Protein AF-0000000077806758 (afdb_homodimer)

Sequence (622 aa):
MFLFPAFSLFSKNAEEEEETKEGDSAGTEDTIIFLLKKAKLSIMKGELEEAERILHQAVRLSHQSDNKKAIIYTYDLMANLAFLRGQLDSAEKLFKAAMSFLLAGDMKQDDNAIIEMSLKLASIYAAQNQHKLALAGYEFCILTLDEKIAKYKDLPEDVLPAEERANTYLLLGLCLDSYGRYLLANKQLPGAQRMYERALQISKEVQGETHPQTVVLMNDLATVLDAQGLYDEAYTHVKRASELAKQTEHPEEHMVLNNLAGILMHKEDFLQAKEVYRKALNQAQLKGDTASMQHIQEELAELARRRKHSNMFLFPAFSLFSKNAEEEEETKEGDSAGTEDTIIFLLKKAKLSIMKGELEEAERILHQAVRLSHQSDNKKAIIYTYDLMANLAFLRGQLDSAEKLFKAAMSFLLAGDMKQDDNAIIEMSLKLASIYAAQNQHKLALAGYEFCILTLDEKIAKYKDLPEDVLPAEERANTYLLLGLCLDSYGRYLLANKQLPGAQRMYERALQISKEVQGETHPQTVVLMNDLATVLDAQGLYDEAYTHVKRASELAKQTEHPEEHMVLNNLAGILMHKEDFLQAKEVYRKALNQAQLKGDTASMQHIQEELAELARRRKHSN

Solvent-accessible surface area (backbone atoms only — not comparable to full-atom values): 31446 Å² total; per-residue (Å²): 92,63,82,61,44,65,82,78,50,74,60,73,76,81,74,87,85,73,70,78,62,47,57,60,48,43,46,49,51,47,48,37,50,47,34,51,53,52,20,53,54,27,41,38,70,63,39,51,71,60,19,50,54,37,44,53,51,30,37,51,52,20,58,74,66,67,35,63,69,54,33,33,50,42,27,45,52,50,15,43,51,26,33,59,72,67,37,51,69,59,16,47,54,28,44,51,50,25,47,50,60,47,52,71,49,88,50,54,83,77,34,69,35,50,36,49,37,39,47,52,48,15,52,47,26,48,76,66,67,37,55,71,57,16,52,52,28,41,48,50,43,46,52,47,44,51,54,52,49,63,68,45,72,83,52,53,58,92,79,44,45,66,60,59,52,52,47,52,51,50,51,42,27,51,48,27,44,54,42,15,50,53,26,47,77,68,69,35,41,72,60,15,40,54,26,26,51,52,23,33,51,44,32,35,72,70,64,27,71,77,31,69,66,26,32,51,33,32,34,51,36,15,51,40,31,41,75,72,66,40,41,68,64,13,44,57,34,20,49,51,22,38,53,47,22,60,75,64,65,38,93,55,35,36,58,37,29,41,51,38,17,53,44,27,44,74,65,65,37,54,68,62,16,51,54,34,35,50,53,17,37,53,48,22,57,76,68,64,38,61,68,58,32,52,51,46,49,51,52,51,50,50,50,53,53,52,52,57,69,74,100,76,65,82,63,48,62,82,79,50,76,63,74,76,85,75,86,86,70,68,78,60,46,57,60,48,44,46,50,52,49,48,37,50,48,34,51,52,53,22,51,53,26,42,38,72,63,39,52,70,59,20,51,55,36,46,54,52,30,37,51,52,20,58,76,65,67,34,64,68,52,36,34,48,42,28,45,54,52,16,43,52,26,34,58,71,67,37,52,71,60,16,48,54,27,44,50,51,26,48,50,58,48,52,72,51,90,51,53,82,76,34,68,37,49,35,43,43,40,48,51,47,15,51,48,26,48,76,65,67,36,56,70,59,14,51,52,27,41,47,49,43,46,52,47,46,51,53,52,49,62,68,44,71,83,52,52,58,91,80,45,46,64,61,60,52,51,46,51,51,48,51,42,27,51,48,26,44,53,42,16,52,52,28,46,75,67,69,35,43,72,62,14,40,56,25,25,52,53,22,32,52,44,31,36,71,70,65,27,72,78,31,68,66,26,32,52,33,32,36,52,36,14,51,38,33,40,76,72,67,40,42,67,64,13,45,57,34,19,50,52,24,38,52,47,21,59,73,64,64,39,92,55,34,38,57,39,28,41,52,39,18,53,44,27,45,78,66,64,38,55,67,62,15,51,54,34,36,50,54,18,35,53,48,21,57,75,68,64,38,59,68,59,34,53,51,47,51,52,52,52,51,52,50,53,53,50,52,58,70,73,98

InterPro domains:
  IPR011990 Tetratricopeptide-like helical domain superfamily [G3DSA:1.25.40.10] (12-104)
  IPR011990 Tetratricopeptide-like helical domain superfamily [G3DSA:1.25.40.10] (120-311)
  IPR011990 Tetratricopeptide-like helical domain superfamily [SSF48452] (30-182)
  IPR011990 Tetratricopeptide-like helical domain superfamily [SSF48452] (177-284)
  IPR019734 Tetratricopeptide repeat [SM00028] (32-65)
  IPR019734 Tetratricopeptide repeat [SM00028] (72-105)
  IPR019734 Tetratricopeptide repeat [SM00028] (173-206)
  IPR019734 Tetratricopeptide repeat [SM00028] (215-248)
  IPR019734 Tetratricopeptide repeat [SM00028] (254-287)
  IPR040395 Tetratricopeptide repeat protein 19 [PTHR13143] (2-308)

Nearest PDB structures (foldseek):
  5a7d-assembly4_D  TM=7.514E-01  e=1.789E-07  Drosophila melanogaster
  7t7t-assembly1_A  TM=5.806E-01  e=7.669E-06  Citrus unshiu
  8rtc-assembly2_B  TM=5.028E-01  e=2.972E-05  Bacillus phage phi3T
  8rtc-assembly1_A  TM=4.971E-01  e=8.121E-05  Bacillus phage phi3T
  8rsv-assembly1_A  TM=4.358E-01  e=2.496E-05  Bacillus phage phi3T

Foldseek 3Di:
DPPAPLPVRPPDDPPDDDPVVVVVLVVLSVVLVVLQVVLVVCVVVVVLVVSLVSLVVSLVSCVVSVPLVSNLVSLQVNLVSCVVVVVLVSSLVSLVVSLVSCPVDPDDCLDLVNLVSLLVNLVSCLVVVVVVSNVVSLVVSLVSLVVVLVVCVPPDCVVPPPVNNLVSLLSNLVSLQSVLVSCVVVVVLVSSLVSLVSSLVSCCVSPNCLDLVNLVSLLVSLVSCVSVVVLVSSLVSLVSSLVSCVVVVHPCNLVSLLSNLVSCVSVVVLVVSLVSLVVSLVSCVVVVVVVSNVVSVVVNVVSVVVVVVVD/DDQAPPPVPPPDDDPDDDPVLVVVLVVLSVVLVVLQVVLVVCVVVVVLVVSLVSLVVSLVSCVVSVPLVSNLNSLQVNLVSCVVVVVLVSSLVSLVVSLVSCPVDPDDCLDLVNLVSLLVNLVSCLVVVVVVSNVVSLVVSLVSLVVVLVVCVPPDCVVPPPVNNLVSLLSNLVSLQSVLVSCVVVVVLVSSLVSLVSSLVSCCVSPNCLDLVNLVSLLVSLVSCVSVVNLVSSLVSLVSSLVSCVVVVHPCNLVSLLSNLVSCVSVVVLVVSLVSLVVSLVSCVVVVVVVSNVVSVVVNVVSVVVVVVVD

Secondary structure (DSSP, 8-state):
-----STTGGGTT--SS-SHHHHHHHHHHHHHHHHHHHHHHHHHTT-HHHHHHHHHHHHHHHHHTT-HHHHHHHHHHHHHHHHHTT-HHHHHHHHHHHHHHHHHTT--TT-HHHHHHHHHHHHHHHHTT-HHHHHHHHHHHHHHHHHHHHHHTT--TTTS-HHHHHHHHHHHHHHHHHHHHHHHHTT-HHHHHHHHHHHHHHHHHHT-TTSHHHHHHHHHHHHHHHHTT-HHHHHHHHHHHHHHHHHTT-TTHHHHHHHHHHHHHHTT-HHHHHHHHHHHHHHHHHHT-HHHHHHHHHHHHHHHHHHHHH-/------TGGGGSS--SS-SHHHHHHHHHHHHHHHHHHHHHHHHHTT-HHHHHHHHHHHHHHHHHTT-HHHHHHHHHHHHHHHHHTT-HHHHHHHHHHHHHHHHHTT--TT-HHHHHHHHHHHHHHHHTT-HHHHHHHHHHHHHHHHHHHHHHTT--TTTS-HHHHHHHHHHHHHHHHHHHHHHHHTT-HHHHHHHHHHHHHHHHHHT-TTSHHHHHHHHHHHHHHHHTT-HHHHHHHHHHHHHHHHHTT-TTHHHHHHHHHHHHHHTT-HHHHHHHHHHHHHHHHHHT-HHHHHHHHHHHHHHHHHHHHH-

pLDDT: mean 89.38, std 17.27, range [15.67, 98.75]

Structure (mmCIF, N/CA/C/O backbone):
data_AF-0000000077806758-model_v1
#
loop_
_entity.id
_entity.type
_entity.pdbx_description
1 polymer 'Tetratricopeptide repeat protein 19, mitochondrial'
#
loop_
_atom_site.group_PDB
_atom_site.id
_atom_site.type_symbol
_atom_site.label_atom_id
_atom_site.label_alt_id
_atom_site.label_comp_id
_atom_site.label_asym_id
_atom_site.label_entity_id
_atom_site.label_seq_id
_atom_site.pdbx_PDB_ins_code
_atom_site.Cartn_x
_atom_site.Cartn_y
_atom_site.Cartn_z
_atom_site.occupancy
_atom_site.B_iso_or_equiv
_atom_site.auth_seq_id
_atom_site.auth_comp_id
_atom_site.auth_asym_id
_atom_site.auth_atom_id
_atom_site.pdbx_PDB_model_num
ATOM 1 N N . MET A 1 1 ? 9.18 3.193 10.805 1 16.19 1 MET A N 1
ATOM 2 C CA . MET A 1 1 ? 8.367 3.088 9.594 1 16.19 1 MET A CA 1
ATOM 3 C C . MET A 1 1 ? 9.203 3.408 8.359 1 16.19 1 MET A C 1
ATOM 5 O O . MET A 1 1 ? 8.836 4.281 7.566 1 16.19 1 MET A O 1
ATOM 9 N N . PHE A 1 2 ? 10.438 3.004 8.508 1 22 2 PHE A N 1
ATOM 10 C CA . PHE A 1 2 ? 11.883 2.955 8.297 1 22 2 PHE A CA 1
ATOM 11 C C . PHE A 1 2 ? 12.211 2.236 6.992 1 22 2 PHE A C 1
ATOM 13 O O . PHE A 1 2 ? 11.977 1.032 6.863 1 22 2 PHE A O 1
ATOM 20 N N . LEU A 1 3 ? 11.75 3.025 5.973 1 23.48 3 LEU A N 1
ATOM 21 C CA . LEU A 1 3 ? 11.656 2.742 4.547 1 23.48 3 LEU A CA 1
ATOM 22 C C . LEU A 1 3 ? 13.008 2.291 3.992 1 23.48 3 LEU A C 1
ATOM 24 O O . LEU A 1 3 ? 13.867 3.121 3.701 1 23.48 3 LEU A O 1
ATOM 28 N N . PHE A 1 4 ? 13.617 1.246 4.555 1 26.31 4 PHE A N 1
ATOM 29 C CA . PHE A 1 4 ? 14.922 0.667 4.262 1 26.31 4 PHE A CA 1
ATOM 30 C C . PHE A 1 4 ? 14.992 0.192 2.814 1 26.31 4 PHE A C 1
ATOM 32 O O . PHE A 1 4 ? 13.992 -0.279 2.262 1 26.31 4 PHE A O 1
ATOM 39 N N . PRO A 1 5 ? 15.797 0.761 2.043 1 29.67 5 PRO A N 1
ATOM 40 C CA . PRO A 1 5 ? 16.078 0.264 0.694 1 29.67 5 PRO A CA 1
ATOM 41 C C . PRO A 1 5 ? 16.156 -1.261 0.631 1 29.67 5 PRO A C 1
ATOM 43 O O . PRO A 1 5 ? 16.984 -1.87 1.309 1 29.67 5 PRO A O 1
ATOM 46 N N . ALA A 1 6 ? 15.164 -1.977 0.497 1 27.61 6 ALA A N 1
ATOM 47 C CA . ALA A 1 6 ? 15.273 -3.412 0.742 1 27.61 6 ALA A CA 1
ATOM 48 C C . ALA A 1 6 ? 16.25 -4.066 -0.232 1 27.61 6 ALA A C 1
ATOM 50 O O . ALA A 1 6 ? 16.812 -5.125 0.058 1 27.61 6 ALA A O 1
ATOM 51 N N . PHE A 1 7 ? 16.328 -3.576 -1.558 1 31.11 7 PHE A N 1
ATOM 52 C CA . PHE A 1 7 ? 17.094 -4.57 -2.309 1 31.11 7 PHE A CA 1
ATOM 53 C C . PHE A 1 7 ? 18.562 -4.504 -1.954 1 31.11 7 PHE A C 1
ATOM 55 O O . PHE A 1 7 ? 19.25 -5.531 -1.894 1 31.11 7 PHE A O 1
ATOM 62 N N . SER A 1 8 ? 19.234 -3.174 -2.1 1 33.28 8 SER A N 1
ATOM 63 C CA . SER A 1 8 ? 20.609 -3.17 -1.65 1 33.28 8 SER A CA 1
ATOM 64 C C . SER A 1 8 ? 20.703 -3.41 -0.148 1 33.28 8 SER A C 1
ATOM 66 O O . SER A 1 8 ? 21.766 -3.217 0.451 1 33.28 8 SER A O 1
ATOM 68 N N . LEU A 1 9 ? 19.641 -3.527 0.508 1 33.47 9 LEU A N 1
ATOM 69 C CA . LEU A 1 9 ? 19.594 -3.35 1.955 1 33.47 9 LEU A CA 1
ATOM 70 C C . LEU A 1 9 ? 20.438 -4.398 2.662 1 33.47 9 LEU A C 1
ATOM 72 O O . LEU A 1 9 ? 21.078 -4.102 3.674 1 33.47 9 LEU A O 1
ATOM 76 N N . PHE A 1 10 ? 20.359 -5.613 2.178 1 35.09 10 PHE A N 1
ATOM 77 C CA . PHE A 1 10 ? 20.969 -6.516 3.15 1 35.09 10 PHE A CA 1
ATOM 78 C C . PHE A 1 10 ? 22.484 -6.59 2.951 1 35.09 10 PHE A C 1
ATOM 80 O O . PHE A 1 10 ? 23.172 -7.289 3.689 1 35.09 10 PHE A O 1
ATOM 87 N N . SER A 1 11 ? 22.984 -6.035 1.856 1 30.34 11 SER A N 1
ATOM 88 C CA . SER A 1 11 ? 24.344 -6.52 1.613 1 30.34 11 SER A CA 1
ATOM 89 C C . SER A 1 11 ? 25.344 -5.844 2.539 1 30.34 11 SER A C 1
ATOM 91 O O . SER A 1 11 ? 26.562 -6.066 2.424 1 30.34 11 SER A O 1
ATOM 93 N N . LYS A 1 12 ? 25.25 -4.758 3.178 1 33 12 LYS A N 1
ATOM 94 C CA . LYS A 1 12 ? 26.578 -4.23 3.482 1 33 12 LYS A CA 1
ATOM 95 C C . LYS A 1 12 ? 27.375 -5.203 4.355 1 33 12 LYS A C 1
ATOM 97 O O . LYS A 1 12 ? 28.594 -5.312 4.223 1 33 12 LYS A O 1
ATOM 102 N N . ASN A 1 13 ? 27.062 -5.562 5.523 1 29.17 13 ASN A N 1
ATOM 103 C CA . ASN A 1 13 ? 28.109 -5.746 6.527 1 29.17 13 ASN A CA 1
ATOM 104 C C . ASN A 1 13 ? 28.75 -7.125 6.414 1 29.17 13 ASN A C 1
ATOM 106 O O . ASN A 1 13 ? 29.453 -7.57 7.336 1 29.17 13 ASN A O 1
ATOM 110 N N . ALA A 1 14 ? 28.406 -8.133 5.637 1 31.91 14 ALA A N 1
ATOM 111 C CA . ALA A 1 14 ? 29.062 -9.383 6.004 1 31.91 14 ALA A CA 1
ATOM 112 C C . ALA A 1 14 ? 30.484 -9.43 5.465 1 31.91 14 ALA A C 1
ATOM 114 O O . ALA A 1 14 ? 30.719 -9.773 4.301 1 31.91 14 ALA A O 1
ATOM 115 N N . GLU A 1 15 ? 31.453 -8.719 5.762 1 30.94 15 GLU A N 1
ATOM 116 C CA . GLU A 1 15 ? 32.812 -8.93 5.32 1 30.94 15 GLU A CA 1
ATOM 117 C C . GLU A 1 15 ? 33.25 -10.383 5.531 1 30.94 15 GLU A C 1
ATOM 119 O O . GLU A 1 15 ? 33.938 -10.961 4.68 1 30.94 15 GLU A O 1
ATOM 124 N N . GLU A 1 16 ? 33.781 -10.82 6.832 1 30.41 16 GLU A N 1
ATOM 125 C CA . GLU A 1 16 ? 34.969 -11.68 6.973 1 30.41 16 GLU A CA 1
ATOM 126 C C . GLU A 1 16 ? 34.656 -13.102 6.508 1 30.41 16 GLU A C 1
ATOM 128 O O . GLU A 1 16 ? 35.406 -13.68 5.723 1 30.41 16 GLU A O 1
ATOM 133 N N . GLU A 1 17 ? 34.438 -14.195 7.504 1 33.12 17 GLU A N 1
ATOM 134 C CA . GLU A 1 17 ? 34.875 -15.594 7.488 1 33.12 17 GLU A CA 1
ATOM 135 C C . GLU A 1 17 ? 34.031 -16.422 6.539 1 33.12 17 GLU A C 1
ATOM 137 O O . GLU A 1 17 ? 34.469 -17.484 6.082 1 33.12 17 GLU A O 1
ATOM 142 N N . GLU A 1 18 ? 32.562 -16.719 6.758 1 34.88 18 GLU A N 1
ATOM 143 C CA . GLU A 1 18 ? 31.891 -17.969 6.445 1 34.88 18 GLU A CA 1
ATOM 144 C C . GLU A 1 18 ? 31.359 -17.953 5.016 1 34.88 18 GLU A C 1
ATOM 146 O O . GLU A 1 18 ? 30.375 -17.281 4.711 1 34.88 18 GLU A O 1
ATOM 151 N N . GLU A 1 19 ? 32.031 -18.328 4.094 1 39.12 19 GLU A N 1
ATOM 152 C CA . GLU A 1 19 ? 31.875 -18.453 2.648 1 39.12 19 GLU A CA 1
ATOM 153 C C . GLU A 1 19 ? 30.562 -19.141 2.289 1 39.12 19 GLU A C 1
ATOM 155 O O . GLU A 1 19 ? 29.875 -18.719 1.362 1 39.12 19 GLU A O 1
ATOM 160 N N . THR A 1 20 ? 30.438 -20.484 2.842 1 38.66 20 THR A N 1
ATOM 161 C CA . THR A 1 20 ? 29.375 -21.406 2.432 1 38.66 20 THR A CA 1
ATOM 162 C C . THR A 1 20 ? 28 -20.875 2.824 1 38.66 20 THR A C 1
ATOM 164 O O . THR A 1 20 ? 27 -21.172 2.162 1 38.66 20 THR A O 1
ATOM 167 N N . LYS A 1 21 ? 27.891 -20.172 3.947 1 45.47 21 LYS A N 1
ATOM 168 C CA . LYS A 1 21 ? 26.672 -19.594 4.512 1 45.47 21 LYS A CA 1
ATOM 169 C C . LYS A 1 21 ? 26.172 -18.422 3.678 1 45.47 21 LYS A C 1
ATOM 171 O O . LYS A 1 21 ? 25.078 -17.906 3.9 1 45.47 21 LYS A O 1
ATOM 176 N N . GLU A 1 22 ? 26.953 -17.906 2.889 1 48.81 22 GLU A N 1
ATOM 177 C CA . GLU A 1 22 ? 26.641 -16.734 2.092 1 48.81 22 GLU A CA 1
ATOM 178 C C . GLU A 1 22 ? 25.672 -17.078 0.959 1 48.81 22 GLU A C 1
ATOM 180 O O . GLU A 1 22 ? 24.75 -16.312 0.666 1 48.81 22 GLU A O 1
ATOM 185 N N . GLY A 1 23 ? 25.875 -18.297 0.289 1 47.03 23 GLY A N 1
ATOM 186 C CA . GLY A 1 23 ? 25 -18.688 -0.802 1 47.03 23 GLY A CA 1
ATOM 187 C C . GLY A 1 23 ? 23.578 -18.969 -0.352 1 47.03 23 GLY A C 1
ATOM 188 O O . GLY A 1 23 ? 22.625 -18.5 -0.972 1 47.03 23 GLY A O 1
ATOM 189 N N . ASP A 1 24 ? 23.422 -19.781 0.733 1 55.53 24 ASP A N 1
ATOM 190 C CA . ASP A 1 24 ? 22.109 -20.109 1.275 1 55.53 24 ASP A CA 1
ATOM 191 C C . ASP A 1 24 ? 21.391 -18.859 1.779 1 55.53 24 ASP A C 1
ATOM 193 O O . ASP A 1 24 ? 20.188 -18.703 1.57 1 55.53 24 ASP A O 1
ATOM 197 N N . SER A 1 25 ? 22.172 -17.984 2.34 1 58.09 25 SER A N 1
ATOM 198 C CA . SER A 1 25 ? 21.578 -16.766 2.877 1 58.09 25 SER A CA 1
ATOM 199 C C . SER A 1 25 ? 21.078 -15.859 1.759 1 58.09 25 SER A C 1
ATOM 201 O O . SER A 1 25 ? 19.984 -15.281 1.861 1 58.09 25 SER A O 1
ATOM 203 N N . ALA A 1 26 ? 21.844 -15.906 0.65 1 61.06 26 ALA A N 1
ATOM 204 C CA . ALA A 1 26 ? 21.438 -15.094 -0.494 1 61.06 26 ALA A CA 1
ATOM 205 C C . ALA A 1 26 ? 20.172 -15.648 -1.139 1 61.06 26 ALA A C 1
ATOM 207 O O . ALA A 1 26 ? 19.266 -14.891 -1.513 1 61.06 26 ALA A O 1
ATOM 208 N N . GLY A 1 27 ? 20.125 -16.938 -1.083 1 77.12 27 GLY A N 1
ATOM 209 C CA . GLY A 1 27 ? 18.938 -17.594 -1.621 1 77.12 27 GLY A CA 1
ATOM 210 C C . GLY A 1 27 ? 17.688 -17.297 -0.824 1 77.12 27 GLY A C 1
ATOM 211 O O . GLY A 1 27 ? 16.625 -17.016 -1.398 1 77.12 27 GLY A O 1
ATOM 212 N N . THR A 1 28 ? 17.875 -17.219 0.459 1 83.69 28 THR A N 1
ATOM 213 C CA . THR A 1 28 ? 16.734 -16.953 1.331 1 83.69 28 THR A CA 1
ATOM 214 C C . THR A 1 28 ? 16.266 -15.516 1.195 1 83.69 28 THR A C 1
ATOM 216 O O . THR A 1 28 ? 15.062 -15.25 1.163 1 83.69 28 THR A O 1
ATOM 219 N N . GLU A 1 29 ? 17.234 -14.625 1.091 1 89.19 29 GLU A N 1
ATOM 220 C CA . GLU A 1 29 ? 16.891 -13.219 0.926 1 89.19 29 GLU A CA 1
ATOM 221 C C . GLU A 1 29 ? 16.109 -12.992 -0.367 1 89.19 29 GLU A C 1
ATOM 223 O O . GLU A 1 29 ? 15.125 -12.242 -0.384 1 89.19 29 GLU A O 1
ATOM 228 N N . ASP A 1 30 ? 16.578 -13.664 -1.375 1 89.31 30 ASP A N 1
ATOM 229 C CA . ASP A 1 30 ? 15.906 -13.539 -2.662 1 89.31 30 ASP A CA 1
ATOM 230 C C . ASP A 1 30 ? 14.484 -14.094 -2.592 1 89.31 30 ASP A C 1
ATOM 232 O O . ASP A 1 30 ? 13.57 -13.547 -3.207 1 89.31 30 ASP A O 1
ATOM 236 N N . THR A 1 31 ? 14.367 -15.07 -1.834 1 90.31 31 THR A N 1
ATOM 237 C CA . THR A 1 31 ? 13.047 -15.664 -1.648 1 90.31 31 THR A CA 1
ATOM 238 C C . THR A 1 31 ? 12.117 -14.703 -0.909 1 90.31 31 THR A C 1
ATOM 240 O O . THR A 1 31 ? 10.953 -14.555 -1.275 1 90.31 31 THR A O 1
ATOM 243 N N . ILE A 1 32 ? 12.648 -14.125 0.07 1 93.19 32 ILE A N 1
ATOM 244 C CA . ILE A 1 32 ? 11.859 -13.172 0.843 1 93.19 32 ILE A CA 1
ATOM 245 C C . ILE A 1 32 ? 11.43 -12.016 -0.05 1 93.19 32 ILE A C 1
ATOM 247 O O . ILE A 1 32 ? 10.258 -11.609 -0.036 1 93.19 32 ILE A O 1
ATOM 251 N N . ILE A 1 33 ? 12.328 -11.602 -0.82 1 92.31 33 ILE A N 1
ATOM 252 C CA . ILE A 1 33 ? 12.039 -10.508 -1.738 1 92.31 33 ILE A CA 1
ATOM 253 C C . ILE A 1 33 ? 10.945 -10.93 -2.713 1 92.31 33 ILE A C 1
ATOM 255 O O . ILE A 1 33 ? 10.016 -10.164 -2.982 1 92.31 33 ILE A O 1
ATOM 259 N N . PHE A 1 34 ? 11.086 -12.094 -3.211 1 90.94 34 PHE A N 1
ATOM 260 C CA . PHE A 1 34 ? 10.07 -12.633 -4.109 1 90.94 34 PHE A CA 1
ATOM 261 C C . PHE A 1 34 ? 8.703 -12.617 -3.445 1 90.94 34 PHE A C 1
ATOM 263 O O . PHE A 1 34 ? 7.719 -12.172 -4.043 1 90.94 34 PHE A O 1
ATOM 270 N N . LEU A 1 35 ? 8.578 -13.117 -2.266 1 94.44 35 LEU A N 1
ATOM 271 C CA . LEU A 1 35 ? 7.312 -13.188 -1.546 1 94.44 35 LEU A CA 1
ATOM 272 C C . LEU A 1 35 ? 6.738 -11.797 -1.315 1 94.44 35 LEU A C 1
ATOM 274 O O . LEU A 1 35 ? 5.531 -11.586 -1.453 1 94.44 35 LEU A O 1
ATOM 278 N N . LEU A 1 36 ? 7.617 -10.875 -1.005 1 95.31 36 LEU A N 1
ATOM 279 C CA . LEU A 1 36 ? 7.172 -9.5 -0.778 1 95.31 36 LEU A CA 1
ATOM 280 C C . LEU A 1 36 ? 6.617 -8.891 -2.061 1 95.31 36 LEU A C 1
ATOM 282 O O . LEU A 1 36 ? 5.578 -8.227 -2.039 1 95.31 36 LEU A O 1
ATOM 286 N N . LYS A 1 37 ? 7.277 -9.156 -3.156 1 91.75 37 LYS A N 1
ATOM 287 C CA . LYS A 1 37 ? 6.793 -8.672 -4.445 1 91.75 37 LYS A CA 1
ATOM 288 C C . LYS A 1 37 ? 5.445 -9.297 -4.793 1 91.75 37 LYS A C 1
ATOM 290 O O . LYS A 1 37 ? 4.547 -8.617 -5.281 1 91.75 37 LYS A O 1
ATOM 295 N N . LYS A 1 38 ? 5.332 -10.531 -4.574 1 94.62 38 LYS A N 1
ATOM 296 C CA . LYS A 1 38 ? 4.082 -11.242 -4.828 1 94.62 38 LYS A CA 1
ATOM 297 C C . LYS A 1 38 ? 2.949 -10.695 -3.965 1 94.62 38 LYS A C 1
ATOM 299 O O . LYS A 1 38 ? 1.828 -10.516 -4.445 1 94.62 38 LYS A O 1
ATOM 304 N N . ALA A 1 39 ? 3.236 -10.461 -2.717 1 96.06 39 ALA A N 1
ATOM 305 C CA . ALA A 1 39 ? 2.24 -9.898 -1.811 1 96.06 39 ALA A CA 1
ATOM 306 C C . ALA A 1 39 ? 1.777 -8.523 -2.293 1 96.06 39 ALA A C 1
ATOM 308 O O . ALA A 1 39 ? 0.58 -8.227 -2.291 1 96.06 39 ALA A O 1
ATOM 309 N N . LYS A 1 40 ? 2.676 -7.711 -2.695 1 92.62 40 LYS A N 1
ATOM 310 C CA . LYS A 1 40 ? 2.336 -6.383 -3.199 1 92.62 40 LYS A CA 1
ATOM 311 C C . LYS A 1 40 ? 1.452 -6.477 -4.441 1 92.62 40 LYS A C 1
ATOM 313 O O . LYS A 1 40 ? 0.492 -5.715 -4.582 1 92.62 40 LYS A O 1
ATOM 318 N N . LEU A 1 41 ? 1.781 -7.414 -5.312 1 91.38 41 LEU A N 1
ATOM 319 C CA . LEU A 1 41 ? 0.955 -7.621 -6.496 1 91.38 41 LEU A CA 1
ATOM 320 C C . LEU A 1 41 ? -0.453 -8.055 -6.105 1 91.38 41 LEU A C 1
ATOM 322 O O . LEU A 1 41 ? -1.436 -7.594 -6.691 1 91.38 41 LEU A O 1
ATOM 326 N N . SER A 1 42 ? -0.526 -8.883 -5.105 1 93.56 42 SER A N 1
ATOM 327 C CA . SER A 1 42 ? -1.824 -9.344 -4.621 1 93.56 42 SER A CA 1
ATOM 328 C C . SER A 1 42 ? -2.625 -8.195 -4.016 1 93.56 42 SER A C 1
ATOM 330 O O . SER A 1 42 ? -3.838 -8.102 -4.219 1 93.56 42 SER A O 1
ATOM 332 N N . ILE A 1 43 ? -1.988 -7.316 -3.293 1 90.88 43 ILE A N 1
ATOM 333 C CA . ILE A 1 43 ? -2.639 -6.145 -2.713 1 90.88 43 ILE A CA 1
ATOM 334 C C . ILE A 1 43 ? -3.184 -5.254 -3.826 1 90.88 43 ILE A C 1
ATOM 336 O O . ILE A 1 43 ? -4.336 -4.82 -3.773 1 90.88 43 ILE A O 1
ATOM 340 N N . MET A 1 44 ? -2.387 -5.086 -4.789 1 87 44 MET A N 1
ATOM 341 C CA . MET A 1 44 ? -2.789 -4.254 -5.918 1 87 44 MET A CA 1
ATOM 342 C C . MET A 1 44 ? -4.039 -4.816 -6.59 1 87 44 MET A C 1
ATOM 344 O O . MET A 1 44 ? -4.934 -4.059 -6.977 1 87 44 MET A O 1
ATOM 348 N N . LYS A 1 45 ? -4.148 -6.109 -6.648 1 87.19 45 LYS A N 1
ATOM 349 C CA . LYS A 1 45 ? -5.262 -6.781 -7.309 1 87.19 45 LYS A CA 1
ATOM 350 C C . LYS A 1 45 ? -6.48 -6.852 -6.395 1 87.19 45 LYS A C 1
ATOM 352 O O . LYS A 1 45 ? -7.539 -7.344 -6.797 1 87.19 45 LYS A O 1
ATOM 357 N N . GLY A 1 46 ? -6.375 -6.418 -5.195 1 86.25 46 GLY A N 1
ATOM 358 C CA . GLY A 1 46 ? -7.469 -6.484 -4.238 1 86.25 46 GLY A CA 1
ATOM 359 C C . GLY A 1 46 ? -7.609 -7.848 -3.586 1 86.25 46 GLY A C 1
ATOM 360 O O . GLY A 1 46 ? -8.602 -8.117 -2.908 1 86.25 46 GLY A O 1
ATOM 361 N N . GLU A 1 47 ? -6.617 -8.727 -3.842 1 90.12 47 GLU A N 1
ATOM 362 C CA . GLU A 1 47 ? -6.594 -10.047 -3.221 1 90.12 47 GLU A CA 1
ATOM 363 C C . GLU A 1 47 ? -5.945 -9.992 -1.84 1 90.12 47 GLU A C 1
ATOM 365 O O . GLU A 1 47 ? -4.895 -10.602 -1.619 1 90.12 47 GLU A O 1
ATOM 370 N N . LEU A 1 48 ? -6.555 -9.391 -0.885 1 90.5 48 LEU A N 1
ATOM 371 C CA . LEU A 1 48 ? -5.98 -8.992 0.394 1 90.5 48 LEU A CA 1
ATOM 372 C C . LEU A 1 48 ? -5.734 -10.211 1.281 1 90.5 48 LEU A C 1
ATOM 374 O O . LEU A 1 48 ? -4.738 -10.266 2.008 1 90.5 48 LEU A O 1
ATOM 378 N N . GLU A 1 49 ? -6.645 -11.219 1.271 1 88.25 49 GLU A N 1
ATOM 379 C CA . GLU A 1 49 ? -6.453 -12.438 2.057 1 88.25 49 GLU A CA 1
ATOM 380 C C . GLU A 1 49 ? -5.227 -13.211 1.583 1 88.25 49 GLU A C 1
ATOM 382 O O . GLU A 1 49 ? -4.457 -13.727 2.398 1 88.25 49 GLU A O 1
ATOM 387 N N . GLU A 1 50 ? -5.102 -13.305 0.302 1 89.62 50 GLU A N 1
ATOM 388 C CA . GLU A 1 50 ? -3.922 -13.961 -0.258 1 89.62 50 GLU A CA 1
ATOM 389 C C . GLU A 1 50 ? -2.645 -13.219 0.135 1 89.62 50 GLU A C 1
ATOM 391 O O . GLU A 1 50 ? -1.648 -13.844 0.502 1 89.62 50 GLU A O 1
ATOM 396 N N . ALA A 1 51 ? -2.65 -11.875 0.007 1 94.25 51 ALA A N 1
ATOM 397 C CA . ALA A 1 51 ? -1.503 -11.07 0.411 1 94.25 51 ALA A CA 1
ATOM 398 C C . ALA A 1 51 ? -1.112 -11.352 1.857 1 94.25 51 ALA A C 1
ATOM 400 O O . ALA A 1 51 ? 0.073 -11.484 2.174 1 94.25 51 ALA A O 1
ATOM 401 N N . GLU A 1 52 ? -2.082 -11.5 2.682 1 92.81 52 GLU A N 1
ATOM 402 C CA . GLU A 1 52 ? -1.833 -11.781 4.094 1 92.81 52 GLU A CA 1
ATOM 403 C C . GLU A 1 52 ? -1.131 -13.125 4.273 1 92.81 52 GLU A C 1
ATOM 405 O O . GLU A 1 52 ? -0.18 -13.234 5.051 1 92.81 52 GLU A O 1
ATOM 410 N N . ARG A 1 53 ? -1.598 -14.086 3.596 1 90.12 53 ARG A N 1
ATOM 411 C CA . ARG A 1 53 ? -0.989 -15.414 3.678 1 90.12 53 ARG A CA 1
ATOM 412 C C . ARG A 1 53 ? 0.46 -15.383 3.205 1 90.12 53 ARG A C 1
ATOM 414 O O . ARG A 1 53 ? 1.34 -15.961 3.844 1 90.12 53 ARG A O 1
ATOM 421 N N . ILE A 1 54 ? 0.668 -14.711 2.145 1 94.31 54 ILE A N 1
ATOM 422 C CA . ILE A 1 54 ? 2.008 -14.617 1.576 1 94.31 54 ILE A CA 1
ATOM 423 C C . ILE A 1 54 ? 2.932 -13.891 2.551 1 94.31 54 ILE A C 1
ATOM 425 O O . ILE A 1 54 ? 4.078 -14.289 2.748 1 94.31 54 ILE A O 1
ATOM 429 N N . LEU A 1 55 ? 2.414 -12.867 3.143 1 96.12 55 LEU A N 1
ATOM 430 C CA . LEU A 1 55 ? 3.225 -12.086 4.07 1 96.12 55 LEU A CA 1
ATOM 431 C C . LEU A 1 55 ? 3.557 -12.898 5.316 1 96.12 55 LEU A C 1
ATOM 433 O O . LEU A 1 55 ? 4.633 -12.75 5.895 1 96.12 55 LEU A O 1
ATOM 437 N N . HIS A 1 56 ? 2.709 -13.836 5.73 1 92.56 56 HIS A N 1
ATOM 438 C CA . HIS A 1 56 ? 3.012 -14.734 6.84 1 92.56 56 HIS A CA 1
ATOM 439 C C . HIS A 1 56 ? 4.164 -15.672 6.496 1 92.56 56 HIS A C 1
ATOM 441 O O . HIS A 1 56 ? 5.008 -15.969 7.348 1 92.56 56 HIS A O 1
ATOM 447 N N . GLN A 1 57 ? 4.184 -16.062 5.301 1 92 57 GLN A N 1
ATOM 448 C CA . GLN A 1 57 ? 5.309 -16.859 4.848 1 92 57 GLN A CA 1
ATOM 449 C C . GLN A 1 57 ? 6.602 -16.062 4.848 1 92 57 GLN A C 1
ATOM 451 O O . GLN A 1 57 ? 7.645 -16.547 5.289 1 92 57 GLN A O 1
ATOM 456 N N . ALA A 1 58 ? 6.465 -14.836 4.344 1 94.88 58 ALA A N 1
ATOM 457 C CA . ALA A 1 58 ? 7.637 -13.969 4.277 1 94.88 58 ALA A CA 1
ATOM 458 C C . ALA A 1 58 ? 8.203 -13.695 5.668 1 94.88 58 ALA A C 1
ATOM 460 O O . ALA A 1 58 ? 9.422 -13.734 5.867 1 94.88 58 ALA A O 1
ATOM 461 N N . VAL A 1 59 ? 7.367 -13.469 6.598 1 94.88 59 VAL A N 1
ATOM 462 C CA . VAL A 1 59 ? 7.84 -13.133 7.934 1 94.88 59 VAL A CA 1
ATOM 463 C C . VAL A 1 59 ? 8.453 -14.367 8.594 1 94.88 59 VAL A C 1
ATOM 465 O O . VAL A 1 59 ? 9.461 -14.266 9.297 1 94.88 59 VAL A O 1
ATOM 468 N N . ARG A 1 60 ? 7.887 -15.539 8.406 1 90.81 60 ARG A N 1
ATOM 469 C CA . ARG A 1 60 ? 8.453 -16.781 8.93 1 90.81 60 ARG A CA 1
ATOM 470 C C . ARG A 1 60 ? 9.867 -17 8.391 1 90.81 60 ARG A C 1
ATOM 472 O O . ARG A 1 60 ? 10.789 -17.281 9.156 1 90.81 60 ARG A O 1
ATOM 479 N N . LEU A 1 61 ? 10.008 -16.844 7.141 1 90.31 61 LEU A N 1
ATOM 480 C CA . LEU A 1 61 ? 11.312 -17.031 6.512 1 90.31 61 LEU A CA 1
ATOM 481 C C . LEU A 1 61 ? 12.297 -15.977 7 1 90.31 61 LEU A C 1
ATOM 483 O O . LEU A 1 61 ? 13.484 -16.266 7.176 1 90.31 61 LEU A O 1
ATOM 487 N N . SER A 1 62 ? 11.805 -14.75 7.172 1 95.06 62 SER A N 1
ATOM 488 C CA . SER A 1 62 ? 12.664 -13.68 7.668 1 95.06 62 SER A CA 1
ATOM 489 C C . SER A 1 62 ? 13.18 -13.992 9.07 1 95.06 62 SER A C 1
ATOM 491 O O . SER A 1 62 ? 14.344 -13.75 9.375 1 95.06 62 SER A O 1
ATOM 493 N N . HIS A 1 63 ? 12.352 -14.562 9.906 1 93.75 63 HIS A N 1
ATOM 494 C CA . HIS A 1 63 ? 12.766 -14.953 11.242 1 93.75 63 HIS A CA 1
ATOM 495 C C . HIS A 1 63 ? 13.75 -16.125 11.195 1 93.75 63 HIS A C 1
ATOM 497 O O . HIS A 1 63 ? 14.758 -16.109 11.914 1 93.75 63 HIS A O 1
ATOM 503 N N . GLN A 1 64 ? 13.477 -17.062 10.367 1 89.5 64 GLN A N 1
ATOM 504 C CA . GLN A 1 64 ? 14.344 -18.219 10.234 1 89.5 64 GLN A CA 1
ATOM 505 C C . GLN A 1 64 ? 15.75 -17.812 9.781 1 89.5 64 GLN A C 1
ATOM 507 O O . GLN A 1 64 ? 16.734 -18.438 10.18 1 89.5 64 GLN A O 1
ATOM 512 N N . SER A 1 65 ? 15.844 -16.812 9.016 1 91.19 65 SER A N 1
ATOM 513 C CA . SER A 1 65 ? 17.125 -16.375 8.492 1 91.19 65 SER A CA 1
ATOM 514 C C . SER A 1 65 ? 17.734 -15.273 9.359 1 91.19 65 SER A C 1
ATOM 516 O O . SER A 1 65 ? 18.797 -14.727 9.031 1 91.19 65 SER A O 1
ATOM 518 N N . ASP A 1 66 ? 17.078 -14.828 10.367 1 92.19 66 ASP A N 1
ATOM 519 C CA . ASP A 1 66 ? 17.5 -13.773 11.281 1 92.19 66 ASP A CA 1
ATOM 520 C C . ASP A 1 66 ? 17.859 -12.5 10.523 1 92.19 66 ASP A C 1
ATOM 522 O O . ASP A 1 66 ? 18.875 -11.867 10.805 1 92.19 66 ASP A O 1
ATOM 526 N N . ASN A 1 67 ? 17.125 -12.281 9.492 1 92.88 67 ASN A N 1
ATOM 527 C CA . ASN A 1 67 ? 17.297 -11.055 8.719 1 92.88 67 ASN A CA 1
ATOM 528 C C . ASN A 1 67 ? 16.469 -9.906 9.273 1 92.88 67 ASN A C 1
ATOM 530 O O . ASN A 1 67 ? 15.297 -9.75 8.914 1 92.88 67 ASN A O 1
ATOM 534 N N . LYS A 1 68 ? 17.047 -9.086 10.102 1 93.56 68 LYS A N 1
ATOM 535 C CA . LYS A 1 68 ? 16.344 -8.055 10.852 1 93.56 68 LYS A CA 1
ATOM 536 C C . LYS A 1 68 ? 15.672 -7.055 9.914 1 93.56 68 LYS A C 1
ATOM 538 O O . LYS A 1 68 ? 14.531 -6.637 10.156 1 93.56 68 LYS A O 1
ATOM 543 N N . LYS A 1 69 ? 16.359 -6.695 8.883 1 93.44 69 LYS A N 1
ATOM 544 C CA . LYS A 1 69 ? 15.805 -5.75 7.922 1 93.44 69 LYS A CA 1
ATOM 545 C C . LYS A 1 69 ? 14.547 -6.312 7.27 1 93.44 69 LYS A C 1
ATOM 547 O O . LYS A 1 69 ? 13.547 -5.605 7.117 1 93.44 69 LYS A O 1
ATOM 552 N N . ALA A 1 70 ? 14.617 -7.586 6.875 1 94.94 70 ALA A N 1
ATOM 553 C CA . ALA A 1 70 ? 13.469 -8.25 6.258 1 94.94 70 ALA A CA 1
ATOM 554 C C . ALA A 1 70 ? 12.312 -8.375 7.246 1 94.94 70 ALA A C 1
ATOM 556 O O . ALA A 1 70 ? 11.148 -8.203 6.875 1 94.94 70 ALA A O 1
ATOM 557 N N . ILE A 1 71 ? 12.609 -8.688 8.484 1 96.31 71 ILE A N 1
ATOM 558 C CA . ILE A 1 71 ? 11.594 -8.805 9.523 1 96.31 71 ILE A CA 1
ATOM 559 C C . ILE A 1 71 ? 10.852 -7.477 9.68 1 96.31 71 ILE A C 1
ATOM 561 O O . ILE A 1 71 ? 9.625 -7.434 9.617 1 96.31 71 ILE A O 1
ATOM 565 N N . ILE A 1 72 ? 11.586 -6.398 9.789 1 95.38 72 ILE A N 1
ATOM 566 C CA . ILE A 1 72 ? 11.016 -5.07 10 1 95.38 72 ILE A CA 1
ATOM 567 C C . ILE A 1 72 ? 10.156 -4.68 8.797 1 95.38 72 ILE A C 1
ATOM 569 O O . ILE A 1 72 ? 9.016 -4.238 8.961 1 95.38 72 ILE A O 1
ATOM 573 N N . TYR A 1 73 ? 10.656 -4.926 7.68 1 94.44 73 TYR A N 1
ATOM 574 C CA . TYR A 1 73 ? 9.938 -4.566 6.465 1 94.44 73 TYR A CA 1
ATOM 575 C C . TYR A 1 73 ? 8.648 -5.371 6.336 1 94.44 73 TYR A C 1
ATOM 577 O O . TYR A 1 73 ? 7.598 -4.816 5.996 1 94.44 73 TYR A O 1
ATOM 585 N N . THR A 1 74 ? 8.766 -6.598 6.527 1 97.25 74 THR A N 1
ATOM 586 C CA . THR A 1 74 ? 7.59 -7.453 6.391 1 97.25 74 THR A CA 1
ATOM 587 C C . THR A 1 74 ? 6.531 -7.094 7.426 1 97.25 74 THR A C 1
ATOM 589 O O . THR A 1 74 ? 5.344 -7.004 7.105 1 97.25 74 THR A O 1
ATOM 592 N N . TYR A 1 75 ? 6.965 -6.871 8.664 1 97.12 75 TYR A N 1
ATOM 593 C CA . TYR A 1 75 ? 6.023 -6.453 9.695 1 97.12 75 TYR A CA 1
ATOM 594 C C . TYR A 1 75 ? 5.352 -5.141 9.32 1 97.12 75 TYR A C 1
ATOM 596 O O . TYR A 1 75 ? 4.148 -4.965 9.531 1 97.12 75 TYR A O 1
ATOM 604 N N . ASP A 1 76 ? 6.117 -4.262 8.852 1 94.75 76 ASP A N 1
ATOM 605 C CA . ASP A 1 76 ? 5.562 -2.98 8.43 1 94.75 76 ASP A CA 1
ATOM 606 C C . ASP A 1 76 ? 4.504 -3.168 7.348 1 94.75 76 ASP A C 1
ATOM 608 O O . ASP A 1 76 ? 3.41 -2.604 7.438 1 94.75 76 ASP A O 1
ATOM 612 N N . LEU A 1 77 ? 4.789 -3.977 6.332 1 94.5 77 LEU A N 1
ATOM 613 C CA . LEU A 1 77 ? 3.848 -4.238 5.246 1 94.5 77 LEU A CA 1
ATOM 614 C C . LEU A 1 77 ? 2.604 -4.949 5.766 1 94.5 77 LEU A C 1
ATOM 616 O O . LEU A 1 77 ? 1.482 -4.621 5.371 1 94.5 77 LEU A O 1
ATOM 620 N N . MET A 1 78 ? 2.789 -5.91 6.645 1 96.12 78 MET A N 1
ATOM 621 C CA . MET A 1 78 ? 1.671 -6.629 7.254 1 96.12 78 MET A CA 1
ATOM 622 C C . MET A 1 78 ? 0.791 -5.68 8.062 1 96.12 78 MET A C 1
ATOM 624 O O . MET A 1 78 ? -0.436 -5.797 8.039 1 96.12 78 MET A O 1
ATOM 628 N N . ALA A 1 79 ? 1.448 -4.781 8.797 1 95.94 79 ALA A N 1
ATOM 629 C CA . ALA A 1 79 ? 0.706 -3.818 9.609 1 95.94 79 ALA A CA 1
ATOM 630 C C . ALA A 1 79 ? -0.125 -2.887 8.727 1 95.94 79 ALA A C 1
ATOM 632 O O . ALA A 1 79 ? -1.292 -2.619 9.023 1 95.94 79 ALA A O 1
ATOM 633 N N . ASN A 1 80 ? 0.444 -2.418 7.703 1 91.5 80 ASN A N 1
ATOM 634 C CA . ASN A 1 80 ? -0.276 -1.565 6.762 1 91.5 80 ASN A CA 1
ATOM 635 C C . ASN A 1 80 ? -1.462 -2.297 6.141 1 91.5 80 ASN A C 1
ATOM 637 O O . ASN A 1 80 ? -2.549 -1.73 6.008 1 91.5 80 ASN A O 1
ATOM 641 N N . LEU A 1 81 ? -1.249 -3.545 5.742 1 92.62 81 LEU A N 1
ATOM 642 C CA . LEU A 1 81 ? -2.328 -4.348 5.176 1 92.62 81 LEU A CA 1
ATOM 643 C C . LEU A 1 81 ? -3.449 -4.543 6.195 1 92.62 81 LEU A C 1
ATOM 645 O O . LEU A 1 81 ? -4.629 -4.426 5.855 1 92.62 81 LEU A O 1
ATOM 649 N N . ALA A 1 82 ? -3.061 -4.859 7.43 1 94.56 82 ALA A N 1
ATOM 650 C CA . ALA A 1 82 ? -4.047 -5.043 8.492 1 94.56 82 ALA A CA 1
ATOM 651 C C . ALA A 1 82 ? -4.848 -3.766 8.727 1 94.56 82 ALA A C 1
ATOM 653 O O . ALA A 1 82 ? -6.062 -3.816 8.922 1 94.56 82 ALA A O 1
ATOM 654 N N . PHE A 1 83 ? -4.188 -2.703 8.727 1 90.38 83 PHE A N 1
ATOM 655 C CA . PHE A 1 83 ? -4.844 -1.414 8.914 1 90.38 83 PHE A CA 1
ATOM 656 C C . PHE A 1 83 ? -5.82 -1.135 7.773 1 90.38 83 PHE A C 1
ATOM 658 O O . PHE A 1 83 ? -6.965 -0.746 8.016 1 90.38 83 PHE A O 1
ATOM 665 N N . LEU A 1 84 ? -5.387 -1.375 6.574 1 86.06 84 LEU A N 1
ATOM 666 C CA . LEU A 1 84 ? -6.219 -1.192 5.391 1 86.06 84 LEU A CA 1
ATOM 667 C C . LEU A 1 84 ? -7.469 -2.062 5.465 1 86.06 84 LEU A C 1
ATOM 669 O O . LEU A 1 84 ? -8.547 -1.647 5.035 1 86.06 84 LEU A O 1
ATOM 673 N N . ARG A 1 85 ? -7.352 -3.225 6.059 1 89.5 85 ARG A N 1
ATOM 674 C CA . ARG A 1 85 ? -8.445 -4.184 6.172 1 89.5 85 ARG A CA 1
ATOM 675 C C . ARG A 1 85 ? -9.289 -3.906 7.41 1 89.5 85 ARG A C 1
ATOM 677 O O . ARG A 1 85 ? -10.227 -4.648 7.707 1 89.5 85 ARG A O 1
ATOM 684 N N . GLY A 1 86 ? -8.992 -2.941 8.203 1 90.44 86 GLY A N 1
ATOM 685 C CA . GLY A 1 86 ? -9.742 -2.576 9.391 1 90.44 86 GLY A CA 1
ATOM 686 C C . GLY A 1 86 ? -9.398 -3.434 10.594 1 90.44 86 GLY A C 1
ATOM 687 O O . GLY A 1 86 ? -10.117 -3.408 11.602 1 90.44 86 GLY A O 1
ATOM 688 N N . GLN A 1 87 ? -8.328 -4.215 10.453 1 93.69 87 GLN A N 1
ATOM 689 C CA . GLN A 1 87 ? -7.871 -5.035 11.57 1 93.69 87 GLN A CA 1
ATOM 690 C C . GLN A 1 87 ? -6.926 -4.254 12.477 1 93.69 87 GLN A C 1
ATOM 692 O O . GLN A 1 87 ? -5.723 -4.52 12.5 1 93.69 87 GLN A O 1
ATOM 697 N N . LEU A 1 88 ? -7.414 -3.385 13.242 1 95.5 88 LEU A N 1
ATOM 698 C CA . LEU A 1 88 ? -6.668 -2.369 13.977 1 95.5 88 LEU A CA 1
ATOM 699 C C . LEU A 1 88 ? -5.812 -3.006 15.07 1 95.5 88 LEU A C 1
ATOM 701 O O . LEU A 1 88 ? -4.664 -2.609 15.281 1 95.5 88 LEU A O 1
ATOM 705 N N . ASP A 1 89 ? -6.359 -4.027 15.781 1 96.38 89 ASP A N 1
ATOM 706 C CA . ASP A 1 89 ? -5.598 -4.695 16.828 1 96.38 89 ASP A CA 1
ATOM 707 C C . ASP A 1 89 ? -4.355 -5.375 16.25 1 96.38 89 ASP A C 1
ATOM 709 O O . ASP A 1 89 ? -3.266 -5.27 16.828 1 96.38 89 ASP A O 1
ATOM 713 N N . SER A 1 90 ? -4.539 -6.027 15.211 1 95.56 90 SER A N 1
ATOM 714 C CA . SER A 1 90 ? -3.414 -6.684 14.555 1 95.56 90 SER A CA 1
ATOM 715 C C . SER A 1 90 ? -2.395 -5.664 14.055 1 95.56 90 SER A C 1
ATOM 717 O O . SER A 1 90 ? -1.187 -5.871 14.195 1 95.56 90 SER A O 1
ATOM 719 N N . ALA A 1 91 ? -2.854 -4.582 13.406 1 96.31 91 ALA A N 1
ATOM 720 C CA . ALA A 1 91 ? -1.967 -3.525 12.93 1 96.31 91 ALA A CA 1
ATOM 721 C C . ALA A 1 91 ? -1.117 -2.969 14.07 1 96.31 91 ALA A C 1
ATOM 723 O O . ALA A 1 91 ? 0.091 -2.773 13.914 1 96.31 91 ALA A O 1
ATOM 724 N N . GLU A 1 92 ? -1.728 -2.74 15.195 1 97.31 92 GLU A N 1
ATOM 725 C CA . GLU A 1 92 ? -1.031 -2.234 16.375 1 97.31 92 GLU A CA 1
ATOM 726 C C . GLU A 1 92 ? 0.083 -3.182 16.797 1 97.31 92 GLU A C 1
ATOM 728 O O . GLU A 1 92 ? 1.223 -2.758 17 1 97.31 92 GLU A O 1
ATOM 733 N N . LYS A 1 93 ? -0.275 -4.449 16.953 1 97.75 93 LYS A N 1
ATOM 734 C CA . LYS A 1 93 ? 0.695 -5.445 17.391 1 97.75 93 LYS A CA 1
ATOM 735 C C . LYS A 1 93 ? 1.869 -5.539 16.422 1 97.75 93 LYS A C 1
ATOM 737 O O . LYS A 1 93 ? 3.021 -5.645 16.844 1 97.75 93 LYS A O 1
ATOM 742 N N . LEU A 1 94 ? 1.59 -5.484 15.203 1 97.56 94 LEU A N 1
ATOM 743 C CA . LEU A 1 94 ? 2.598 -5.633 14.156 1 97.56 94 LEU A CA 1
ATOM 744 C C . LEU A 1 94 ? 3.516 -4.414 14.109 1 97.56 94 LEU A C 1
ATOM 746 O O . LEU A 1 94 ? 4.734 -4.555 13.984 1 97.56 94 LEU A O 1
ATOM 750 N N . PHE A 1 95 ? 2.982 -3.223 14.219 1 96.5 95 PHE A N 1
ATOM 751 C CA . PHE A 1 95 ? 3.826 -2.033 14.266 1 96.5 95 PHE A CA 1
ATOM 752 C C . PHE A 1 95 ? 4.691 -2.025 15.516 1 96.5 95 PHE A C 1
ATOM 754 O O . PHE A 1 95 ? 5.855 -1.626 15.469 1 96.5 95 PHE A O 1
ATOM 761 N N . LYS A 1 96 ? 4.125 -2.439 16.609 1 97.12 96 LYS A N 1
ATOM 762 C CA . LYS A 1 96 ? 4.91 -2.525 17.844 1 97.12 96 LYS A CA 1
ATOM 763 C C . LYS A 1 96 ? 6.062 -3.514 17.688 1 97.12 96 LYS A C 1
ATOM 765 O O . LYS A 1 96 ? 7.172 -3.256 18.172 1 97.12 96 LYS A O 1
ATOM 770 N N . ALA A 1 97 ? 5.777 -4.617 17.094 1 96.62 97 ALA A N 1
ATOM 771 C CA . ALA A 1 97 ? 6.828 -5.602 16.844 1 96.62 97 ALA A CA 1
ATOM 772 C C . ALA A 1 97 ? 7.922 -5.027 15.953 1 96.62 97 ALA A C 1
ATOM 774 O O . ALA A 1 97 ? 9.109 -5.18 16.25 1 96.62 97 ALA A O 1
ATOM 775 N N . ALA A 1 98 ? 7.52 -4.371 14.852 1 95.94 98 ALA A N 1
ATOM 776 C CA . ALA A 1 98 ? 8.492 -3.74 13.961 1 95.94 98 ALA A CA 1
ATOM 777 C C . ALA A 1 98 ? 9.352 -2.729 14.719 1 95.94 98 ALA A C 1
ATOM 779 O O . ALA A 1 98 ? 10.57 -2.707 14.562 1 95.94 98 ALA A O 1
ATOM 780 N N . MET A 1 99 ? 8.758 -1.972 15.57 1 95.19 99 MET A N 1
ATOM 781 C CA . MET A 1 99 ? 9.461 -0.956 16.344 1 95.19 99 MET A CA 1
ATOM 782 C C . MET A 1 99 ? 10.461 -1.599 17.297 1 95.19 99 MET A C 1
ATOM 784 O O . MET A 1 99 ? 11.57 -1.105 17.469 1 95.19 99 MET A O 1
ATOM 788 N N . SER A 1 100 ? 10.039 -2.648 17.922 1 95.88 100 SER A N 1
ATOM 789 C CA . SER A 1 100 ? 10.906 -3.348 18.859 1 95.88 100 SER A CA 1
ATOM 790 C C . SER A 1 100 ? 12.18 -3.846 18.172 1 95.88 100 SER A C 1
ATOM 792 O O . SER A 1 100 ? 13.273 -3.754 18.734 1 95.88 100 SER A O 1
ATOM 794 N N . PHE A 1 101 ? 12.094 -4.34 16.984 1 95 101 PHE A N 1
ATOM 795 C CA . PHE A 1 101 ? 13.258 -4.801 16.234 1 95 101 PHE A CA 1
ATOM 796 C C . PHE A 1 101 ? 14.141 -3.631 15.828 1 95 101 PHE A C 1
ATOM 798 O O . PHE A 1 101 ? 15.367 -3.746 15.828 1 95 101 PHE A O 1
ATOM 805 N N . LEU A 1 102 ? 13.469 -2.512 15.477 1 93.25 102 LEU A N 1
ATOM 806 C CA . LEU A 1 102 ? 14.234 -1.318 15.133 1 93.25 102 LEU A CA 1
ATOM 807 C C . LEU A 1 102 ? 15.055 -0.828 16.328 1 93.25 102 LEU A C 1
ATOM 809 O O . LEU A 1 102 ? 16.234 -0.505 16.188 1 93.25 102 LEU A O 1
ATOM 813 N N . LEU A 1 103 ? 14.492 -0.875 17.453 1 94.5 103 LEU A N 1
ATOM 814 C CA . LEU A 1 103 ? 15.109 -0.326 18.656 1 94.5 103 LEU A CA 1
ATOM 815 C C . LEU A 1 103 ? 16.125 -1.295 19.234 1 94.5 103 LEU A C 1
ATOM 817 O O . LEU A 1 103 ? 17 -0.896 20.031 1 94.5 103 LEU A O 1
ATOM 821 N N . ALA A 1 104 ? 15.961 -2.564 18.969 1 91.94 104 ALA A N 1
ATOM 822 C CA . ALA A 1 104 ? 16.922 -3.561 19.438 1 91.94 104 ALA A CA 1
ATOM 823 C C . ALA A 1 104 ? 18.281 -3.375 18.75 1 91.94 104 ALA A C 1
ATOM 825 O O . ALA A 1 104 ? 19.297 -3.846 19.25 1 91.94 104 ALA A O 1
ATOM 826 N N . GLY A 1 105 ? 18.281 -2.682 17.656 1 87.5 105 GLY A N 1
ATOM 827 C CA . GLY A 1 105 ? 19.531 -2.348 17 1 87.5 105 GLY A CA 1
ATOM 828 C C . GLY A 1 105 ? 20.125 -1.03 17.469 1 87.5 105 GLY A C 1
ATOM 829 O O . GLY A 1 105 ? 19.984 -0.667 18.641 1 87.5 105 GLY A O 1
ATOM 830 N N . ASP A 1 106 ? 20.859 -0.376 16.625 1 88.38 106 ASP A N 1
ATOM 831 C CA . ASP A 1 106 ? 21.578 0.836 17 1 88.38 106 ASP A CA 1
ATOM 832 C C . ASP A 1 106 ? 20.734 2.08 16.75 1 88.38 106 ASP A C 1
ATOM 834 O O . ASP A 1 106 ? 21.188 3.203 16.984 1 88.38 106 ASP A O 1
ATOM 838 N N . MET A 1 107 ? 19.516 1.819 16.344 1 91.38 107 MET A N 1
ATOM 839 C CA . MET A 1 107 ? 18.688 2.98 16.047 1 91.38 107 MET A CA 1
ATOM 840 C C . MET A 1 107 ? 18.219 3.668 17.312 1 91.38 107 MET A C 1
ATOM 842 O O . MET A 1 107 ? 17.766 3.008 18.25 1 91.38 107 MET A O 1
ATOM 846 N N . LYS A 1 108 ? 18.328 4.938 17.391 1 92.75 108 LYS A N 1
ATOM 847 C CA . LYS A 1 108 ? 17.969 5.723 18.562 1 92.75 108 LYS A CA 1
ATOM 848 C C . LYS A 1 108 ? 16.453 5.965 18.609 1 92.75 108 LYS A C 1
ATOM 850 O O . LYS A 1 108 ? 15.789 5.957 17.578 1 92.75 108 LYS A O 1
ATOM 855 N N . GLN A 1 109 ? 15.945 6.312 19.734 1 92.56 109 GLN A N 1
ATOM 856 C CA . GLN A 1 109 ? 14.516 6.547 19.953 1 92.56 109 GLN A CA 1
ATOM 857 C C . GLN A 1 109 ? 14.039 7.793 19.219 1 92.56 109 GLN A C 1
ATOM 859 O O . GLN A 1 109 ? 12.859 7.91 18.891 1 92.56 109 GLN A O 1
ATOM 864 N N . ASP A 1 110 ? 14.961 8.711 18.969 1 94.44 110 ASP A N 1
ATOM 865 C CA . ASP A 1 110 ? 14.547 9.945 18.312 1 94.44 110 ASP A CA 1
ATOM 866 C C . ASP A 1 110 ? 14.766 9.875 16.797 1 94.44 110 ASP A C 1
ATOM 868 O O . ASP A 1 110 ? 14.656 10.883 16.109 1 94.44 110 ASP A O 1
ATOM 872 N N . ASP A 1 111 ? 15.109 8.688 16.344 1 95.25 111 ASP A N 1
ATOM 873 C CA . ASP A 1 111 ? 15.234 8.516 14.906 1 95.25 111 ASP A CA 1
ATOM 874 C C . ASP A 1 111 ? 13.906 8.781 14.203 1 95.25 111 ASP A C 1
ATOM 876 O O . ASP A 1 111 ? 12.844 8.414 14.703 1 95.25 111 ASP A O 1
ATOM 880 N N . ASN A 1 112 ? 14.008 9.461 13.023 1 94.62 112 ASN A N 1
ATOM 881 C CA . ASN A 1 112 ? 12.805 9.805 12.273 1 94.62 112 ASN A CA 1
ATOM 882 C C . ASN A 1 112 ? 11.984 8.57 11.93 1 94.62 112 ASN A C 1
ATOM 884 O O . ASN A 1 112 ? 10.758 8.625 11.875 1 94.62 112 ASN A O 1
ATOM 888 N N . ALA A 1 113 ? 12.641 7.418 11.734 1 92.81 113 ALA A N 1
ATOM 889 C CA . ALA A 1 113 ? 11.945 6.172 11.43 1 92.81 113 ALA A CA 1
ATOM 890 C C . ALA A 1 113 ? 11.086 5.727 12.609 1 92.81 113 ALA A C 1
ATOM 892 O O . ALA A 1 113 ? 9.969 5.234 12.422 1 92.81 113 ALA A O 1
ATOM 893 N N . ILE A 1 114 ? 11.602 5.867 13.773 1 95.56 114 ILE A N 1
ATOM 894 C CA . ILE A 1 114 ? 10.867 5.508 14.984 1 95.56 114 ILE A CA 1
ATOM 895 C C . ILE A 1 114 ? 9.688 6.453 15.172 1 95.56 114 ILE A C 1
ATOM 897 O O . ILE A 1 114 ? 8.594 6.023 15.547 1 95.56 114 ILE A O 1
ATOM 901 N N . ILE A 1 115 ? 9.906 7.691 14.93 1 97.19 115 ILE A N 1
ATOM 902 C CA . ILE A 1 115 ? 8.852 8.688 15.078 1 97.19 115 ILE A CA 1
ATOM 903 C C . ILE A 1 115 ? 7.738 8.414 14.07 1 97.19 115 ILE A C 1
ATOM 905 O O . ILE A 1 115 ? 6.555 8.5 14.406 1 97.19 115 ILE A O 1
ATOM 909 N N . GLU A 1 116 ? 8.062 8.102 12.875 1 94.88 116 GLU A N 1
ATOM 910 C CA . GLU A 1 116 ? 7.066 7.777 11.859 1 94.88 116 GLU A CA 1
ATOM 911 C C . GLU A 1 116 ? 6.211 6.586 12.281 1 94.88 116 GLU A C 1
ATOM 913 O O . GLU A 1 116 ? 4.988 6.598 12.109 1 94.88 116 GLU A O 1
ATOM 918 N N . MET A 1 117 ? 6.824 5.578 12.812 1 93.75 117 MET A N 1
ATOM 919 C CA . MET A 1 117 ? 6.082 4.414 13.289 1 93.75 117 MET A CA 1
ATOM 920 C C . MET A 1 117 ? 5.191 4.781 14.469 1 93.75 117 MET A C 1
ATOM 922 O O . MET A 1 117 ? 4.062 4.297 14.578 1 93.75 117 MET A O 1
ATOM 926 N N . SER A 1 118 ? 5.715 5.617 15.32 1 96.94 118 SER A N 1
ATOM 927 C CA . SER A 1 118 ? 4.934 6.098 16.453 1 96.94 118 SER A CA 1
ATOM 928 C C . SER A 1 118 ? 3.707 6.875 15.984 1 96.94 118 SER A C 1
ATOM 930 O O . SER A 1 118 ? 2.633 6.766 16.578 1 96.94 118 SER A O 1
ATOM 932 N N . LEU A 1 119 ? 3.906 7.629 14.969 1 97.06 119 LEU A N 1
ATOM 933 C CA . LEU A 1 119 ? 2.785 8.383 14.414 1 97.06 119 LEU A CA 1
ATOM 934 C C . LEU A 1 119 ? 1.713 7.438 13.875 1 97.06 119 LEU A C 1
ATOM 936 O O . LEU A 1 119 ? 0.519 7.672 14.078 1 97.06 119 LEU A O 1
ATOM 940 N N . LYS A 1 120 ? 2.105 6.391 13.227 1 95.38 120 LYS A N 1
ATOM 941 C CA . LYS A 1 120 ? 1.172 5.383 12.734 1 95.38 120 LYS A CA 1
ATOM 942 C C . LYS A 1 120 ? 0.422 4.719 13.883 1 95.38 120 LYS A C 1
ATOM 944 O O . LYS A 1 120 ? -0.795 4.531 13.812 1 95.38 120 LYS A O 1
ATOM 949 N N . LEU A 1 121 ? 1.15 4.41 14.922 1 96.94 121 LEU A N 1
ATOM 950 C CA . LEU A 1 121 ? 0.528 3.807 16.094 1 96.94 121 LEU A CA 1
ATOM 951 C C . LEU A 1 121 ? -0.477 4.762 16.734 1 96.94 121 LEU A C 1
ATOM 953 O O . LEU A 1 121 ? -1.574 4.352 17.109 1 96.94 121 LEU A O 1
ATOM 957 N N . ALA A 1 122 ? -0.089 6.031 16.828 1 97.56 122 ALA A N 1
ATOM 958 C CA . ALA A 1 122 ? -1.013 7.027 17.359 1 97.56 122 ALA A CA 1
ATOM 959 C C . ALA A 1 122 ? -2.291 7.098 16.531 1 97.56 122 ALA A C 1
ATOM 961 O O . ALA A 1 122 ? -3.393 7.176 17.078 1 97.56 122 ALA A O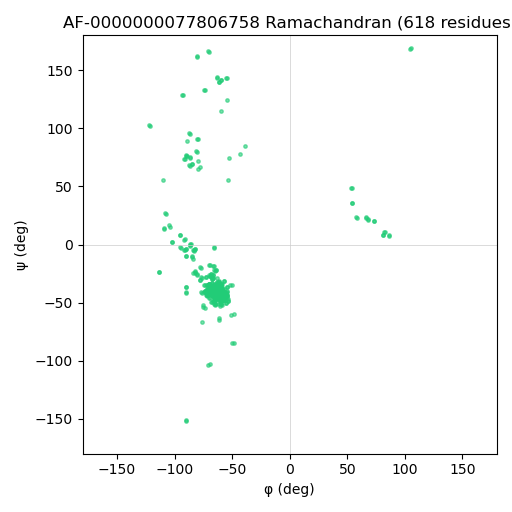 1
ATOM 962 N N . SER A 1 123 ? -2.189 7.02 15.273 1 96.25 123 SER A N 1
ATOM 963 C CA . SER A 1 123 ? -3.336 7.051 14.375 1 96.25 123 SER A CA 1
ATOM 964 C C . SER A 1 123 ? -4.215 5.816 14.555 1 96.25 123 SER A C 1
ATOM 966 O O . SER A 1 123 ? -5.441 5.906 14.477 1 96.25 123 SER A O 1
ATOM 968 N N . ILE A 1 124 ? -3.609 4.699 14.781 1 96.19 124 ILE A N 1
ATOM 969 C CA . ILE A 1 124 ? -4.352 3.467 15.031 1 96.19 124 ILE A CA 1
ATOM 970 C C . ILE A 1 124 ? -5.133 3.592 16.328 1 96.19 124 ILE A C 1
ATOM 972 O O . ILE A 1 124 ? -6.316 3.26 16.391 1 96.19 124 ILE A O 1
ATOM 976 N N . TYR A 1 125 ? -4.445 4.109 17.344 1 97.31 125 TYR A N 1
ATOM 977 C CA . TYR A 1 125 ? -5.125 4.305 18.625 1 97.31 125 TYR A CA 1
ATOM 978 C C . TYR A 1 125 ? -6.293 5.273 18.484 1 97.31 125 TYR A C 1
ATOM 980 O O . TYR A 1 125 ? -7.348 5.078 19.094 1 97.31 125 TYR A O 1
ATOM 988 N N . ALA A 1 126 ? -6.105 6.293 17.703 1 96.25 126 ALA A N 1
ATOM 989 C CA . ALA A 1 126 ? -7.184 7.238 17.406 1 96.25 126 ALA A CA 1
ATOM 990 C C . ALA A 1 126 ? -8.367 6.535 16.75 1 96.25 126 ALA A C 1
ATOM 992 O O . ALA A 1 126 ? -9.516 6.719 17.156 1 96.25 126 ALA A O 1
ATOM 993 N N . ALA A 1 127 ? -8.125 5.664 15.797 1 94.06 127 ALA A N 1
ATOM 994 C CA . ALA A 1 127 ? -9.156 4.934 15.078 1 94.06 127 ALA A CA 1
ATOM 995 C C . ALA A 1 127 ? -9.859 3.926 15.984 1 94.06 127 ALA A C 1
ATOM 997 O O . ALA A 1 127 ? -11.031 3.613 15.789 1 94.06 127 ALA A O 1
ATOM 998 N N . GLN A 1 128 ? -9.102 3.49 16.984 1 95.31 128 GLN A N 1
ATOM 999 C CA . GLN A 1 128 ? -9.641 2.545 17.969 1 95.31 128 GLN A CA 1
ATOM 1000 C C . GLN A 1 128 ? -10.367 3.273 19.094 1 95.31 128 GLN A C 1
ATOM 1002 O O . GLN A 1 128 ? -10.867 2.641 20.016 1 95.31 128 GLN A O 1
ATOM 1007 N N . ASN A 1 129 ? -10.461 4.496 19.125 1 95.62 129 ASN A N 1
ATOM 1008 C CA . ASN A 1 129 ? -11.023 5.348 20.156 1 95.62 129 ASN A CA 1
ATOM 1009 C C . ASN A 1 129 ? -10.32 5.133 21.5 1 95.62 129 ASN A C 1
ATOM 1011 O O . ASN A 1 129 ? -10.945 5.219 22.562 1 95.62 129 ASN A O 1
ATOM 1015 N N . GLN A 1 130 ? -9.172 4.676 21.375 1 97.25 130 GLN A N 1
ATOM 1016 C CA . GLN A 1 130 ? -8.312 4.672 22.547 1 97.25 130 GLN A CA 1
ATOM 1017 C C . GLN A 1 130 ? -7.672 6.039 22.766 1 97.25 130 GLN A C 1
ATOM 1019 O O . GLN A 1 130 ? -6.473 6.215 22.547 1 97.25 130 GLN A O 1
ATOM 1024 N N . HIS A 1 131 ? -8.336 6.93 23.312 1 97.31 131 HIS A N 1
ATOM 1025 C CA . HIS A 1 131 ? -8.023 8.352 23.312 1 97.31 131 HIS A CA 1
ATOM 1026 C C . HIS A 1 131 ? -6.766 8.641 24.125 1 97.31 131 HIS A C 1
ATOM 1028 O O . HIS A 1 131 ? -5.91 9.422 23.703 1 97.31 131 HIS A O 1
ATOM 1034 N N . LYS A 1 132 ? -6.594 7.988 25.281 1 97.62 132 LYS A N 1
ATOM 1035 C CA . LYS A 1 132 ? -5.426 8.227 26.109 1 97.62 132 LYS A CA 1
ATOM 1036 C C . LYS A 1 132 ? -4.141 7.832 25.391 1 97.62 132 LYS A C 1
ATOM 1038 O O . LYS A 1 132 ? -3.158 8.578 25.406 1 97.62 132 LYS A O 1
ATOM 1043 N N . LEU A 1 133 ? -4.18 6.727 24.719 1 97.81 133 LEU A N 1
ATOM 1044 C CA . LEU A 1 133 ? -3.02 6.23 24 1 97.81 133 LEU A CA 1
ATOM 1045 C C . LEU A 1 133 ? -2.746 7.082 22.766 1 97.81 133 LEU A C 1
ATOM 1047 O O . LEU A 1 133 ? -1.589 7.352 22.422 1 97.81 133 LEU A O 1
ATOM 1051 N N . ALA A 1 134 ? -3.803 7.465 22.047 1 98.06 134 ALA A N 1
ATOM 1052 C CA . ALA A 1 134 ? -3.652 8.328 20.891 1 98.06 134 ALA A CA 1
ATOM 1053 C C . ALA A 1 134 ? -2.979 9.648 21.266 1 98.06 134 ALA A C 1
ATOM 1055 O O . ALA A 1 134 ? -1.995 10.047 20.625 1 98.06 134 ALA A O 1
ATOM 1056 N N . LEU A 1 135 ? -3.453 10.258 22.328 1 98.19 135 LEU A N 1
ATOM 1057 C CA . LEU A 1 135 ? -2.908 11.531 22.797 1 98.19 135 LEU A CA 1
ATOM 1058 C C . LEU A 1 135 ? -1.441 11.383 23.188 1 98.19 135 LEU A C 1
ATOM 1060 O O . LEU A 1 135 ? -0.602 12.188 22.781 1 98.19 135 LEU A O 1
ATOM 1064 N N . ALA A 1 136 ? -1.176 10.344 23.953 1 98.19 136 ALA A N 1
ATOM 1065 C CA . ALA A 1 136 ? 0.199 10.086 24.375 1 98.19 136 ALA A CA 1
ATOM 1066 C C . ALA A 1 136 ? 1.111 9.875 23.172 1 98.19 136 ALA A C 1
ATOM 1068 O O . ALA A 1 136 ? 2.258 10.328 23.156 1 98.19 136 ALA A O 1
ATOM 1069 N N . GLY A 1 137 ? 0.636 9.164 22.172 1 98.31 137 GLY A N 1
ATOM 1070 C CA . GLY A 1 137 ? 1.417 8.906 20.969 1 98.31 137 GLY A CA 1
ATOM 1071 C C . GLY A 1 137 ? 1.74 10.156 20.188 1 98.31 137 GLY A C 1
ATOM 1072 O O . GLY A 1 137 ? 2.895 10.391 19.812 1 98.31 137 GLY A O 1
ATOM 1073 N N . TYR A 1 138 ? 0.715 10.953 19.891 1 98.56 138 TYR A N 1
ATOM 1074 C CA . TYR A 1 138 ? 0.938 12.203 19.172 1 98.56 138 TYR A CA 1
ATOM 1075 C C . TYR A 1 138 ? 1.901 13.109 19.922 1 98.56 138 TYR A C 1
ATOM 1077 O O . TYR A 1 138 ? 2.814 13.688 19.328 1 98.56 138 TYR A O 1
ATOM 1085 N N . GLU A 1 139 ? 1.708 13.188 21.203 1 98.38 139 GLU A N 1
ATOM 1086 C CA . GLU A 1 139 ? 2.553 14.039 22.031 1 98.38 139 GLU A CA 1
ATOM 1087 C C . GLU A 1 139 ? 3.994 13.531 22.047 1 98.38 139 GLU A C 1
ATOM 1089 O O . GLU A 1 139 ? 4.934 14.328 22.016 1 98.38 139 GLU A O 1
ATOM 1094 N N . PHE A 1 140 ? 4.18 12.273 22.172 1 98.12 140 PHE A N 1
ATOM 1095 C CA . PHE A 1 140 ? 5.512 11.695 22.109 1 98.12 140 PHE A CA 1
ATOM 1096 C C . PHE A 1 140 ? 6.234 12.117 20.844 1 98.12 140 PHE A C 1
ATOM 1098 O O . PHE A 1 140 ? 7.391 12.539 20.891 1 98.12 140 PHE A O 1
ATOM 1105 N N . CYS A 1 141 ? 5.551 11.984 19.688 1 98.44 141 CYS A N 1
ATOM 1106 C CA . CYS A 1 141 ? 6.148 12.344 18.406 1 98.44 141 CYS A CA 1
ATOM 1107 C C . CYS A 1 141 ? 6.582 13.805 18.391 1 98.44 141 CYS A C 1
ATOM 1109 O O . CYS A 1 141 ? 7.723 14.109 18.047 1 98.44 141 CYS A O 1
ATOM 1111 N N . ILE A 1 142 ? 5.73 14.672 18.828 1 98.75 142 ILE A N 1
ATOM 1112 C CA . ILE A 1 142 ? 5.945 16.109 18.766 1 98.75 142 ILE A CA 1
ATOM 1113 C C . ILE A 1 142 ? 7.055 16.516 19.734 1 98.75 142 ILE A C 1
ATOM 1115 O O . ILE A 1 142 ? 7.988 17.234 19.359 1 98.75 142 ILE A O 1
ATOM 1119 N N . LEU A 1 143 ? 7.008 16.016 20.953 1 98.56 143 LEU A N 1
ATOM 1120 C CA . LEU A 1 143 ? 8 16.359 21.969 1 98.56 143 LEU A CA 1
ATOM 1121 C C . LEU A 1 143 ? 9.391 15.883 21.547 1 98.56 143 LEU A C 1
ATOM 1123 O O . LEU A 1 143 ? 10.367 16.625 21.688 1 98.56 143 LEU A O 1
ATOM 1127 N N . THR A 1 144 ? 9.461 14.688 21.094 1 98.31 144 THR A N 1
ATOM 1128 C CA . THR A 1 144 ? 10.734 14.117 20.672 1 98.31 144 THR A CA 1
ATOM 1129 C C . THR A 1 144 ? 11.344 14.938 19.531 1 98.31 144 THR A C 1
ATOM 1131 O O . THR A 1 144 ? 12.539 15.234 19.547 1 98.31 144 THR A O 1
ATOM 1134 N N . LEU A 1 145 ? 10.539 15.312 18.562 1 98.38 145 LEU A N 1
ATOM 1135 C CA . LEU A 1 145 ? 11.031 16.078 17.422 1 98.38 145 LEU A CA 1
ATOM 1136 C C . LEU A 1 145 ? 11.406 17.5 17.844 1 98.38 145 LEU A C 1
ATOM 1138 O O . LEU A 1 145 ? 12.391 18.062 17.344 1 98.38 145 LEU A O 1
ATOM 1142 N N . ASP A 1 146 ? 10.625 18.094 18.719 1 98.12 146 ASP A N 1
ATOM 1143 C CA . ASP A 1 146 ? 10.969 19.406 19.25 1 98.12 146 ASP A CA 1
ATOM 1144 C C . ASP A 1 146 ? 12.336 19.406 19.922 1 98.12 146 ASP A C 1
ATOM 1146 O O . ASP A 1 146 ? 13.141 20.312 19.719 1 98.12 146 ASP A O 1
ATOM 1150 N N . GLU A 1 147 ? 12.516 18.391 20.703 1 97.5 147 GLU A N 1
ATOM 1151 C CA . GLU A 1 147 ? 13.805 18.25 21.391 1 97.5 147 GLU A CA 1
ATOM 1152 C C . GLU A 1 147 ? 14.938 18.047 20.375 1 97.5 147 GLU A C 1
ATOM 1154 O O . GLU A 1 147 ? 16.016 18.625 20.531 1 97.5 147 GLU A O 1
ATOM 1159 N N . LYS A 1 148 ? 14.711 17.234 19.406 1 96.38 148 LYS A N 1
ATOM 1160 C CA . LYS A 1 148 ? 15.703 16.969 18.359 1 96.38 148 LYS A CA 1
ATOM 1161 C C . LYS A 1 148 ? 16.047 18.25 17.594 1 96.38 148 LYS A C 1
ATOM 1163 O O . LYS A 1 148 ? 17.219 18.531 17.344 1 96.38 148 LYS A O 1
ATOM 1168 N N . ILE A 1 149 ? 15.047 19.047 17.25 1 96.56 149 ILE A N 1
ATOM 1169 C CA . ILE A 1 149 ? 15.219 20.281 16.484 1 96.56 149 ILE A CA 1
ATOM 1170 C C . ILE A 1 149 ? 15.953 21.312 17.344 1 96.56 149 ILE A C 1
ATOM 1172 O O . ILE A 1 149 ? 16.781 22.078 16.828 1 96.56 149 ILE A O 1
ATOM 1176 N N . ALA A 1 150 ? 15.633 21.328 18.641 1 95.75 150 ALA A N 1
ATOM 1177 C CA . ALA A 1 150 ? 16.328 22.234 19.547 1 95.75 150 ALA A CA 1
ATOM 1178 C C . ALA A 1 150 ? 17.828 21.953 19.562 1 95.75 150 ALA A C 1
ATOM 1180 O O . ALA A 1 150 ? 18.641 22.891 19.641 1 95.75 150 ALA A O 1
ATOM 1181 N N . LYS A 1 151 ? 18.172 20.703 19.422 1 93.19 151 LYS A N 1
ATOM 1182 C CA . LYS A 1 151 ? 19.578 20.312 19.391 1 93.19 151 LYS A CA 1
ATOM 1183 C C . LYS A 1 151 ? 20.234 20.719 18.062 1 93.19 151 LYS A C 1
ATOM 1185 O O . LYS A 1 151 ? 21.453 20.875 17.984 1 93.19 151 LYS A O 1
ATOM 1190 N N . TYR A 1 152 ? 19.391 20.781 17 1 91 152 TYR A N 1
ATOM 1191 C CA . TYR A 1 152 ? 19.875 21.109 15.656 1 91 152 TYR A CA 1
ATOM 1192 C C . TYR A 1 152 ? 20.156 22.609 15.531 1 91 152 TYR A C 1
ATOM 1194 O O . TYR A 1 152 ? 20.875 23.031 14.633 1 91 152 TYR A O 1
ATOM 1202 N N . LYS A 1 153 ? 19.516 23.531 16.219 1 85.62 153 LYS A N 1
ATOM 1203 C CA . LYS A 1 153 ? 19.469 24.984 16.031 1 85.62 153 LYS A CA 1
ATOM 1204 C C . LYS A 1 153 ? 20.875 25.578 15.898 1 85.62 153 LYS A C 1
ATOM 1206 O O . LYS A 1 153 ? 21.109 26.438 15.055 1 85.62 153 LYS A O 1
ATOM 1211 N N . ASP A 1 154 ? 21.875 25.078 16.578 1 86.62 154 ASP A N 1
ATOM 1212 C CA . ASP A 1 154 ? 23.188 25.719 16.562 1 86.62 154 ASP A CA 1
ATOM 1213 C C . ASP A 1 154 ? 24.188 24.875 15.773 1 86.62 154 ASP A C 1
ATOM 1215 O O . ASP A 1 154 ? 25.391 25.141 15.797 1 86.62 154 ASP A O 1
ATOM 1219 N N . LEU A 1 155 ? 23.547 23.906 15.047 1 91.62 155 LEU A N 1
ATOM 1220 C CA . LEU A 1 155 ? 24.484 23.078 14.297 1 91.62 155 LEU A CA 1
ATOM 1221 C C . LEU A 1 155 ? 24.688 23.625 12.883 1 91.62 155 LEU A C 1
ATOM 1223 O O . LEU A 1 155 ? 23.703 23.906 12.188 1 91.62 155 LEU A O 1
ATOM 1227 N N . PRO A 1 156 ? 25.906 23.797 12.492 1 91.5 156 PRO A N 1
ATOM 1228 C CA . PRO A 1 156 ? 26.172 24.281 11.133 1 91.5 156 PRO A CA 1
ATOM 1229 C C . PRO A 1 156 ? 25.844 23.234 10.062 1 91.5 156 PRO A C 1
ATOM 1231 O O . PRO A 1 156 ? 25.672 22.047 10.383 1 91.5 156 PRO A O 1
ATOM 1234 N N . GLU A 1 157 ? 25.766 23.625 8.789 1 87.75 157 GLU A N 1
ATOM 1235 C CA . GLU A 1 157 ? 25.328 22.797 7.672 1 87.75 157 GLU A CA 1
ATOM 1236 C C . GLU A 1 157 ? 26.312 21.672 7.406 1 87.75 157 GLU A C 1
ATOM 1238 O O . GLU A 1 157 ? 25.922 20.609 6.883 1 87.75 157 GLU A O 1
ATOM 1243 N N . ASP A 1 158 ? 27.562 21.828 7.688 1 90.75 158 ASP A N 1
ATOM 1244 C CA . ASP A 1 158 ? 28.562 20.797 7.457 1 90.75 158 ASP A CA 1
ATOM 1245 C C . ASP A 1 158 ? 28.375 19.625 8.414 1 90.75 158 ASP A C 1
ATOM 1247 O O . ASP A 1 158 ? 28.797 18.5 8.117 1 90.75 158 ASP A O 1
ATOM 1251 N N . VAL A 1 159 ? 27.797 19.984 9.539 1 91.62 159 VAL A N 1
ATOM 1252 C CA . VAL A 1 159 ? 27.547 18.953 10.531 1 91.62 159 VAL A CA 1
ATOM 1253 C C . VAL A 1 159 ? 26.172 18.328 10.305 1 91.62 159 VAL A C 1
ATOM 1255 O O . VAL A 1 159 ? 26 17.109 10.398 1 91.62 159 VAL A O 1
ATOM 1258 N N . LEU A 1 160 ? 25.203 19.172 10.008 1 92 160 LEU A N 1
ATOM 1259 C CA . LEU A 1 160 ? 23.828 18.75 9.727 1 92 160 LEU A CA 1
ATOM 1260 C C . LEU A 1 160 ? 23.391 19.203 8.336 1 92 160 LEU A C 1
ATOM 1262 O O . LEU A 1 160 ? 23.031 20.359 8.148 1 92 160 LEU A O 1
ATOM 1266 N N . PRO A 1 161 ? 23.438 18.234 7.477 1 90.69 161 PRO A N 1
ATOM 1267 C CA . PRO A 1 161 ? 23 18.594 6.125 1 90.69 161 PRO A CA 1
ATOM 1268 C C . PRO A 1 161 ? 21.609 19.219 6.098 1 90.69 161 PRO A C 1
ATOM 1270 O O . PRO A 1 161 ? 20.734 18.812 6.879 1 90.69 161 PRO A O 1
ATOM 1273 N N . ALA A 1 162 ? 21.406 20.188 5.238 1 88.31 162 ALA A N 1
ATOM 1274 C CA . ALA A 1 162 ? 20.141 20.922 5.098 1 88.31 162 ALA A CA 1
ATOM 1275 C C . ALA A 1 162 ? 18.984 19.953 4.859 1 88.31 162 ALA A C 1
ATOM 1277 O O . ALA A 1 162 ? 17.875 20.172 5.363 1 88.31 162 ALA A O 1
ATOM 1278 N N . GLU A 1 163 ? 19.281 18.938 4.121 1 88.19 163 GLU A N 1
ATOM 1279 C CA . GLU A 1 163 ? 18.25 17.953 3.805 1 88.19 163 GLU A CA 1
ATOM 1280 C C . GLU A 1 163 ? 17.75 17.25 5.066 1 88.19 163 GLU A C 1
ATOM 1282 O O . GLU A 1 163 ? 16.547 17.047 5.23 1 88.19 163 GLU A O 1
ATOM 1287 N N . GLU A 1 164 ? 18.688 16.953 5.914 1 90.69 164 GLU A N 1
ATOM 1288 C CA . GLU A 1 164 ? 18.312 16.281 7.16 1 90.69 164 GLU A CA 1
ATOM 1289 C C . GLU A 1 164 ? 17.484 17.203 8.055 1 90.69 164 GLU A C 1
ATOM 1291 O O . GLU A 1 164 ? 16.516 16.781 8.688 1 90.69 164 GLU A O 1
ATOM 1296 N N . ARG A 1 165 ? 17.859 18.391 8.117 1 92.5 165 ARG A N 1
ATOM 1297 C CA . ARG A 1 165 ? 17.125 19.406 8.883 1 92.5 165 ARG A CA 1
ATOM 1298 C C . ARG A 1 165 ? 15.703 19.562 8.352 1 92.5 165 ARG A C 1
ATOM 1300 O O . ARG A 1 165 ? 14.742 19.516 9.117 1 92.5 165 ARG A O 1
ATOM 1307 N N . ALA A 1 166 ? 15.578 19.781 7.078 1 93 166 ALA A N 1
ATOM 1308 C CA . ALA A 1 166 ? 14.266 19.953 6.453 1 93 166 ALA A CA 1
ATOM 1309 C C . ALA A 1 166 ? 13.367 18.75 6.699 1 93 166 ALA A C 1
ATOM 1311 O O . ALA A 1 166 ? 12.188 18.906 7.004 1 93 166 ALA A O 1
ATOM 1312 N N . ASN A 1 167 ? 13.984 17.594 6.621 1 92.56 167 ASN A N 1
ATOM 1313 C CA . ASN A 1 167 ? 13.227 16.359 6.82 1 92.56 167 ASN A CA 1
ATOM 1314 C C . ASN A 1 167 ? 12.656 16.266 8.234 1 92.56 167 ASN A C 1
ATOM 1316 O O . ASN A 1 167 ? 11.531 15.812 8.422 1 92.56 167 ASN A O 1
ATOM 1320 N N . THR A 1 168 ? 13.453 16.672 9.125 1 95.62 168 THR A N 1
ATOM 1321 C CA . THR A 1 168 ? 13.023 16.625 10.516 1 95.62 168 THR A CA 1
ATOM 1322 C C . THR A 1 168 ? 11.898 17.625 10.766 1 95.62 168 THR A C 1
ATOM 1324 O O . THR A 1 168 ? 10.898 17.297 11.414 1 95.62 168 THR A O 1
ATOM 1327 N N . TYR A 1 169 ? 12.023 18.781 10.234 1 96.38 169 TYR A N 1
ATOM 1328 C CA . TYR A 1 169 ? 10.984 19.797 10.383 1 96.38 169 TYR A CA 1
ATOM 1329 C C . TYR A 1 169 ? 9.688 19.344 9.719 1 96.38 169 TYR A C 1
ATOM 1331 O O . TYR A 1 169 ? 8.602 19.5 10.281 1 96.38 169 TYR A O 1
ATOM 1339 N N . LEU A 1 170 ? 9.797 18.797 8.555 1 96.06 170 LEU A N 1
ATOM 1340 C CA . LEU A 1 170 ? 8.617 18.359 7.82 1 96.06 170 LEU A CA 1
ATOM 1341 C C . LEU A 1 170 ? 7.938 17.203 8.531 1 96.06 170 LEU A C 1
ATOM 1343 O O . LEU A 1 170 ? 6.707 17.094 8.523 1 96.06 170 LEU A O 1
ATOM 1347 N N . LEU A 1 171 ? 8.727 16.312 9.133 1 97.06 171 LEU A N 1
ATOM 1348 C CA . LEU A 1 171 ? 8.141 15.242 9.93 1 97.06 171 LEU A CA 1
ATOM 1349 C C . LEU A 1 171 ? 7.367 15.812 11.117 1 97.06 171 LEU A C 1
ATOM 1351 O O . LEU A 1 171 ? 6.285 15.32 11.445 1 97.06 171 LEU A O 1
ATOM 1355 N N . LEU A 1 172 ? 7.961 16.844 11.75 1 98.19 172 LEU A N 1
ATOM 1356 C CA . LEU A 1 172 ? 7.223 17.516 12.812 1 98.19 172 LEU A CA 1
ATOM 1357 C C . LEU A 1 172 ? 5.91 18.094 12.281 1 98.19 172 LEU A C 1
ATOM 1359 O O . LEU A 1 172 ? 4.863 17.953 12.922 1 98.19 172 LEU A O 1
ATOM 1363 N N . GLY A 1 173 ? 5.969 18.734 11.148 1 97.62 173 GLY A N 1
ATOM 1364 C CA . GLY A 1 173 ? 4.758 19.234 10.523 1 97.62 173 GLY A CA 1
ATOM 1365 C C . GLY A 1 173 ? 3.697 18.172 10.312 1 97.62 173 GLY A C 1
ATOM 1366 O O . GLY A 1 173 ? 2.514 18.406 10.57 1 97.62 173 GLY A O 1
ATOM 1367 N N . LEU A 1 174 ? 4.098 17.031 9.859 1 97 174 LEU A N 1
ATOM 1368 C CA . LEU A 1 174 ? 3.193 15.898 9.641 1 97 174 LEU A CA 1
ATOM 1369 C C . LEU A 1 174 ? 2.543 15.461 10.945 1 97 174 LEU A C 1
ATOM 1371 O O . LEU A 1 174 ? 1.342 15.188 10.984 1 97 174 LEU A O 1
ATOM 1375 N N . CYS A 1 175 ? 3.342 15.352 11.984 1 98.31 175 CYS A N 1
ATOM 1376 C CA . CYS A 1 175 ? 2.836 14.961 13.297 1 98.31 175 CYS A CA 1
ATOM 1377 C C . CYS A 1 175 ? 1.824 15.977 13.82 1 98.31 175 CYS A C 1
ATOM 1379 O O . CYS A 1 175 ? 0.762 15.602 14.312 1 98.31 175 CYS A O 1
ATOM 1381 N N . LEU A 1 176 ? 2.145 17.219 13.648 1 98.56 176 LEU A N 1
ATOM 1382 C CA . LEU A 1 176 ? 1.27 18.297 14.094 1 98.56 176 LEU A CA 1
ATOM 1383 C C . LEU A 1 176 ? -0.047 18.281 13.328 1 98.56 176 LEU A C 1
ATOM 1385 O O . LEU A 1 176 ? -1.12 18.406 13.922 1 98.56 176 LEU A O 1
ATOM 1389 N N . ASP A 1 177 ? 0.011 18.125 12.094 1 97.31 177 ASP A N 1
ATOM 1390 C CA . ASP A 1 177 ? -1.18 18.062 11.25 1 97.31 177 ASP A CA 1
ATOM 1391 C C . ASP A 1 177 ? -2.074 16.891 11.648 1 97.31 177 ASP A C 1
ATOM 1393 O O . ASP A 1 177 ? -3.289 17.047 11.781 1 97.31 177 ASP A O 1
ATOM 1397 N N . SER A 1 178 ? -1.442 15.742 11.844 1 97.31 178 SER A N 1
ATOM 1398 C CA . SER A 1 178 ? -2.193 14.555 12.242 1 97.31 178 SER A CA 1
ATOM 1399 C C . SER A 1 178 ? -2.848 14.742 13.602 1 97.31 178 SER A C 1
ATOM 1401 O O . SER A 1 178 ? -4.008 14.375 13.797 1 97.31 178 SER A O 1
ATOM 1403 N N . TYR A 1 179 ? -2.102 15.297 14.508 1 98.25 179 TYR A N 1
ATOM 1404 C CA . TYR A 1 179 ? -2.635 15.547 15.844 1 98.25 179 TYR A CA 1
ATOM 1405 C C . TYR A 1 179 ? -3.758 16.578 15.797 1 98.25 179 TYR A C 1
ATOM 1407 O O . TYR A 1 179 ? -4.785 16.422 16.453 1 98.25 179 TYR A O 1
ATOM 1415 N N . GLY A 1 180 ? -3.535 17.625 15.031 1 98.19 180 GLY A N 1
ATOM 1416 C CA . GLY A 1 180 ? -4.578 18.625 14.852 1 98.19 180 GLY A CA 1
ATOM 1417 C C . GLY A 1 180 ? -5.879 18.047 14.336 1 98.19 180 GLY A C 1
ATOM 1418 O O . GLY A 1 180 ? -6.957 18.375 14.836 1 98.19 180 GLY A O 1
ATOM 1419 N N . ARG A 1 181 ? -5.84 17.234 13.406 1 96.31 181 ARG A N 1
ATOM 1420 C CA . ARG A 1 181 ? -7.012 16.578 12.844 1 96.31 181 ARG A CA 1
ATOM 1421 C C . ARG A 1 181 ? -7.727 15.734 13.898 1 96.31 181 ARG A C 1
ATOM 1423 O O . ARG A 1 181 ? -8.961 15.727 13.961 1 96.31 181 ARG A O 1
ATOM 1430 N N . TYR A 1 182 ? -6.891 15 14.641 1 97.44 182 TYR A N 1
ATOM 1431 C CA . TYR A 1 182 ? -7.457 14.188 15.711 1 97.44 182 TYR A CA 1
ATOM 1432 C C . TYR A 1 182 ? -8.188 15.062 16.719 1 97.44 182 TYR A C 1
ATOM 1434 O O . TYR A 1 182 ? -9.305 14.742 17.141 1 97.44 182 TYR A O 1
ATOM 1442 N N . LEU A 1 183 ? -7.582 16.125 17.125 1 98.31 183 LEU A N 1
ATOM 1443 C CA . LEU A 1 183 ? -8.172 17.031 18.094 1 98.31 183 LEU A CA 1
ATOM 1444 C C . LEU A 1 183 ? -9.445 17.672 17.547 1 98.31 183 LEU A C 1
ATOM 1446 O O . LEU A 1 183 ? -10.445 17.797 18.266 1 98.31 183 LEU A O 1
ATOM 1450 N N . LEU A 1 184 ? -9.43 18.062 16.297 1 97.5 184 LEU A N 1
ATOM 1451 C CA . LEU A 1 184 ? -10.617 18.625 15.648 1 97.5 184 LEU A CA 1
ATOM 1452 C C . LEU A 1 184 ? -11.758 17.609 15.648 1 97.5 184 LEU A C 1
ATOM 1454 O O . LEU A 1 184 ? -12.891 17.953 16.016 1 97.5 184 LEU A O 1
ATOM 1458 N N . ALA A 1 185 ? -11.469 16.391 15.352 1 95.62 185 ALA A N 1
ATOM 1459 C CA . ALA A 1 185 ? -12.477 15.328 15.289 1 95.62 185 ALA A CA 1
ATOM 1460 C C . ALA A 1 185 ? -13.062 15.047 16.672 1 95.62 185 ALA A C 1
ATOM 1462 O O . ALA A 1 185 ? -14.219 14.625 16.797 1 95.62 185 ALA A O 1
ATOM 1463 N N . ASN A 1 186 ? -12.312 15.328 17.656 1 96.94 186 ASN A N 1
ATOM 1464 C CA . ASN A 1 186 ? -12.766 15.078 19.016 1 96.94 186 ASN A CA 1
ATOM 1465 C C . ASN A 1 186 ? -13.164 16.375 19.719 1 96.94 186 ASN A C 1
ATOM 1467 O O . ASN A 1 186 ? -13.18 16.438 20.953 1 96.94 186 ASN A O 1
ATOM 1471 N N . LYS A 1 187 ? -13.375 17.438 19 1 96.75 187 LYS A N 1
ATOM 1472 C CA . LYS A 1 187 ? -13.961 18.703 19.422 1 96.75 187 LYS A CA 1
ATOM 1473 C C . LYS A 1 187 ? -13.062 19.422 20.422 1 96.75 187 LYS A C 1
ATOM 1475 O O . LYS A 1 187 ? -13.555 20.125 21.312 1 96.75 187 LYS A O 1
ATOM 1480 N N . GLN A 1 188 ? -11.859 19.094 20.375 1 97.81 188 GLN A N 1
ATOM 1481 C CA . GLN A 1 188 ? -10.867 19.844 21.125 1 97.81 188 GLN A CA 1
ATOM 1482 C C . GLN A 1 188 ? -10.273 20.969 20.297 1 97.81 188 GLN A C 1
ATOM 1484 O O . GLN A 1 188 ? -9.109 20.922 19.906 1 97.81 188 GLN A O 1
ATOM 1489 N N . LEU A 1 189 ? -11.008 22 20.078 1 98.38 189 LEU A N 1
ATOM 1490 C CA . LEU A 1 189 ? -10.805 23 19.031 1 98.38 189 LEU A CA 1
ATOM 1491 C C . LEU A 1 189 ? -9.609 23.891 19.344 1 98.38 189 LEU A C 1
ATOM 1493 O O . LEU A 1 189 ? -8.773 24.141 18.484 1 98.38 189 LEU A O 1
ATOM 1497 N N . PRO A 1 190 ? -9.453 24.375 20.625 1 98.31 190 PRO A N 1
ATOM 1498 C CA . PRO A 1 190 ? -8.281 25.203 20.906 1 98.31 190 PRO A CA 1
ATOM 1499 C C . PRO A 1 190 ? -6.961 24.469 20.672 1 98.31 190 PRO A C 1
ATOM 1501 O O . PRO A 1 190 ? -6.008 25.047 20.141 1 98.31 190 PRO A O 1
ATOM 1504 N N . GLY A 1 191 ? -7.008 23.203 21.094 1 98.38 191 GLY A N 1
ATOM 1505 C CA . GLY A 1 191 ? -5.828 22.391 20.828 1 98.38 191 GLY A CA 1
ATOM 1506 C C . GLY A 1 191 ? -5.547 22.203 19.359 1 98.38 191 GLY A C 1
ATOM 1507 O O . GLY A 1 191 ? -4.395 22.297 18.922 1 98.38 191 GLY A O 1
ATOM 1508 N N . ALA A 1 192 ? -6.535 21.922 18.578 1 98.69 192 ALA A N 1
ATOM 1509 C CA . ALA A 1 192 ? -6.402 21.781 17.141 1 98.69 192 ALA A CA 1
ATOM 1510 C C . ALA A 1 192 ? -5.832 23.047 16.5 1 98.69 192 ALA A C 1
ATOM 1512 O O . ALA A 1 192 ? -4.961 22.969 15.633 1 98.69 192 ALA A O 1
ATOM 1513 N N . GLN A 1 193 ? -6.32 24.188 16.938 1 98.75 193 GLN A N 1
ATOM 1514 C CA . GLN A 1 193 ? -5.832 25.453 16.438 1 98.75 193 GLN A CA 1
ATOM 1515 C C . GLN A 1 193 ? -4.324 25.594 16.641 1 98.75 193 GLN A C 1
ATOM 1517 O O . GLN A 1 193 ? -3.6 25.969 15.727 1 98.75 193 GLN A O 1
ATOM 1522 N N . ARG A 1 194 ? -3.9 25.281 17.859 1 98.75 194 ARG A N 1
ATOM 1523 C CA . ARG A 1 194 ? -2.48 25.375 18.172 1 98.75 194 ARG A CA 1
ATOM 1524 C C . ARG A 1 194 ? -1.65 24.469 17.281 1 98.75 194 ARG A C 1
ATOM 1526 O O . ARG A 1 194 ? -0.582 24.859 16.812 1 98.75 194 ARG A O 1
ATOM 1533 N N . MET A 1 195 ? -2.086 23.266 17.047 1 98.75 195 MET A N 1
ATOM 1534 C CA . MET A 1 195 ? -1.369 22.312 16.203 1 98.75 195 MET A CA 1
ATOM 1535 C C . MET A 1 195 ? -1.291 22.812 14.758 1 98.75 195 MET A C 1
ATOM 1537 O O . MET A 1 195 ? -0.221 22.797 14.148 1 98.75 195 MET A O 1
ATOM 1541 N N . TYR A 1 196 ? -2.408 23.281 14.203 1 98.62 196 TYR A N 1
ATOM 1542 C CA . TYR A 1 196 ? -2.441 23.734 12.82 1 98.62 196 TYR A CA 1
ATOM 1543 C C . TYR A 1 196 ? -1.613 25 12.641 1 98.62 196 TYR A C 1
ATOM 1545 O O . TYR A 1 196 ? -0.998 25.203 11.586 1 98.62 196 TYR A O 1
ATOM 1553 N N . GLU A 1 197 ? -1.62 25.891 13.633 1 98.75 197 GLU A N 1
ATOM 1554 C CA . GLU A 1 197 ? -0.794 27.094 13.57 1 98.75 197 GLU A CA 1
ATOM 1555 C C . GLU A 1 197 ? 0.686 26.734 13.461 1 98.75 197 GLU A C 1
ATOM 1557 O O . GLU A 1 197 ? 1.407 27.312 12.641 1 98.75 197 GLU A O 1
ATOM 1562 N N . ARG A 1 198 ? 1.102 25.812 14.289 1 98.62 198 ARG A N 1
ATOM 1563 C CA . ARG A 1 198 ? 2.496 25.391 14.258 1 98.62 198 ARG A CA 1
ATOM 1564 C C . ARG A 1 198 ? 2.826 24.688 12.945 1 98.62 198 ARG A C 1
ATOM 1566 O O . ARG A 1 198 ? 3.877 24.938 12.352 1 98.62 198 ARG A O 1
ATOM 1573 N N . ALA A 1 199 ? 1.95 23.766 12.523 1 98.5 199 ALA A N 1
ATOM 1574 C CA . ALA A 1 199 ? 2.158 23.078 11.25 1 98.5 199 ALA A CA 1
ATOM 1575 C C . ALA A 1 199 ? 2.25 24.078 10.094 1 98.5 199 ALA A C 1
ATOM 1577 O O . ALA A 1 199 ? 3.098 23.938 9.211 1 98.5 199 ALA A O 1
ATOM 1578 N N . LEU A 1 200 ? 1.399 25.078 10.102 1 98.31 200 LEU A N 1
ATOM 1579 C CA . LEU A 1 200 ? 1.384 26.109 9.07 1 98.31 200 LEU A CA 1
ATOM 1580 C C . LEU A 1 200 ? 2.684 26.906 9.078 1 98.31 200 LEU A C 1
ATOM 1582 O O . LEU A 1 200 ? 3.244 27.203 8.023 1 98.31 200 LEU A O 1
ATOM 1586 N N . GLN A 1 201 ? 3.139 27.266 10.227 1 98.19 201 GLN A N 1
ATOM 1587 C CA . GLN A 1 201 ? 4.398 27.984 10.352 1 98.19 201 GLN A CA 1
ATOM 1588 C C . GLN A 1 201 ? 5.555 27.188 9.758 1 98.19 201 GLN A C 1
ATOM 1590 O O . GLN A 1 201 ? 6.375 27.734 9.016 1 98.19 201 GLN A O 1
ATOM 1595 N N . ILE A 1 202 ? 5.609 25.938 10.07 1 97.06 202 ILE A N 1
ATOM 1596 C CA . ILE A 1 202 ? 6.664 25.078 9.555 1 97.06 202 ILE A CA 1
ATOM 1597 C C . ILE A 1 202 ? 6.574 25 8.031 1 97.06 202 ILE A C 1
ATOM 1599 O O . ILE A 1 202 ? 7.582 25.125 7.336 1 97.06 202 ILE A O 1
ATOM 1603 N N . SER A 1 203 ? 5.387 24.812 7.512 1 96.12 203 SER A N 1
ATOM 1604 C CA . SER A 1 203 ? 5.199 24.719 6.07 1 96.12 203 SER A CA 1
ATOM 1605 C C . SER A 1 203 ? 5.633 26.016 5.379 1 96.12 203 SER A C 1
ATOM 1607 O O . SER A 1 203 ? 6.344 25.984 4.371 1 96.12 203 SER A O 1
ATOM 1609 N N . LYS A 1 204 ? 5.305 27.156 5.93 1 96.44 204 LYS A N 1
ATOM 1610 C CA . LYS A 1 204 ? 5.699 28.438 5.375 1 96.44 204 LYS A CA 1
ATOM 1611 C C . LYS A 1 204 ? 7.215 28.594 5.367 1 96.44 204 LYS A C 1
ATOM 1613 O O . LYS A 1 204 ? 7.793 29.047 4.371 1 96.44 204 LYS A O 1
ATOM 1618 N N . GLU A 1 205 ? 7.793 28.156 6.414 1 94.38 205 GLU A N 1
ATOM 1619 C CA . GLU A 1 205 ? 9.227 28.359 6.578 1 94.38 205 GLU A CA 1
ATOM 1620 C C . GLU A 1 205 ? 10.031 27.391 5.719 1 94.38 205 GLU A C 1
ATOM 1622 O O . GLU A 1 205 ? 11.055 27.766 5.145 1 94.38 205 GLU A O 1
ATOM 1627 N N . VAL A 1 206 ? 9.562 26.188 5.684 1 93.25 206 VAL A N 1
ATOM 1628 C CA . VAL A 1 206 ? 10.352 25.156 5.027 1 93.25 206 VAL A CA 1
ATOM 1629 C C . VAL A 1 206 ? 9.977 25.078 3.549 1 93.25 206 VAL A C 1
ATOM 1631 O O . VAL A 1 206 ? 10.844 24.875 2.693 1 93.25 206 VAL A O 1
ATOM 1634 N N . GLN A 1 207 ? 8.711 25.266 3.244 1 91.44 207 GLN A N 1
ATOM 1635 C CA . GLN A 1 207 ? 8.25 25 1.887 1 91.44 207 GLN A CA 1
ATOM 1636 C C . GLN A 1 207 ? 7.809 26.281 1.196 1 91.44 207 GLN A C 1
ATOM 1638 O O . GLN A 1 207 ? 7.734 26.344 -0.033 1 91.44 207 GLN A O 1
ATOM 1643 N N . GLY A 1 208 ? 7.441 27.281 1.956 1 93.06 208 GLY A N 1
ATOM 1644 C CA . GLY A 1 208 ? 7.012 28.547 1.382 1 93.06 208 GLY A CA 1
ATOM 1645 C C . GLY A 1 208 ? 5.508 28.75 1.447 1 93.06 208 GLY A C 1
ATOM 1646 O O . GLY A 1 208 ? 4.758 27.797 1.652 1 93.06 208 GLY A O 1
ATOM 1647 N N . GLU A 1 209 ? 5.078 29.891 1.175 1 94.19 209 GLU A N 1
ATOM 1648 C CA . GLU A 1 209 ? 3.693 30.312 1.354 1 94.19 209 GLU A CA 1
ATOM 1649 C C . GLU A 1 209 ? 2.807 29.781 0.231 1 94.19 209 GLU A C 1
ATOM 1651 O O . GLU A 1 209 ? 1.623 29.516 0.443 1 94.19 209 GLU A O 1
ATOM 1656 N N . THR A 1 210 ? 3.367 29.625 -0.921 1 92.25 210 THR A N 1
ATOM 1657 C CA . THR A 1 210 ? 2.574 29.25 -2.088 1 92.25 210 THR A CA 1
ATOM 1658 C C . THR A 1 210 ? 2.512 27.734 -2.232 1 92.25 210 THR A C 1
ATOM 1660 O O . THR A 1 210 ? 1.839 27.219 -3.127 1 92.25 210 THR A O 1
ATOM 1663 N N . HIS A 1 211 ? 3.217 27.062 -1.378 1 90.56 211 HIS A N 1
ATOM 1664 C CA . HIS A 1 211 ? 3.238 25.609 -1.481 1 90.56 211 HIS A CA 1
ATOM 1665 C C . HIS A 1 211 ? 1.851 25.016 -1.253 1 90.56 211 HIS A C 1
ATOM 1667 O O . HIS A 1 211 ? 1.11 25.484 -0.382 1 90.56 211 HIS A O 1
ATOM 1673 N N . PRO A 1 212 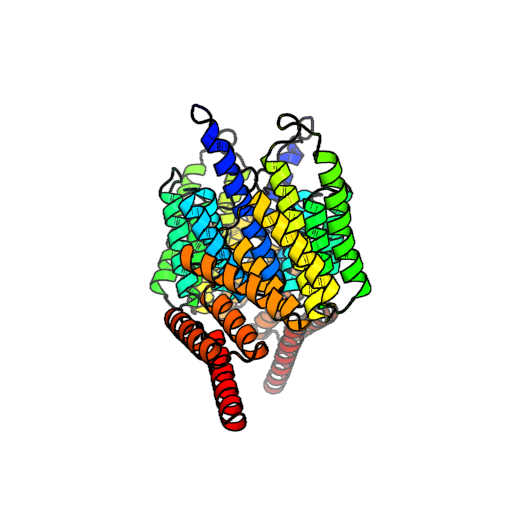? 1.51 23.969 -1.95 1 89.69 212 PRO A N 1
ATOM 1674 C CA . PRO A 1 212 ? 0.167 23.406 -1.855 1 89.69 212 PRO A CA 1
ATOM 1675 C C . PRO A 1 212 ? -0.195 22.984 -0.432 1 89.69 212 PRO A C 1
ATOM 1677 O O . PRO A 1 212 ? -1.334 23.172 0.002 1 89.69 212 PRO A O 1
ATOM 1680 N N . GLN A 1 213 ? 0.767 22.469 0.212 1 91.5 213 GLN A N 1
ATOM 1681 C CA . GLN A 1 213 ? 0.49 22.016 1.575 1 91.5 213 GLN A CA 1
ATOM 1682 C C . GLN A 1 213 ? 0.229 23.203 2.496 1 91.5 213 GLN A C 1
ATOM 1684 O O . GLN A 1 213 ? -0.547 23.109 3.449 1 91.5 213 GLN A O 1
ATOM 1689 N N . THR A 1 214 ? 0.9 24.266 2.248 1 95.56 214 THR A N 1
ATOM 1690 C CA . THR A 1 214 ? 0.666 25.484 3.029 1 95.56 214 THR A CA 1
ATOM 1691 C C . THR A 1 214 ? -0.766 25.969 2.846 1 95.56 214 THR A C 1
ATOM 1693 O O . THR A 1 214 ? -1.435 26.328 3.818 1 95.56 214 THR A O 1
ATOM 1696 N N . VAL A 1 215 ? -1.268 25.859 1.65 1 95.44 215 VAL A N 1
ATOM 1697 C CA . VAL A 1 215 ? -2.633 26.266 1.329 1 95.44 215 VAL A CA 1
ATOM 1698 C C . VAL A 1 215 ? -3.621 25.375 2.086 1 95.44 215 VAL A C 1
ATOM 1700 O O . VAL A 1 215 ? -4.578 25.875 2.688 1 95.44 215 VAL A O 1
ATOM 1703 N N . VAL A 1 216 ? -3.387 24.109 2.111 1 94.94 216 VAL A N 1
ATOM 1704 C CA . VAL A 1 216 ? -4.262 23.156 2.779 1 94.94 216 VAL A CA 1
ATOM 1705 C C . VAL A 1 216 ? -4.285 23.438 4.281 1 94.94 216 VAL A C 1
ATOM 1707 O O . VAL A 1 216 ? -5.352 23.438 4.902 1 94.94 216 VAL A O 1
ATOM 1710 N N . LEU A 1 217 ? -3.094 23.703 4.824 1 97.12 217 LEU A N 1
ATOM 1711 C CA . LEU A 1 217 ? -2.998 23.938 6.262 1 97.12 217 LEU A CA 1
ATOM 1712 C C . LEU A 1 217 ? -3.709 25.234 6.641 1 97.12 217 LEU A C 1
ATOM 1714 O O . LEU A 1 217 ? -4.359 25.312 7.684 1 97.12 217 LEU A O 1
ATOM 1718 N N . MET A 1 218 ? -3.592 26.234 5.805 1 97.94 218 MET A N 1
ATOM 1719 C CA . MET A 1 218 ? -4.297 27.5 6.039 1 97.94 218 MET A CA 1
ATOM 1720 C C . MET A 1 218 ? -5.809 27.281 6.039 1 97.94 218 MET A C 1
ATOM 1722 O O . MET A 1 218 ? -6.52 27.828 6.883 1 97.94 218 MET A O 1
ATOM 1726 N N . ASN A 1 219 ? -6.27 26.531 5.109 1 97.62 219 ASN A N 1
ATOM 1727 C CA . ASN A 1 219 ? -7.688 26.188 5.012 1 97.62 219 ASN A CA 1
ATOM 1728 C C . ASN A 1 219 ? -8.156 25.406 6.23 1 97.62 219 ASN A C 1
ATOM 1730 O O . ASN A 1 219 ? -9.242 25.656 6.754 1 97.62 219 ASN A O 1
ATOM 1734 N N . ASP A 1 220 ? -7.371 24.453 6.711 1 97.31 220 ASP A N 1
ATOM 1735 C CA . ASP A 1 220 ? -7.723 23.656 7.871 1 97.31 220 ASP A CA 1
ATOM 1736 C C . ASP A 1 220 ? -7.766 24.5 9.141 1 97.31 220 ASP A C 1
ATOM 1738 O O . ASP A 1 220 ? -8.656 24.328 9.977 1 97.31 220 ASP A O 1
ATOM 1742 N N . LEU A 1 221 ? -6.781 25.375 9.242 1 98.56 221 LEU A N 1
ATOM 1743 C CA . LEU A 1 221 ? -6.781 26.297 10.375 1 98.56 221 LEU A CA 1
ATOM 1744 C C . LEU A 1 221 ? -8.047 27.141 10.383 1 98.56 221 LEU A C 1
ATOM 1746 O O . LEU A 1 221 ? -8.664 27.344 11.43 1 98.56 221 LEU A O 1
ATOM 1750 N N . ALA A 1 222 ? -8.422 27.609 9.195 1 98.69 222 ALA A N 1
ATOM 1751 C CA . ALA A 1 222 ? -9.641 28.406 9.07 1 98.69 222 ALA A CA 1
ATOM 1752 C C . ALA A 1 222 ? -10.859 27.609 9.531 1 98.69 222 ALA A C 1
ATOM 1754 O O . ALA A 1 222 ? -11.742 28.156 10.195 1 98.69 222 ALA A O 1
ATOM 1755 N N . THR A 1 223 ? -10.922 26.375 9.203 1 98 223 THR A N 1
ATOM 1756 C CA . THR A 1 223 ? -12.023 25.5 9.594 1 98 223 THR A CA 1
ATOM 1757 C C . THR A 1 223 ? -12.109 25.391 11.109 1 98 223 THR A C 1
ATOM 1759 O O . THR A 1 223 ? -13.203 25.469 11.68 1 98 223 THR A O 1
ATOM 1762 N N . VAL A 1 224 ? -11.016 25.25 11.766 1 98.62 224 VAL A N 1
ATOM 1763 C CA . VAL A 1 224 ? -10.961 25.109 13.219 1 98.62 224 VAL A CA 1
ATOM 1764 C C . VAL A 1 224 ? -11.383 26.422 13.875 1 98.62 224 VAL A C 1
ATOM 1766 O O . VAL A 1 224 ? -12.125 26.422 14.859 1 98.62 224 VAL A O 1
ATOM 1769 N N . LEU A 1 225 ? -10.922 27.516 13.336 1 98.69 225 LEU A N 1
ATOM 1770 C CA . LEU A 1 225 ? -11.297 28.828 13.852 1 98.69 225 LEU A CA 1
ATOM 1771 C C . LEU A 1 225 ? -12.789 29.078 13.688 1 98.69 225 LEU A C 1
ATOM 1773 O O . LEU A 1 225 ? -13.453 29.562 14.609 1 98.69 225 LEU A O 1
ATOM 1777 N N . ASP A 1 226 ? -13.305 28.688 12.609 1 98.38 226 ASP A N 1
ATOM 1778 C CA . ASP A 1 226 ? -14.734 28.812 12.344 1 98.38 226 ASP A CA 1
ATOM 1779 C C . ASP A 1 226 ? -15.555 28 13.352 1 98.38 226 ASP A C 1
ATOM 1781 O O . ASP A 1 226 ? -16.562 28.484 13.859 1 98.38 226 ASP A O 1
ATOM 1785 N N . ALA A 1 227 ? -15.102 26.812 13.641 1 97.62 227 ALA A N 1
ATOM 1786 C CA . ALA A 1 227 ? -15.781 25.922 14.578 1 97.62 227 ALA A CA 1
ATOM 1787 C C . ALA A 1 227 ? -15.789 26.5 15.984 1 97.62 227 ALA A C 1
ATOM 1789 O O . ALA A 1 227 ? -16.656 26.188 16.797 1 97.62 227 ALA A O 1
ATOM 1790 N N . GLN A 1 228 ? -14.906 27.375 16.25 1 98.12 228 GLN A N 1
ATOM 1791 C CA . GLN A 1 228 ? -14.82 28.016 17.562 1 98.12 228 GLN A CA 1
ATOM 1792 C C . GLN A 1 228 ? -15.641 29.312 17.594 1 98.12 228 GLN A C 1
ATOM 1794 O O . GLN A 1 228 ? -15.711 29.969 18.625 1 98.12 228 GLN A O 1
ATOM 1799 N N . GLY A 1 229 ? -16.219 29.719 16.438 1 97.56 229 GLY A N 1
ATOM 1800 C CA . GLY A 1 229 ? -16.984 30.938 16.344 1 97.56 229 GLY A CA 1
ATOM 1801 C C . GLY A 1 229 ? -16.141 32.156 16.062 1 97.56 229 GLY A C 1
ATOM 1802 O O . GLY A 1 229 ? -16.625 33.312 16.156 1 97.56 229 GLY A O 1
ATOM 1803 N N . LEU A 1 230 ? -1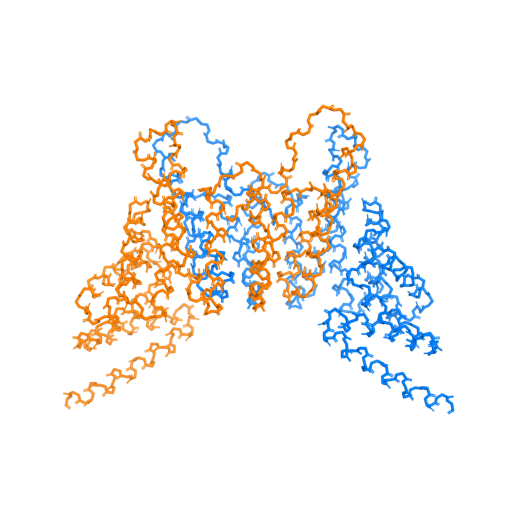4.898 31.953 15.797 1 98.06 230 LEU A N 1
ATOM 1804 C CA . LEU A 1 230 ? -13.992 33.062 15.461 1 98.06 230 LEU A CA 1
ATOM 1805 C C . LEU A 1 230 ? -14.039 33.344 13.961 1 98.06 230 LEU A C 1
ATOM 1807 O O . LEU A 1 230 ? -13.031 33.188 13.266 1 98.06 230 LEU A O 1
ATOM 1811 N N . TYR A 1 231 ? -15.102 33.844 13.422 1 98.06 231 TYR A N 1
ATOM 1812 C CA . TYR A 1 231 ? -15.445 33.906 12 1 98.06 231 TYR A CA 1
ATOM 1813 C C . TYR A 1 231 ? -14.539 34.906 11.273 1 98.06 231 TYR A C 1
ATOM 1815 O O . TYR A 1 231 ? -14.156 34.688 10.125 1 98.06 231 TYR A O 1
ATOM 1823 N N . ASP A 1 232 ? -14.164 35.969 11.945 1 98 232 ASP A N 1
ATOM 1824 C CA . ASP A 1 232 ? -13.305 36.969 11.297 1 98 232 ASP A CA 1
ATOM 1825 C C . ASP A 1 232 ? -11.914 36.375 11.039 1 98 232 ASP A C 1
ATOM 1827 O O . ASP A 1 232 ? -11.367 36.531 9.945 1 98 232 ASP A O 1
ATOM 1831 N N . GLU A 1 233 ? -11.398 35.812 12.055 1 98.25 233 GLU A N 1
ATOM 1832 C CA . GLU A 1 233 ? -10.094 35.188 11.898 1 98.25 233 GLU A CA 1
ATOM 1833 C C . GLU A 1 233 ? -10.133 34.062 10.859 1 98.25 233 GLU A C 1
ATOM 1835 O O . GLU A 1 233 ? -9.219 33.938 10.039 1 98.25 233 GLU A O 1
ATOM 1840 N N . ALA A 1 234 ? -11.148 33.25 10.93 1 98.75 234 ALA A N 1
ATOM 1841 C CA . ALA A 1 234 ? -11.336 32.188 9.953 1 98.75 234 ALA A CA 1
ATOM 1842 C C . ALA A 1 234 ? -11.352 32.719 8.531 1 98.75 234 ALA A C 1
ATOM 1844 O O . ALA A 1 234 ? -10.688 32.188 7.641 1 98.75 234 ALA A O 1
ATOM 1845 N N . TYR A 1 235 ? -12.078 33.812 8.352 1 98.56 235 TYR A N 1
ATOM 1846 C CA . TYR A 1 235 ? -12.219 34.438 7.043 1 98.56 235 TYR A CA 1
ATOM 1847 C C . TYR A 1 235 ? -10.859 34.906 6.516 1 98.56 235 TYR A C 1
ATOM 1849 O O . TYR A 1 235 ? -10.555 34.719 5.332 1 98.56 235 TYR A O 1
ATOM 1857 N N . THR A 1 236 ? -10.078 35.5 7.387 1 98.5 236 THR A N 1
ATOM 1858 C CA . THR A 1 236 ? -8.766 36 6.996 1 98.5 236 THR A CA 1
ATOM 1859 C C . THR A 1 236 ? -7.898 34.875 6.453 1 98.5 236 THR A C 1
ATOM 1861 O O . THR A 1 236 ? -7.273 35 5.398 1 98.5 236 THR A O 1
ATOM 1864 N N . HIS A 1 237 ? -7.883 33.75 7.117 1 98.5 237 HIS A N 1
ATOM 1865 C CA . HIS A 1 237 ? -7.047 32.625 6.719 1 98.5 237 HIS A CA 1
ATOM 1866 C C . HIS A 1 237 ? -7.582 31.953 5.453 1 98.5 237 HIS A C 1
ATOM 1868 O O . HIS A 1 237 ? -6.82 31.656 4.531 1 98.5 237 HIS A O 1
ATOM 1874 N N . VAL A 1 238 ? -8.875 31.75 5.375 1 98.62 238 VAL A N 1
ATOM 1875 C CA . VAL A 1 238 ? -9.438 31.016 4.246 1 98.62 238 VAL A CA 1
ATOM 1876 C C . VAL A 1 238 ? -9.406 31.891 2.994 1 98.62 238 VAL A C 1
ATOM 1878 O O . VAL A 1 238 ? -9.234 31.391 1.881 1 98.62 238 VAL A O 1
ATOM 1881 N N . LYS A 1 239 ? -9.602 33.156 3.164 1 98.44 239 LYS A N 1
ATOM 1882 C CA . LYS A 1 239 ? -9.5 34.062 2.033 1 98.44 239 LYS A CA 1
ATOM 1883 C C . LYS A 1 239 ? -8.102 34.031 1.423 1 98.44 239 LYS A C 1
ATOM 1885 O O . LYS A 1 239 ? -7.949 33.938 0.203 1 98.44 239 LYS A O 1
ATOM 1890 N N . ARG A 1 240 ? -7.145 34.156 2.287 1 98.31 240 ARG A N 1
ATOM 1891 C CA . ARG A 1 240 ? -5.77 34.062 1.81 1 98.31 240 ARG A CA 1
ATOM 1892 C C . ARG A 1 240 ? -5.516 32.719 1.12 1 98.31 240 ARG A C 1
ATOM 1894 O O . ARG A 1 240 ? -4.887 32.656 0.06 1 98.31 240 ARG A O 1
ATOM 1901 N N . ALA A 1 241 ? -5.957 31.609 1.758 1 98.31 241 ALA A N 1
ATOM 1902 C CA . ALA A 1 241 ? -5.824 30.281 1.155 1 98.31 241 ALA A CA 1
ATOM 1903 C C . ALA A 1 241 ? -6.473 30.234 -0.224 1 98.31 241 ALA A C 1
ATOM 1905 O O . ALA A 1 241 ? -5.918 29.672 -1.162 1 98.31 241 ALA A O 1
ATOM 1906 N N . SER A 1 242 ? -7.652 30.844 -0.357 1 98.31 242 SER A N 1
ATOM 1907 C CA . SER A 1 242 ? -8.383 30.859 -1.62 1 98.31 242 SER A CA 1
ATOM 1908 C C . SER A 1 242 ? -7.617 31.641 -2.688 1 98.31 242 SER A C 1
ATOM 1910 O O . SER A 1 242 ? -7.539 31.203 -3.84 1 98.31 242 SER A O 1
ATOM 1912 N N . GLU A 1 243 ? -7.02 32.75 -2.311 1 97.94 243 GLU A N 1
ATOM 1913 C CA . GLU A 1 243 ? -6.215 33.531 -3.232 1 97.94 243 GLU A CA 1
ATOM 1914 C C . GLU A 1 243 ? -5 32.75 -3.723 1 97.94 243 GLU A C 1
ATOM 1916 O O . GLU A 1 243 ? -4.703 32.75 -4.922 1 97.94 243 GLU A O 1
ATOM 1921 N N . LEU A 1 244 ? -4.363 32.125 -2.816 1 97.31 244 LEU A N 1
ATOM 1922 C CA . LEU A 1 244 ? -3.178 31.328 -3.158 1 97.31 244 LEU A CA 1
ATOM 1923 C C . LEU A 1 244 ? -3.547 30.125 -4.016 1 97.31 244 LEU A C 1
ATOM 1925 O O . LEU A 1 244 ? -2.818 29.781 -4.949 1 97.31 244 LEU A O 1
ATOM 1929 N N . ALA A 1 245 ? -4.648 29.5 -3.66 1 96.56 245 ALA A N 1
ATOM 1930 C CA . ALA A 1 245 ? -5.113 28.359 -4.441 1 96.56 245 ALA A CA 1
ATOM 1931 C C . ALA A 1 245 ? -5.395 28.75 -5.887 1 96.56 245 ALA A C 1
ATOM 1933 O O . ALA A 1 245 ? -5.059 28.016 -6.816 1 96.56 245 ALA A O 1
ATOM 1934 N N . LYS A 1 246 ? -5.984 29.875 -6.055 1 96.44 246 LYS A N 1
ATOM 1935 C CA . LYS A 1 246 ? -6.262 30.391 -7.391 1 96.44 246 LYS A CA 1
ATOM 1936 C C . LYS A 1 246 ? -4.969 30.719 -8.133 1 96.44 246 LYS A C 1
ATOM 1938 O O . LYS A 1 246 ? -4.801 30.328 -9.297 1 96.44 246 LYS A O 1
ATOM 1943 N N . GLN A 1 247 ? -4.082 31.344 -7.469 1 95.06 247 GLN A N 1
ATOM 1944 C CA . GLN A 1 247 ? -2.814 31.766 -8.055 1 95.06 247 GLN A CA 1
ATOM 1945 C C . GLN A 1 247 ? -1.992 30.578 -8.523 1 95.06 247 GLN A C 1
ATOM 1947 O O . GLN A 1 247 ? -1.325 30.641 -9.555 1 95.06 247 GLN A O 1
ATOM 1952 N N . THR A 1 248 ? -2.043 29.531 -7.793 1 90.69 248 THR A N 1
ATOM 1953 C CA . THR A 1 248 ? -1.172 28.406 -8.078 1 90.69 248 THR A CA 1
ATOM 1954 C C . THR A 1 248 ? -1.94 27.297 -8.789 1 90.69 248 THR A C 1
ATOM 1956 O O . THR A 1 248 ? -1.41 26.203 -9 1 90.69 248 THR A O 1
ATOM 1959 N N . GLU A 1 249 ? -3.238 27.531 -9.086 1 89.5 249 GLU A N 1
ATOM 1960 C CA . GLU A 1 249 ? -4.098 26.5 -9.688 1 89.5 249 GLU A CA 1
ATOM 1961 C C . GLU A 1 249 ? -4.086 25.219 -8.867 1 89.5 249 GLU A C 1
ATOM 1963 O O . GLU A 1 249 ? -3.816 24.141 -9.398 1 89.5 249 GLU A O 1
ATOM 1968 N N . HIS A 1 250 ? -4.273 25.359 -7.605 1 89.62 250 HIS A N 1
ATOM 1969 C CA . HIS A 1 250 ? -4.258 24.25 -6.652 1 89.62 250 HIS A CA 1
ATOM 1970 C C . HIS A 1 250 ? -5.328 23.219 -6.984 1 89.62 250 HIS A C 1
ATOM 1972 O O . HIS A 1 250 ? -6.453 23.578 -7.344 1 89.62 250 HIS A O 1
ATOM 1978 N N . PRO A 1 251 ? -5.039 22 -6.82 1 84.06 251 PRO A N 1
ATOM 1979 C CA . PRO A 1 251 ? -6.02 20.953 -7.156 1 84.06 251 PRO A CA 1
ATOM 1980 C C . PRO A 1 251 ? -7.258 21 -6.27 1 84.06 251 PRO A C 1
ATOM 1982 O O . PRO A 1 251 ? -8.352 20.625 -6.699 1 84.06 251 PRO A O 1
ATOM 1985 N N . GLU A 1 252 ? -7.098 21.578 -5.137 1 89.12 252 GLU A N 1
ATOM 1986 C CA . GLU A 1 252 ? -8.211 21.594 -4.191 1 89.12 252 GLU A CA 1
ATOM 1987 C C . GLU A 1 252 ? -8.812 22.984 -4.082 1 89.12 252 GLU A C 1
ATOM 1989 O O . GLU A 1 252 ? -9.391 23.344 -3.049 1 89.12 252 GLU A O 1
ATOM 1994 N N . GLU A 1 253 ? -8.672 23.703 -5.113 1 94.56 253 GLU A N 1
ATOM 1995 C CA . GLU A 1 253 ? -9.203 25.062 -5.066 1 94.56 253 GLU A CA 1
ATOM 1996 C C . GLU A 1 253 ? -10.703 25.047 -4.754 1 94.56 253 GLU A C 1
ATOM 1998 O O . GLU A 1 253 ? -11.18 25.859 -3.963 1 94.56 253 GLU A O 1
ATOM 2003 N N . HIS A 1 254 ? -11.492 24.141 -5.375 1 95.31 254 HIS A N 1
ATOM 2004 C CA . HIS A 1 254 ? -12.93 24.078 -5.16 1 95.31 254 HIS A CA 1
ATOM 2005 C C . HIS A 1 254 ? -13.258 23.781 -3.703 1 95.31 254 HIS A C 1
ATOM 2007 O O . HIS A 1 254 ? -14.258 24.266 -3.174 1 95.31 254 HIS A O 1
ATOM 2013 N N . MET A 1 255 ? -12.445 23.062 -3.006 1 94 255 MET A N 1
ATOM 2014 C CA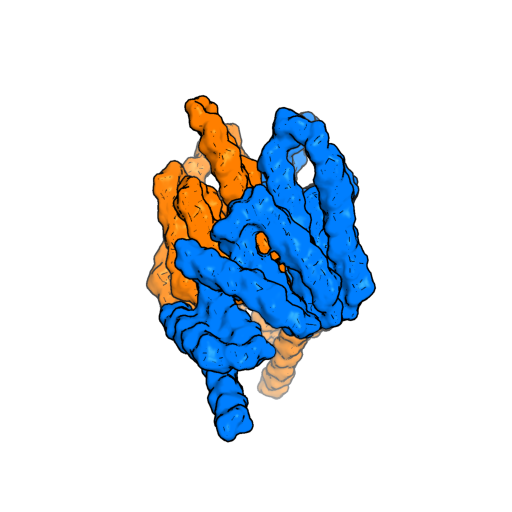 . MET A 1 255 ? -12.641 22.766 -1.594 1 94 255 MET A CA 1
ATOM 2015 C C . MET A 1 255 ? -12.375 23.984 -0.723 1 94 255 MET A C 1
ATOM 2017 O O . MET A 1 255 ? -13.094 24.234 0.248 1 94 255 MET A O 1
ATOM 2021 N N . VAL A 1 256 ? -11.32 24.672 -1.098 1 97.31 256 VAL A N 1
ATOM 2022 C CA . VAL A 1 256 ? -11.008 25.891 -0.37 1 97.31 256 VAL A CA 1
ATOM 2023 C C . VAL A 1 256 ? -12.141 26.906 -0.541 1 97.31 256 VAL A C 1
ATOM 2025 O O . VAL A 1 256 ? -12.562 27.547 0.427 1 97.31 256 VAL A O 1
ATOM 2028 N N . LEU A 1 257 ? -12.672 27 -1.736 1 98.06 257 LEU A N 1
ATOM 2029 C CA . LEU A 1 257 ? -13.789 27.891 -2.016 1 98.06 257 LEU A CA 1
ATOM 2030 C C . LEU A 1 257 ? -15.023 27.484 -1.225 1 98.06 257 LEU A C 1
ATOM 2032 O O . LEU A 1 257 ? -15.742 28.344 -0.702 1 98.06 257 LEU A O 1
ATOM 2036 N N . ASN A 1 258 ? -15.258 26.25 -1.169 1 97.06 258 ASN A N 1
ATOM 2037 C CA . ASN A 1 258 ? -16.391 25.75 -0.384 1 97.06 258 ASN A CA 1
ATOM 2038 C C . ASN A 1 258 ? -16.266 26.172 1.081 1 97.06 258 ASN A C 1
ATOM 2040 O O . ASN A 1 258 ? -17.25 26.594 1.688 1 97.06 258 ASN A O 1
ATOM 2044 N N . ASN A 1 259 ? -15.102 26 1.615 1 96.94 259 ASN A N 1
ATOM 2045 C CA . ASN A 1 259 ? -14.883 26.406 3.002 1 96.94 259 ASN A CA 1
ATOM 2046 C C . ASN A 1 259 ? -15.055 27.906 3.186 1 96.94 259 ASN A C 1
ATOM 2048 O O . ASN A 1 259 ? -15.656 28.359 4.168 1 96.94 259 ASN A O 1
ATOM 2052 N N . LEU A 1 260 ? -14.539 28.688 2.199 1 98.5 260 LEU A N 1
ATOM 2053 C CA . LEU A 1 260 ? -14.688 30.125 2.229 1 98.5 260 LEU A CA 1
ATOM 2054 C C . LEU A 1 260 ? -16.172 30.516 2.236 1 98.5 260 LEU A C 1
ATOM 2056 O O . LEU A 1 260 ? -16.594 31.359 3.033 1 98.5 260 LEU A O 1
ATOM 2060 N N . ALA A 1 261 ? -16.906 29.859 1.418 1 98.06 261 ALA A N 1
ATOM 2061 C CA . ALA A 1 261 ? -18.344 30.141 1.347 1 98.06 261 ALA A CA 1
ATOM 2062 C C . ALA A 1 261 ? -19.031 29.797 2.664 1 98.06 261 ALA A C 1
ATOM 2064 O O . ALA A 1 261 ? -19.891 30.547 3.133 1 98.06 261 ALA A O 1
ATOM 2065 N N . GLY A 1 262 ? -18.688 28.719 3.234 1 96.88 262 GLY A N 1
ATOM 2066 C CA . GLY A 1 262 ? -19.234 28.328 4.523 1 96.88 262 GLY A CA 1
ATOM 2067 C C . GLY A 1 262 ? -18.953 29.359 5.613 1 96.88 262 GLY A C 1
ATOM 2068 O O . GLY A 1 262 ? -19.844 29.672 6.406 1 96.88 262 GLY A O 1
ATOM 2069 N N . ILE A 1 263 ? -17.797 29.812 5.637 1 98.06 263 ILE A N 1
ATOM 2070 C CA . ILE A 1 263 ? -17.406 30.797 6.645 1 98.06 263 ILE A CA 1
ATOM 2071 C C . ILE A 1 263 ? -18.125 32.125 6.391 1 98.06 263 ILE A C 1
ATOM 2073 O O . ILE A 1 263 ? -18.547 32.781 7.328 1 98.06 263 ILE A O 1
ATOM 2077 N N . LEU A 1 264 ? -18.297 32.438 5.137 1 97.75 264 LEU A N 1
ATOM 2078 C CA . LEU A 1 264 ? -19.078 33.625 4.773 1 97.75 264 LEU A CA 1
ATOM 2079 C C . LEU A 1 264 ? -20.516 33.5 5.258 1 97.75 264 LEU A C 1
ATOM 2081 O O . LEU A 1 264 ? -21.125 34.5 5.688 1 97.75 264 LEU A O 1
ATOM 2085 N N . MET A 1 265 ? -21.031 32.344 5.23 1 95.81 265 MET A N 1
ATOM 2086 C CA . MET A 1 265 ? -22.375 32.062 5.77 1 95.81 265 MET A CA 1
ATOM 2087 C C . MET A 1 265 ? -22.422 32.375 7.258 1 95.81 265 MET A C 1
ATOM 2089 O O . MET A 1 265 ? -23.375 33 7.73 1 95.81 265 MET A O 1
ATOM 2093 N N . HIS A 1 266 ? -21.484 31.969 7.953 1 95.75 266 HIS A N 1
ATOM 2094 C CA . HIS A 1 266 ? -21.438 32.188 9.391 1 95.75 266 HIS A CA 1
ATOM 2095 C C . HIS A 1 266 ? -21.234 33.656 9.719 1 95.75 266 HIS A C 1
ATOM 2097 O O . HIS A 1 266 ? -21.734 34.156 10.75 1 95.75 266 HIS A O 1
ATOM 2103 N N . LYS A 1 267 ? -20.594 34.344 8.781 1 95.88 267 LYS A N 1
ATOM 2104 C CA . LYS A 1 267 ? -20.406 35.781 8.922 1 95.88 267 LYS A CA 1
ATOM 2105 C C . LYS A 1 267 ? -21.656 36.531 8.43 1 95.88 267 LYS A C 1
ATOM 2107 O O . LYS A 1 267 ? -21.688 37.781 8.461 1 95.88 267 LYS A O 1
ATOM 2112 N N . GLU A 1 268 ? -22.641 35.812 7.887 1 93.88 268 GLU A N 1
ATOM 2113 C CA . GLU A 1 268 ? -23.938 36.312 7.414 1 93.88 268 GLU A CA 1
ATOM 2114 C C . GLU A 1 268 ? -23.75 37.188 6.172 1 93.88 268 GLU A C 1
ATOM 2116 O O . GLU A 1 268 ? -24.516 38.125 5.961 1 93.88 268 GLU A O 1
ATOM 2121 N N . ASP A 1 269 ? -22.672 36.969 5.555 1 95.19 269 ASP A N 1
ATOM 2122 C CA . ASP A 1 269 ? -22.516 37.562 4.223 1 95.19 269 ASP A CA 1
ATOM 2123 C C . ASP A 1 269 ? -23.062 36.594 3.148 1 95.19 269 ASP A C 1
ATOM 2125 O O . ASP A 1 269 ? -22.297 36.062 2.355 1 95.19 269 ASP A O 1
ATOM 2129 N N . PHE A 1 270 ? -24.359 36.531 3.045 1 94.94 270 PHE A N 1
ATOM 2130 C CA . PHE A 1 270 ? -25.062 35.531 2.262 1 94.94 270 PHE A CA 1
ATOM 2131 C C . PHE A 1 270 ? -24.844 35.75 0.769 1 94.94 270 PHE A C 1
ATOM 2133 O O . PHE A 1 270 ? -24.75 34.812 -0.002 1 94.94 270 PHE A O 1
ATOM 2140 N N . LEU A 1 271 ? -24.766 36.969 0.396 1 94.88 271 LEU A N 1
ATOM 2141 C CA . LEU A 1 271 ? -24.594 37.281 -1.019 1 94.88 271 LEU A CA 1
ATOM 2142 C C . LEU A 1 271 ? -23.25 36.781 -1.525 1 94.88 271 LEU A C 1
ATOM 2144 O O . LEU A 1 271 ? -23.188 36.094 -2.553 1 94.88 271 LEU A O 1
ATOM 2148 N N . GLN A 1 272 ? -22.25 37.156 -0.826 1 96.88 272 GLN A N 1
ATOM 2149 C CA . GLN A 1 272 ? -20.922 36.688 -1.228 1 96.88 272 GLN A CA 1
ATOM 2150 C C . GLN A 1 272 ? -20.812 35.156 -1.113 1 96.88 272 GLN A C 1
ATOM 2152 O O . GLN A 1 272 ? -20.156 34.531 -1.936 1 96.88 272 GLN A O 1
ATOM 2157 N N . ALA A 1 273 ? -21.359 34.594 -0.085 1 97.38 273 ALA A N 1
ATOM 2158 C CA . ALA A 1 273 ? -21.359 33.156 0.092 1 97.38 273 ALA A CA 1
ATOM 2159 C C . ALA A 1 273 ? -21.938 32.438 -1.127 1 97.38 273 ALA A C 1
ATOM 2161 O O . ALA A 1 273 ? -21.391 31.453 -1.613 1 97.38 273 ALA A O 1
ATOM 2162 N N . LYS A 1 274 ? -23.047 32.938 -1.562 1 96.69 274 LYS A N 1
ATOM 2163 C CA . LYS A 1 274 ? -23.719 32.375 -2.721 1 96.69 274 LYS A CA 1
ATOM 2164 C C . LYS A 1 274 ? -22.812 32.375 -3.949 1 96.69 274 LYS A C 1
ATOM 2166 O O . LYS A 1 274 ? -22.719 31.391 -4.668 1 96.69 274 LYS A O 1
ATOM 2171 N N . GLU A 1 275 ? -22.172 33.531 -4.148 1 97.75 275 GLU A N 1
ATOM 2172 C CA . GLU A 1 275 ? -21.281 33.688 -5.289 1 97.75 275 GLU A CA 1
ATOM 2173 C C . GLU A 1 275 ? -20.109 32.688 -5.207 1 97.75 275 GLU A C 1
ATOM 2175 O O . GLU A 1 275 ? -19.75 32.062 -6.203 1 97.75 275 GLU A O 1
ATOM 2180 N N . VAL A 1 276 ? -19.578 32.562 -4.066 1 98.25 276 VAL A N 1
ATOM 2181 C CA . VAL A 1 276 ? -18.422 31.688 -3.875 1 98.25 276 VAL A CA 1
ATOM 2182 C C . VAL A 1 276 ? -18.844 30.219 -3.998 1 98.25 276 VAL A C 1
ATOM 2184 O O . VAL A 1 276 ? -18.125 29.406 -4.582 1 98.25 276 VAL A O 1
ATOM 2187 N N . TYR A 1 277 ? -20 29.859 -3.473 1 97.62 277 TYR A N 1
ATOM 2188 C CA . TYR A 1 277 ? -20.516 28.5 -3.633 1 97.62 277 TYR A CA 1
ATOM 2189 C C . TYR A 1 277 ? -20.688 28.156 -5.105 1 97.62 277 TYR A C 1
ATOM 2191 O O . TYR A 1 277 ? -20.391 27.047 -5.531 1 97.62 277 TYR A O 1
ATOM 2199 N N . ARG A 1 278 ? -21.156 29.125 -5.832 1 97.56 278 ARG A N 1
ATOM 2200 C CA . ARG A 1 278 ? -21.375 28.891 -7.258 1 97.56 278 ARG A CA 1
ATOM 2201 C C . ARG A 1 278 ? -20.047 28.625 -7.973 1 97.56 278 ARG A C 1
ATOM 2203 O O . ARG A 1 278 ? -19.969 27.734 -8.828 1 97.56 278 ARG A O 1
ATOM 2210 N N . LYS A 1 279 ? -19.094 29.453 -7.629 1 97.69 279 LYS A N 1
ATOM 2211 C CA . LYS A 1 279 ? -17.766 29.219 -8.195 1 97.69 279 LYS A CA 1
ATOM 2212 C C . LYS A 1 279 ? -17.234 27.844 -7.816 1 97.69 279 LYS A C 1
ATOM 2214 O O . LYS A 1 279 ? -16.672 27.141 -8.656 1 97.69 279 LYS A O 1
ATOM 2219 N N . ALA A 1 280 ? -17.344 27.484 -6.559 1 97.81 280 ALA A N 1
ATOM 2220 C CA . ALA A 1 280 ? -16.891 26.188 -6.074 1 97.81 280 ALA A CA 1
ATOM 2221 C C . ALA A 1 280 ? -17.625 25.047 -6.801 1 97.81 280 ALA A C 1
ATOM 2223 O O . ALA A 1 280 ? -17 24.047 -7.168 1 97.81 280 ALA A O 1
ATOM 2224 N N . LEU A 1 281 ? -18.938 25.234 -7.027 1 97.38 281 LEU A N 1
ATOM 2225 C CA . LEU A 1 281 ? -19.766 24.234 -7.707 1 97.38 281 LEU A CA 1
ATOM 2226 C C . LEU A 1 281 ? -19.297 24.047 -9.141 1 97.38 281 LEU A C 1
ATOM 2228 O O . LEU A 1 281 ? -19.188 22.906 -9.617 1 97.38 281 LEU A O 1
ATOM 2232 N N . ASN A 1 282 ? -19.047 25.109 -9.82 1 97.38 282 ASN A N 1
ATOM 2233 C CA . ASN A 1 282 ? -18.562 25.047 -11.195 1 97.38 282 ASN A CA 1
ATOM 2234 C C . ASN A 1 282 ? -17.234 24.281 -11.289 1 97.38 282 ASN A C 1
ATOM 2236 O O . ASN A 1 282 ? -17.062 23.453 -12.18 1 97.38 282 ASN A O 1
ATOM 2240 N N . GLN A 1 283 ? -16.375 24.594 -10.391 1 96.44 283 GLN A N 1
ATOM 2241 C CA . GLN A 1 283 ? -15.07 23.922 -10.406 1 96.44 283 GLN A CA 1
ATOM 2242 C C . GLN A 1 283 ? -15.203 22.438 -10.07 1 96.44 283 GLN A C 1
ATOM 2244 O O . GLN A 1 283 ? -14.523 21.594 -10.664 1 96.44 283 GLN A O 1
ATOM 2249 N N . ALA A 1 284 ? -16.016 22.141 -9.078 1 95.25 284 ALA A N 1
ATOM 2250 C CA . ALA A 1 284 ? -16.266 20.734 -8.719 1 95.25 284 ALA A CA 1
ATOM 2251 C C . ALA A 1 284 ? -16.844 19.953 -9.898 1 95.25 284 ALA A C 1
ATOM 2253 O O . ALA A 1 284 ? -16.484 18.797 -10.117 1 95.25 284 ALA A O 1
ATOM 2254 N N . GLN A 1 285 ? -17.734 20.609 -10.617 1 95.31 285 GLN A N 1
ATOM 2255 C CA . GLN A 1 285 ? -18.328 20 -11.797 1 95.31 285 GLN A CA 1
ATOM 2256 C C . GLN A 1 285 ? -17.281 19.719 -12.867 1 95.31 285 GLN A C 1
ATOM 2258 O O . GLN A 1 285 ? -17.25 18.641 -13.461 1 95.31 285 GLN A O 1
ATOM 2263 N N . LEU A 1 286 ? -16.438 20.672 -13.07 1 93.31 286 LEU A N 1
ATOM 2264 C CA . LEU A 1 286 ? -15.391 20.531 -14.07 1 93.31 286 LEU A CA 1
ATOM 2265 C C . LEU A 1 286 ? -14.438 19.391 -13.695 1 93.31 286 LEU A C 1
ATOM 2267 O O . LEU A 1 286 ? -13.906 18.703 -14.578 1 93.31 286 LEU A O 1
ATOM 2271 N N . LYS A 1 287 ? -14.266 19.203 -12.445 1 86.94 287 LYS A N 1
ATOM 2272 C CA . LYS A 1 287 ? -13.312 18.203 -11.969 1 86.94 287 LYS A CA 1
ATOM 2273 C C . LYS A 1 287 ? -13.992 16.844 -11.797 1 86.94 287 LYS A C 1
ATOM 2275 O O . LYS A 1 287 ? -13.32 15.844 -11.523 1 86.94 287 LYS A O 1
ATOM 2280 N N . GLY A 1 288 ? -15.242 16.859 -11.898 1 87.38 288 GLY A N 1
ATOM 2281 C CA . GLY A 1 288 ? -16 15.617 -11.75 1 87.38 288 GLY A CA 1
ATOM 2282 C C . GLY A 1 288 ? -16.062 15.133 -10.312 1 87.38 288 GLY A C 1
ATOM 2283 O O . GLY A 1 288 ? -16.188 13.93 -10.07 1 87.38 288 GLY A O 1
ATOM 2284 N N . ASP A 1 289 ? -15.844 15.984 -9.383 1 88.06 289 ASP A N 1
ATOM 2285 C CA . ASP A 1 289 ? -15.938 15.656 -7.965 1 88.06 289 ASP A CA 1
ATOM 2286 C C . ASP A 1 289 ? -17.391 15.648 -7.5 1 88.06 289 ASP A C 1
ATOM 2288 O O . ASP A 1 289 ? -17.875 16.625 -6.93 1 88.06 289 ASP A O 1
ATOM 2292 N N . THR A 1 290 ? -18.031 14.555 -7.555 1 89.88 290 THR A N 1
ATOM 2293 C CA . THR A 1 290 ? -19.469 14.422 -7.324 1 89.88 290 THR A CA 1
ATOM 2294 C C . THR A 1 290 ? -19.797 14.656 -5.852 1 89.88 290 THR A C 1
ATOM 2296 O O . THR A 1 290 ? -20.828 15.242 -5.531 1 89.88 290 THR A O 1
ATOM 2299 N N . ALA A 1 291 ? -18.906 14.211 -5.027 1 86.69 291 ALA A N 1
ATOM 2300 C CA . ALA A 1 291 ? -19.156 14.359 -3.594 1 86.69 291 ALA A CA 1
ATOM 2301 C C . ALA A 1 291 ? -19.188 15.836 -3.195 1 86.69 291 ALA A C 1
ATOM 2303 O O . ALA A 1 291 ? -20.094 16.266 -2.467 1 86.69 291 ALA A O 1
ATOM 2304 N N . SER A 1 292 ? -18.25 16.531 -3.707 1 90.69 292 SER A N 1
ATOM 2305 C CA . SER A 1 292 ? -18.219 17.969 -3.414 1 90.69 292 SER A CA 1
ATOM 2306 C C . SER A 1 292 ? -19.391 18.688 -4.039 1 90.69 292 SER A C 1
ATOM 2308 O O . SER A 1 292 ? -19.969 19.594 -3.432 1 90.69 292 SER A O 1
ATOM 2310 N N . MET A 1 293 ? -19.766 18.281 -5.234 1 93.88 293 MET A N 1
ATOM 2311 C CA . MET A 1 293 ? -20.906 18.891 -5.914 1 93.88 293 MET A CA 1
ATOM 2312 C C . MET A 1 293 ? -22.172 18.766 -5.082 1 93.88 293 MET A C 1
ATOM 2314 O O . MET A 1 293 ? -22.891 19.75 -4.887 1 93.88 293 MET A O 1
ATOM 2318 N N . GLN A 1 294 ? -22.359 17.594 -4.617 1 95 294 GLN A N 1
ATOM 2319 C CA . GLN A 1 294 ? -23.562 17.328 -3.832 1 95 294 GLN A CA 1
ATOM 2320 C C . GLN A 1 294 ? -23.562 18.156 -2.543 1 95 294 GLN A C 1
ATOM 2322 O O . GLN A 1 294 ? -24.594 18.734 -2.174 1 95 294 GLN A O 1
ATOM 2327 N N . HIS A 1 295 ? -22.484 18.172 -1.954 1 93.62 295 HIS A N 1
ATOM 2328 C CA . HIS A 1 295 ? -22.375 18.906 -0.705 1 93.62 295 HIS A CA 1
ATOM 2329 C C . HIS A 1 295 ? -22.625 20.391 -0.921 1 93.62 295 HIS A C 1
ATOM 2331 O O . HIS A 1 295 ? -23.359 21.031 -0.15 1 93.62 295 HIS A O 1
ATOM 2337 N N . ILE A 1 296 ? -22.094 20.953 -1.965 1 95.75 296 ILE A N 1
ATOM 2338 C CA . ILE A 1 296 ? -22.219 22.375 -2.252 1 95.75 296 ILE A CA 1
ATOM 2339 C C . ILE A 1 296 ? -23.656 22.719 -2.609 1 95.75 296 ILE A C 1
ATOM 2341 O O . ILE A 1 296 ? -24.172 23.766 -2.211 1 95.75 296 ILE A O 1
ATOM 2345 N N . GLN A 1 297 ? -24.25 21.812 -3.277 1 95.75 297 GLN A N 1
ATOM 2346 C CA . GLN A 1 297 ? -25.656 22.016 -3.635 1 95.75 297 GLN A CA 1
ATOM 2347 C C . GLN A 1 297 ? -26.547 22.047 -2.393 1 95.75 297 GLN A C 1
ATOM 2349 O O . GLN A 1 297 ? -27.469 22.844 -2.309 1 95.75 297 GLN A O 1
ATOM 2354 N N . GLU A 1 298 ? -26.25 21.219 -1.543 1 95.5 298 GLU A N 1
ATOM 2355 C CA . GLU A 1 298 ? -26.984 21.219 -0.283 1 95.5 298 GLU A CA 1
ATOM 2356 C C . GLU A 1 298 ? -26.781 22.516 0.481 1 95.5 298 GLU A C 1
ATOM 2358 O O . GLU A 1 298 ? -27.719 23.062 1.078 1 95.5 298 GLU A O 1
ATOM 2363 N N . GLU A 1 299 ? -25.578 22.984 0.468 1 93.81 299 GLU A N 1
ATOM 2364 C CA . GLU A 1 299 ? -25.266 24.25 1.148 1 93.81 299 GLU A CA 1
ATOM 2365 C C . GLU A 1 299 ? -25.969 25.422 0.479 1 93.81 299 GLU A C 1
ATOM 2367 O O . GLU A 1 299 ? -26.422 26.344 1.156 1 93.81 299 GLU A O 1
ATOM 2372 N N . LEU A 1 300 ? -26.062 25.359 -0.819 1 94.69 300 LEU A N 1
ATOM 2373 C CA . LEU A 1 300 ? -26.75 26.406 -1.566 1 94.69 300 LEU A CA 1
ATOM 2374 C C . LEU A 1 300 ? -28.234 26.391 -1.267 1 94.69 300 LEU A C 1
ATOM 2376 O O . LEU A 1 300 ? -28.859 27.453 -1.17 1 94.69 300 LEU A O 1
ATOM 2380 N N . ALA A 1 301 ? -28.75 25.203 -1.104 1 93.69 301 ALA A N 1
ATOM 2381 C CA . ALA A 1 301 ? -30.172 25.078 -0.748 1 93.69 301 ALA A CA 1
ATOM 2382 C C . ALA A 1 301 ? -30.438 25.656 0.637 1 93.69 301 ALA A C 1
ATOM 2384 O O . ALA A 1 301 ? -31.438 26.344 0.848 1 93.69 301 ALA A O 1
ATOM 2385 N N . GLU A 1 302 ? -29.609 25.375 1.496 1 91.12 302 GLU A N 1
ATOM 2386 C CA . GLU A 1 302 ? -29.734 25.922 2.844 1 91.12 302 GLU A CA 1
ATOM 2387 C C . GLU A 1 302 ? -29.641 27.453 2.832 1 91.12 302 GLU A C 1
ATOM 2389 O O . GLU A 1 302 ? -30.344 28.125 3.588 1 91.12 302 GLU A O 1
ATOM 2394 N N . LEU A 1 303 ? -28.734 27.953 2.084 1 92.81 303 LEU A N 1
ATOM 2395 C CA . LEU A 1 303 ? -28.562 29.391 1.946 1 92.81 303 LEU A CA 1
ATOM 2396 C C . LEU A 1 303 ? -29.844 30.047 1.41 1 92.81 303 LEU A C 1
ATOM 2398 O O . LEU A 1 303 ? -30.234 31.109 1.875 1 92.81 303 LEU A O 1
ATOM 2402 N N . ALA A 1 304 ? -30.422 29.328 0.518 1 90.81 304 ALA A N 1
ATOM 2403 C CA . ALA A 1 304 ? -31.656 29.844 -0.064 1 90.81 304 ALA A CA 1
ATOM 2404 C C . ALA A 1 304 ? -32.781 29.891 0.975 1 90.81 304 ALA A C 1
ATOM 2406 O O . ALA A 1 304 ? -33.594 30.828 0.989 1 90.81 304 ALA A O 1
ATOM 2407 N N . ARG A 1 305 ? -32.812 29.016 1.8 1 89.19 305 ARG A N 1
ATOM 2408 C CA . ARG A 1 305 ? -33.812 28.969 2.854 1 89.19 305 ARG A CA 1
ATOM 2409 C C . ARG A 1 305 ? -33.594 30.078 3.871 1 89.19 305 ARG A C 1
ATOM 2411 O O . ARG A 1 305 ? -34.562 30.703 4.348 1 89.19 305 ARG A O 1
ATOM 2418 N N . ARG A 1 306 ? -32.406 30.344 4.18 1 85.81 306 ARG A N 1
ATOM 2419 C CA . ARG A 1 306 ? -32.062 31.359 5.176 1 85.81 306 ARG A CA 1
ATOM 2420 C C . ARG A 1 306 ? -32.312 32.75 4.645 1 85.81 306 ARG A C 1
ATOM 2422 O O . ARG A 1 306 ? -32.719 33.656 5.402 1 85.81 306 ARG A O 1
ATOM 2429 N N . ARG A 1 307 ? -32.125 32.969 3.473 1 82.62 307 ARG A N 1
ATOM 2430 C CA . ARG A 1 307 ? -32.344 34.25 2.857 1 82.62 307 ARG A CA 1
ATOM 2431 C C . ARG A 1 307 ? -33.844 34.562 2.791 1 82.62 307 ARG A C 1
ATOM 2433 O O . ARG A 1 307 ? -34.25 35.719 2.916 1 82.62 307 ARG A O 1
ATOM 2440 N N . LYS A 1 308 ? -34.625 33.531 2.584 1 77.06 308 LYS A N 1
ATOM 2441 C CA . LYS A 1 308 ? -36.062 33.75 2.549 1 77.06 308 LYS A CA 1
ATOM 2442 C C . LYS A 1 308 ? -36.594 34.156 3.92 1 77.06 308 LYS A C 1
ATOM 2444 O O . LYS A 1 308 ? -37.5 34.969 4.02 1 77.06 308 LYS A O 1
ATOM 2449 N N . HIS A 1 309 ? -35.969 33.625 4.895 1 70.5 309 HIS A N 1
ATOM 2450 C CA . HIS A 1 309 ? -36.438 33.938 6.238 1 70.5 309 HIS A CA 1
ATOM 2451 C C . HIS A 1 309 ? -35.875 35.281 6.707 1 70.5 309 HIS A C 1
ATOM 2453 O O . HIS A 1 309 ? -36.406 35.906 7.637 1 70.5 309 HIS A O 1
ATOM 2459 N N . SER A 1 310 ? -34.812 35.75 6.207 1 62.5 310 SER A N 1
ATOM 2460 C CA . SER A 1 310 ? -34.25 37.031 6.605 1 62.5 310 SER A CA 1
ATOM 2461 C C . SER A 1 310 ? -34.938 38.188 5.859 1 62.5 310 SER A C 1
ATOM 2463 O O . SER A 1 310 ? -34.875 39.344 6.309 1 62.5 310 SER A O 1
ATOM 2465 N N . ASN A 1 311 ? -35.531 38.031 4.711 1 52.25 311 ASN A N 1
ATOM 2466 C CA . ASN A 1 311 ? -36.375 39.062 4.082 1 52.25 311 ASN A CA 1
ATOM 2467 C C . ASN A 1 311 ? -37.812 39.062 4.613 1 52.25 311 ASN A C 1
ATOM 2469 O O . ASN A 1 311 ? -38.344 37.969 4.852 1 52.25 311 ASN A O 1
ATOM 2473 N N . MET B 1 1 ? 9.203 -3.055 -11.5 1 15.67 1 MET B N 1
ATOM 2474 C CA . MET B 1 1 ? 8.281 -2.174 -10.781 1 15.67 1 MET B CA 1
ATOM 2475 C C . MET B 1 1 ? 8.844 -1.788 -9.422 1 15.67 1 MET B C 1
ATOM 2477 O O . MET B 1 1 ? 8.789 -2.574 -8.469 1 15.67 1 MET B O 1
ATOM 2481 N N . PHE B 1 2 ? 9.938 -1.218 -9.531 1 21.86 2 PHE B N 1
ATOM 2482 C CA . PHE B 1 2 ? 11.375 -0.995 -9.43 1 21.86 2 PHE B CA 1
ATOM 2483 C C . PHE B 1 2 ? 11.688 0.08 -8.398 1 21.86 2 PHE B C 1
ATOM 2485 O O . PHE B 1 2 ? 11.484 1.27 -8.648 1 21.86 2 PHE B O 1
ATOM 2492 N N . LEU B 1 3 ? 11.078 -0.337 -7.199 1 22.55 3 LEU B N 1
ATOM 2493 C CA . LEU B 1 3 ? 10.938 0.448 -5.977 1 22.55 3 LEU B CA 1
ATOM 2494 C C . LEU B 1 3 ? 12.297 0.994 -5.531 1 22.55 3 LEU B C 1
ATOM 2496 O O . LEU B 1 3 ? 13.18 0.229 -5.137 1 22.55 3 LEU B O 1
ATOM 2500 N N . PHE B 1 4 ? 12.805 1.986 -6.207 1 26.45 4 PHE B N 1
ATOM 2501 C CA . PHE B 1 4 ? 14.047 2.736 -6.113 1 26.45 4 PHE B CA 1
ATOM 2502 C C . PHE B 1 4 ? 14.234 3.299 -4.707 1 26.45 4 PHE B C 1
ATOM 2504 O O . PHE B 1 4 ? 13.258 3.588 -4.016 1 26.45 4 PHE B O 1
ATOM 2511 N N . PRO B 1 5 ? 15.297 2.996 -4.098 1 29.12 5 PRO B N 1
ATOM 2512 C CA . PRO B 1 5 ? 15.68 3.605 -2.82 1 29.12 5 PRO B CA 1
ATOM 2513 C C . PRO B 1 5 ? 15.445 5.113 -2.795 1 29.12 5 PRO B C 1
ATOM 2515 O O . PRO B 1 5 ? 16.047 5.848 -3.588 1 29.12 5 PRO B O 1
ATOM 2518 N N . ALA B 1 6 ? 14.305 5.613 -2.633 1 26.88 6 ALA B N 1
ATOM 2519 C CA . ALA B 1 6 ? 14.062 7.02 -2.939 1 26.88 6 ALA B CA 1
ATOM 2520 C C . ALA B 1 6 ? 14.93 7.926 -2.072 1 26.88 6 ALA B C 1
ATOM 2522 O O . ALA B 1 6 ? 15.188 9.078 -2.43 1 26.88 6 ALA B O 1
ATOM 2523 N N . PHE B 1 7 ? 15.242 7.551 -0.769 1 30.48 7 PHE B N 1
ATOM 2524 C CA . PHE B 1 7 ? 15.742 8.758 -0.12 1 30.48 7 PHE B CA 1
ATOM 2525 C C . PHE B 1 7 ? 17.172 9.07 -0.582 1 30.48 7 PHE B C 1
ATOM 2527 O O . PHE B 1 7 ? 17.547 10.234 -0.713 1 30.48 7 PHE B O 1
ATOM 2534 N N . SER B 1 8 ? 18.172 7.984 -0.494 1 32.91 8 SER B N 1
ATOM 2535 C CA . SER B 1 8 ? 19.469 8.359 -1.047 1 32.91 8 SER B CA 1
ATOM 2536 C C . SER B 1 8 ? 19.375 8.594 -2.553 1 32.91 8 SER B C 1
ATOM 2538 O O . SER B 1 8 ? 20.406 8.664 -3.234 1 32.91 8 SER B O 1
ATOM 2540 N N . LEU B 1 9 ? 18.25 8.398 -3.104 1 33 9 LEU B N 1
ATOM 2541 C CA . LEU B 1 9 ? 18.125 8.195 -4.543 1 33 9 LEU B CA 1
ATOM 2542 C C . LEU B 1 9 ? 18.594 9.422 -5.309 1 33 9 LEU B C 1
ATOM 2544 O O . LEU B 1 9 ? 19.188 9.297 -6.383 1 33 9 LEU B O 1
ATOM 2548 N N . PHE B 1 10 ? 18.25 10.594 -4.805 1 35.03 10 PHE B N 1
ATOM 2549 C CA . PHE B 1 10 ? 18.5 11.617 -5.812 1 35.03 10 PHE B CA 1
ATOM 2550 C C . PHE B 1 10 ? 19.953 12.078 -5.77 1 35.03 10 PHE B C 1
ATOM 2552 O O . PHE B 1 10 ? 20.359 12.938 -6.551 1 35.03 10 PHE B O 1
ATOM 2559 N N . SER B 1 11 ? 20.719 11.695 -4.75 1 30.3 11 SER B N 1
ATOM 2560 C CA . SER B 1 11 ? 21.922 12.531 -4.648 1 30.3 11 SER B CA 1
ATOM 2561 C C . SER B 1 11 ? 22.969 12.133 -5.68 1 30.3 11 SER B C 1
ATOM 2563 O O . SER B 1 11 ? 24.078 12.664 -5.684 1 30.3 11 SER B O 1
ATOM 2565 N N . LYS B 1 12 ? 23.094 11.062 -6.332 1 33.09 12 LYS B N 1
ATOM 2566 C CA . LYS B 1 12 ? 24.484 10.906 -6.77 1 33.09 12 LYS B CA 1
ATOM 2567 C C . LYS B 1 12 ? 24.906 12.047 -7.691 1 33.09 12 LYS B C 1
ATOM 2569 O O . LYS B 1 12 ? 26.062 12.484 -7.656 1 33.09 12 LYS B O 1
ATOM 2574 N N . ASN B 1 13 ? 24.453 12.32 -8.859 1 28.95 13 ASN B N 1
ATOM 2575 C CA . ASN B 1 13 ? 25.344 12.742 -9.938 1 28.95 13 ASN B CA 1
ATOM 2576 C C . ASN B 1 13 ? 25.625 14.234 -9.883 1 28.95 13 ASN B C 1
ATOM 2578 O O . ASN B 1 13 ? 26.172 14.805 -10.836 1 28.95 13 ASN B O 1
ATOM 2582 N N . ALA B 1 14 ? 25.047 15.203 -9.195 1 31.83 14 ALA B N 1
ATOM 2583 C CA . ALA B 1 14 ? 25.344 16.547 -9.68 1 31.83 14 ALA B CA 1
ATOM 2584 C C . ALA B 1 14 ? 26.703 17.031 -9.203 1 31.83 14 ALA B C 1
ATOM 2586 O O . ALA B 1 14 ? 26.844 17.469 -8.055 1 31.83 14 ALA B O 1
ATOM 2587 N N . GLU B 1 15 ? 27.828 16.672 -9.547 1 31.11 15 GLU B N 1
ATOM 2588 C CA . GLU B 1 15 ? 29.109 17.25 -9.188 1 31.11 15 GLU B CA 1
ATOM 2589 C C . GLU B 1 15 ? 29.125 18.766 -9.406 1 31.11 15 GLU B C 1
ATOM 2591 O O . GLU B 1 15 ? 29.672 19.516 -8.594 1 31.11 15 GLU B O 1
ATOM 2596 N N . GLU B 1 16 ? 29.438 19.344 -10.742 1 30.78 16 GLU B N 1
ATOM 2597 C CA . GLU B 1 16 ? 30.297 20.5 -10.969 1 30.78 16 GLU B CA 1
ATOM 2598 C C . GLU B 1 16 ? 29.656 21.781 -10.469 1 30.78 16 GLU B C 1
ATOM 2600 O O . GLU B 1 16 ? 30.297 22.562 -9.742 1 30.78 16 GLU B O 1
ATOM 2605 N N . GLU B 1 17 ? 29.031 22.75 -11.398 1 33.44 17 GLU B N 1
ATOM 2606 C CA . GLU B 1 17 ? 28.984 24.219 -11.391 1 33.44 17 GLU B CA 1
ATOM 2607 C C . GLU B 1 17 ? 28 24.734 -10.359 1 33.44 17 GLU B C 1
ATOM 2609 O O . GLU B 1 17 ? 27.984 25.922 -10.031 1 33.44 17 GLU B O 1
ATOM 2614 N N . GLU B 1 18 ? 26.547 24.297 -10.289 1 35.16 18 GLU B N 1
ATOM 2615 C CA . GLU B 1 18 ? 25.391 25.094 -9.891 1 35.16 18 GLU B CA 1
ATOM 2616 C C . GLU B 1 18 ? 25.141 24.984 -8.391 1 35.16 18 GLU B C 1
ATOM 2618 O O . GLU B 1 18 ? 24.578 24.016 -7.91 1 35.16 18 GLU B O 1
ATOM 2623 N N . GLU B 1 19 ? 25.797 25.562 -7.613 1 39 19 GLU B N 1
ATOM 2624 C CA . GLU B 1 19 ? 25.781 25.688 -6.16 1 39 19 GLU B CA 1
ATOM 2625 C C . GLU B 1 19 ? 24.406 26.062 -5.641 1 39 19 GLU B C 1
ATOM 2627 O O . GLU B 1 19 ? 23.938 25.5 -4.645 1 39 19 GLU B O 1
ATOM 2632 N N . THR B 1 20 ? 23.891 27.344 -6.148 1 38.84 20 THR B N 1
ATOM 2633 C CA . THR B 1 20 ? 22.688 27.984 -5.629 1 38.84 20 THR B CA 1
ATOM 2634 C C . THR B 1 20 ? 21.469 27.109 -5.891 1 38.84 20 THR B C 1
ATOM 2636 O O . THR B 1 20 ? 20.5 27.141 -5.133 1 38.84 20 THR B O 1
ATOM 2639 N N . LYS B 1 21 ? 21.422 26.406 -7.016 1 45.56 21 LYS B N 1
ATOM 2640 C CA . LYS B 1 21 ? 20.344 25.516 -7.465 1 45.56 21 LYS B CA 1
ATOM 2641 C C . LYS B 1 21 ? 20.266 24.266 -6.598 1 45.56 21 LYS B C 1
ATOM 2643 O O . LYS B 1 21 ? 19.312 23.484 -6.703 1 45.56 21 LYS B O 1
ATOM 2648 N N . GLU B 1 22 ? 21.234 23.984 -5.898 1 48.78 22 GLU B N 1
ATOM 2649 C CA . GLU B 1 22 ? 21.297 22.781 -5.082 1 48.78 22 GLU B CA 1
ATOM 2650 C C . GLU B 1 22 ? 20.406 22.891 -3.85 1 48.78 22 GLU B C 1
ATOM 2652 O O . GLU B 1 22 ? 19.734 21.922 -3.479 1 48.78 22 GLU B O 1
ATOM 2657 N N . GLY B 1 23 ? 20.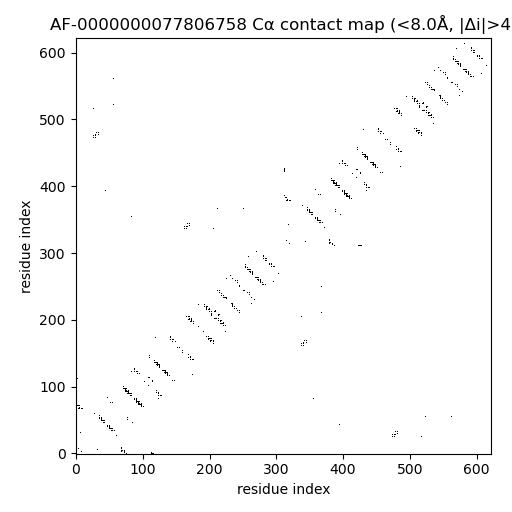375 24.125 -3.184 1 46.66 23 GLY B N 1
ATOM 2658 C CA . GLY B 1 23 ? 19.547 24.297 -2.004 1 46.66 23 GLY B CA 1
ATOM 2659 C C . GLY B 1 23 ? 18.062 24.203 -2.305 1 46.66 23 GLY B C 1
ATOM 2660 O O . GLY B 1 23 ? 17.312 23.531 -1.591 1 46.66 23 GLY B O 1
ATOM 2661 N N . ASP B 1 24 ? 17.609 24.953 -3.361 1 55.31 24 ASP B N 1
ATOM 2662 C CA . ASP B 1 24 ? 16.203 24.938 -3.764 1 55.31 24 ASP B CA 1
ATOM 2663 C C . ASP B 1 24 ? 15.773 23.547 -4.207 1 55.31 24 ASP B C 1
ATOM 2665 O O . ASP B 1 24 ? 14.672 23.109 -3.883 1 55.31 24 ASP B O 1
ATOM 2669 N N . SER B 1 25 ? 16.703 22.891 -4.852 1 57.94 25 SER B N 1
ATOM 2670 C CA . SER B 1 25 ? 16.375 21.562 -5.344 1 57.94 25 SER B CA 1
ATOM 2671 C C . SER B 1 25 ? 16.219 20.562 -4.195 1 57.94 25 SER B C 1
ATOM 2673 O O . SER B 1 25 ? 15.312 19.734 -4.195 1 57.94 25 SER B O 1
ATOM 2675 N N . ALA B 1 26 ? 17.078 20.812 -3.164 1 60.88 26 ALA B N 1
ATOM 2676 C CA . ALA B 1 26 ? 17 19.938 -1.996 1 60.88 26 ALA B CA 1
ATOM 2677 C C . ALA B 1 26 ? 15.711 20.172 -1.22 1 60.88 26 ALA B C 1
ATOM 2679 O O . ALA B 1 26 ? 15.062 19.219 -0.769 1 60.88 26 ALA B O 1
ATOM 2680 N N . GLY B 1 27 ? 15.344 21.406 -1.272 1 77.38 27 GLY B N 1
ATOM 2681 C CA . GLY B 1 27 ? 14.102 21.75 -0.611 1 77.38 27 GLY B CA 1
ATOM 2682 C C . GLY B 1 27 ? 12.883 21.156 -1.282 1 77.38 27 GLY B C 1
ATOM 2683 O O . GLY B 1 27 ? 11.992 20.625 -0.61 1 77.38 27 GLY B O 1
ATOM 2684 N N . THR B 1 28 ? 12.961 21.094 -2.574 1 83.81 28 THR B N 1
ATOM 2685 C CA . THR B 1 28 ? 11.836 20.562 -3.332 1 83.81 28 THR B CA 1
ATOM 2686 C C . THR B 1 28 ? 11.75 19.047 -3.168 1 83.81 28 THR B C 1
ATOM 2688 O O . THR B 1 28 ? 10.656 18.5 -3.02 1 83.81 28 THR B O 1
ATOM 2691 N N . GLU B 1 29 ? 12.906 18.422 -3.172 1 89.25 29 GLU B N 1
ATOM 2692 C CA . GLU B 1 29 ? 12.93 16.969 -2.992 1 89.25 29 GLU B CA 1
ATOM 2693 C C . GLU B 1 29 ? 12.367 16.578 -1.63 1 89.25 29 GLU B C 1
ATOM 2695 O O . GLU B 1 29 ? 11.602 15.617 -1.524 1 89.25 29 GLU B O 1
ATOM 2700 N N . ASP B 1 30 ? 12.766 17.359 -0.67 1 89.19 30 ASP B N 1
ATOM 2701 C CA . ASP B 1 30 ? 12.273 17.094 0.677 1 89.19 30 ASP B CA 1
ATOM 2702 C C . ASP B 1 30 ? 10.758 17.281 0.756 1 89.19 30 ASP B C 1
ATOM 2704 O O . ASP B 1 30 ? 10.07 16.531 1.455 1 89.19 30 ASP B O 1
ATOM 2708 N N . THR B 1 31 ? 10.328 18.188 0.031 1 90.44 31 THR B N 1
ATOM 2709 C CA . THR B 1 31 ? 8.898 18.438 -0.014 1 90.44 31 THR B CA 1
ATOM 2710 C C . THR B 1 31 ? 8.164 17.266 -0.669 1 90.44 31 THR B C 1
ATOM 2712 O O . THR B 1 31 ? 7.109 16.844 -0.189 1 90.44 31 THR B O 1
ATOM 2715 N N . ILE B 1 32 ? 8.719 16.828 -1.7 1 93.25 32 ILE B N 1
ATOM 2716 C CA . ILE B 1 32 ? 8.109 15.695 -2.404 1 93.25 32 ILE B CA 1
ATOM 2717 C C . ILE B 1 32 ? 8.07 14.477 -1.486 1 93.25 32 ILE B C 1
ATOM 2719 O O . ILE B 1 32 ? 7.047 13.805 -1.385 1 93.25 32 ILE B O 1
ATOM 2723 N N . ILE B 1 33 ? 9.125 14.312 -0.828 1 92.44 33 ILE B N 1
ATOM 2724 C CA . ILE B 1 33 ? 9.211 13.188 0.099 1 92.44 33 ILE B CA 1
ATOM 2725 C C . ILE B 1 33 ? 8.148 13.336 1.188 1 92.44 33 ILE B C 1
ATOM 2727 O O . ILE B 1 33 ? 7.473 12.367 1.541 1 92.44 33 ILE B O 1
ATOM 2731 N N . PHE B 1 34 ? 8.047 14.5 1.689 1 91.19 34 PHE B N 1
ATOM 2732 C CA . PHE B 1 34 ? 7.027 14.781 2.697 1 91.19 34 PHE B CA 1
ATOM 2733 C C . PHE B 1 34 ? 5.641 14.422 2.178 1 91.19 34 PHE B C 1
ATOM 2735 O O . PHE B 1 34 ? 4.863 13.758 2.867 1 91.19 34 PHE B O 1
ATOM 2742 N N . LEU B 1 35 ? 5.285 14.875 1.021 1 94.5 35 LEU B N 1
ATOM 2743 C CA . LEU B 1 35 ? 3.973 14.625 0.438 1 94.5 35 LEU B CA 1
ATOM 2744 C C . LEU B 1 35 ? 3.74 13.125 0.247 1 94.5 35 LEU B C 1
ATOM 2746 O O . LEU B 1 35 ? 2.643 12.633 0.506 1 94.5 35 LEU B O 1
ATOM 2750 N N . LEU B 1 36 ? 4.781 12.445 -0.156 1 95.38 36 LEU B N 1
ATOM 2751 C CA . LEU B 1 36 ? 4.664 11.008 -0.355 1 95.38 36 LEU B CA 1
ATOM 2752 C C . LEU B 1 36 ? 4.41 10.289 0.969 1 95.38 36 LEU B C 1
ATOM 2754 O O . LEU B 1 36 ? 3.568 9.391 1.044 1 95.38 36 LEU B O 1
ATOM 2758 N N . LYS B 1 37 ? 5.102 10.727 1.987 1 91.88 37 LYS B N 1
ATOM 2759 C CA . LYS B 1 37 ? 4.883 10.148 3.312 1 91.88 37 LYS B CA 1
ATOM 2760 C C . LYS B 1 37 ? 3.465 10.438 3.807 1 91.88 37 LYS B C 1
ATOM 2762 O O . LYS B 1 37 ? 2.814 9.555 4.375 1 91.88 37 LYS B O 1
ATOM 2767 N N . LYS B 1 38 ? 3.023 11.594 3.621 1 94.75 38 LYS B N 1
ATOM 2768 C CA . LYS B 1 38 ? 1.673 11.984 4.012 1 94.75 38 LYS B CA 1
ATOM 2769 C C . LYS B 1 38 ? 0.625 11.164 3.264 1 94.75 38 LYS B C 1
ATOM 2771 O O . LYS B 1 38 ? -0.361 10.719 3.855 1 94.75 38 LYS B O 1
ATOM 2776 N N . ALA B 1 39 ? 0.833 10.992 1.993 1 96.06 39 ALA B N 1
ATOM 2777 C CA . ALA B 1 39 ? -0.083 10.188 1.189 1 96.06 39 ALA B CA 1
ATOM 2778 C C . ALA B 1 39 ? -0.142 8.75 1.699 1 96.06 39 ALA B C 1
ATOM 2780 O O . ALA B 1 39 ? -1.225 8.172 1.821 1 96.06 39 ALA B O 1
ATOM 2781 N N . LYS B 1 40 ? 0.965 8.18 1.99 1 92.69 40 LYS B N 1
ATOM 2782 C CA . LYS B 1 40 ? 1.014 6.82 2.51 1 92.69 40 LYS B CA 1
ATOM 2783 C C . LYS B 1 40 ? 0.266 6.707 3.834 1 92.69 40 LYS B C 1
ATOM 2785 O O . LYS B 1 40 ? -0.456 5.734 4.066 1 92.69 40 LYS B O 1
ATOM 2790 N N . LEU B 1 41 ? 0.445 7.711 4.68 1 91.38 41 LEU B N 1
ATOM 2791 C CA . LEU B 1 41 ? -0.281 7.723 5.945 1 91.38 41 LEU B CA 1
ATOM 2792 C C . LEU B 1 41 ? -1.785 7.801 5.707 1 91.38 41 LEU B C 1
ATOM 2794 O O . LEU B 1 41 ? -2.561 7.121 6.387 1 91.38 41 LEU B O 1
ATOM 2798 N N . SER B 1 42 ? -2.166 8.562 4.738 1 93.62 42 SER B N 1
ATOM 2799 C CA . SER B 1 42 ? -3.578 8.688 4.398 1 93.62 42 SER B CA 1
ATOM 2800 C C . SER B 1 42 ? -4.133 7.371 3.863 1 93.62 42 SER B C 1
ATOM 2802 O O . SER B 1 42 ? -5.258 6.984 4.191 1 93.62 42 SER B O 1
ATOM 2804 N N . ILE B 1 43 ? -3.385 6.672 3.061 1 90.88 43 ILE B N 1
ATOM 2805 C CA . ILE B 1 43 ? -3.783 5.371 2.537 1 90.88 43 ILE B CA 1
ATOM 2806 C C . ILE B 1 43 ? -3.975 4.387 3.691 1 90.88 43 ILE B C 1
ATOM 2808 O O . ILE B 1 43 ? -4.984 3.686 3.756 1 90.88 43 ILE B O 1
ATOM 2812 N N . MET B 1 44 ? -3.055 4.43 4.562 1 87.06 44 MET B N 1
ATOM 2813 C CA . MET B 1 44 ? -3.121 3.541 5.719 1 87.06 44 MET B CA 1
ATOM 2814 C C . MET B 1 44 ? -4.398 3.783 6.52 1 87.06 44 MET B C 1
ATOM 2816 O O . MET B 1 44 ? -5.035 2.836 6.98 1 87.06 44 MET B O 1
ATOM 2820 N N . LYS B 1 45 ? -4.809 5.02 6.605 1 87.06 45 LYS B N 1
ATOM 2821 C CA . LYS B 1 45 ? -5.98 5.402 7.391 1 87.06 45 LYS B CA 1
ATOM 2822 C C . LYS B 1 45 ? -7.27 5.16 6.605 1 87.06 45 LYS B C 1
ATOM 2824 O O . LYS B 1 45 ? -8.367 5.387 7.121 1 87.06 45 LYS B O 1
ATOM 2829 N N . GLY B 1 46 ? -7.188 4.746 5.395 1 86.12 46 GLY B N 1
ATOM 2830 C CA . GLY B 1 46 ? -8.359 4.531 4.559 1 86.12 46 GLY B CA 1
ATOM 2831 C C . GLY B 1 46 ? -8.891 5.809 3.941 1 86.12 46 GLY B C 1
ATOM 2832 O O . GLY B 1 46 ? -9.984 5.816 3.369 1 86.12 46 GLY B O 1
ATOM 2833 N N . GLU B 1 47 ? -8.125 6.914 4.105 1 90 47 GLU B N 1
ATOM 2834 C CA . GLU B 1 47 ? -8.492 8.188 3.5 1 90 47 GLU B CA 1
ATOM 2835 C C . GLU B 1 47 ? -7.992 8.281 2.059 1 90 47 GLU B C 1
ATOM 2837 O O . GLU B 1 47 ? -7.148 9.117 1.739 1 90 47 GLU B O 1
ATOM 2842 N N . LEU B 1 48 ? -8.539 7.531 1.162 1 90.62 48 LEU B N 1
ATOM 2843 C CA . LEU B 1 48 ? -8.016 7.27 -0.174 1 90.62 48 LEU B CA 1
ATOM 2844 C C . LEU B 1 48 ? -8.164 8.5 -1.067 1 90.62 48 LEU B C 1
ATOM 2846 O O . LEU B 1 48 ? -7.293 8.781 -1.892 1 90.62 48 LEU B O 1
ATOM 2850 N N . GLU B 1 49 ? -9.297 9.25 -0.947 1 88.31 49 GLU B N 1
ATOM 2851 C CA . GLU B 1 49 ? -9.484 10.469 -1.733 1 88.31 49 GLU B CA 1
ATOM 2852 C C . GLU B 1 49 ? -8.445 11.523 -1.379 1 88.31 49 GLU B C 1
ATOM 2854 O O . GLU B 1 49 ? -7.918 12.203 -2.262 1 88.31 49 GLU B O 1
ATOM 2859 N N . GLU B 1 50 ? -8.227 11.664 -0.118 1 89.62 50 GLU B N 1
ATOM 2860 C CA . GLU B 1 50 ? -7.188 12.594 0.326 1 89.62 50 GLU B CA 1
ATOM 2861 C C . GLU B 1 50 ? -5.816 12.188 -0.203 1 89.62 50 GLU B C 1
ATOM 2863 O O . GLU B 1 50 ? -5.043 13.031 -0.662 1 89.62 50 GLU B O 1
ATOM 2868 N N . ALA B 1 51 ? -5.473 10.891 -0.099 1 94.25 51 ALA B N 1
ATOM 2869 C CA . ALA B 1 51 ? -4.207 10.383 -0.627 1 94.25 51 ALA B CA 1
ATOM 2870 C C . ALA B 1 51 ? -4.051 10.734 -2.104 1 94.25 51 ALA B C 1
ATOM 2872 O O . ALA B 1 51 ? -2.973 11.148 -2.539 1 94.25 51 ALA B O 1
ATOM 2873 N N . GLU B 1 52 ? -5.105 10.625 -2.822 1 92.88 52 GLU B N 1
ATOM 2874 C CA . GLU B 1 52 ? -5.082 10.938 -4.246 1 92.88 52 GLU B CA 1
ATOM 2875 C C . GLU B 1 52 ? -4.75 12.406 -4.48 1 92.88 52 GLU B C 1
ATOM 2877 O O . GLU B 1 52 ? -3.939 12.734 -5.352 1 92.88 52 GLU B O 1
ATOM 2882 N N . ARG B 1 53 ? -5.367 13.242 -3.754 1 90.06 53 ARG B N 1
ATOM 2883 C CA . ARG B 1 53 ? -5.113 14.68 -3.881 1 90.06 53 ARG B CA 1
ATOM 2884 C C . ARG B 1 53 ? -3.662 15.008 -3.557 1 90.06 53 ARG B C 1
ATOM 2886 O O . ARG B 1 53 ? -3.02 15.773 -4.273 1 90.06 53 ARG B O 1
ATOM 2893 N N . ILE B 1 54 ? -3.188 14.422 -2.525 1 94.19 54 ILE B N 1
ATOM 2894 C CA . ILE B 1 54 ? -1.815 14.664 -2.096 1 94.19 54 ILE B CA 1
ATOM 2895 C C . ILE B 1 54 ? -0.845 14.172 -3.168 1 94.19 54 ILE B C 1
ATOM 2897 O O . ILE B 1 54 ? 0.142 14.844 -3.477 1 94.19 54 ILE B O 1
ATOM 2901 N N . LEU B 1 55 ? -1.149 13.055 -3.717 1 96.12 55 LEU B N 1
ATOM 2902 C CA . LEU B 1 55 ? -0.271 12.484 -4.73 1 96.12 55 LEU B CA 1
ATOM 2903 C C . LEU B 1 55 ? -0.276 13.336 -5.996 1 96.12 55 LEU B C 1
ATOM 2905 O O . LEU B 1 55 ? 0.743 13.438 -6.684 1 96.12 55 LEU B O 1
ATOM 2909 N N . HIS B 1 56 ? -1.368 14.023 -6.309 1 92.56 56 HIS B N 1
ATOM 2910 C CA . HIS B 1 56 ? -1.408 14.953 -7.434 1 92.56 56 HIS B CA 1
ATOM 2911 C C . HIS B 1 56 ? -0.49 16.141 -7.195 1 92.56 56 HIS B C 1
ATOM 2913 O O . HIS B 1 56 ? 0.161 16.625 -8.125 1 92.56 56 HIS B O 1
ATOM 2919 N N . GLN B 1 57 ? -0.445 16.547 -6.008 1 91.88 57 GLN B N 1
ATOM 2920 C CA . GLN B 1 57 ? 0.488 17.609 -5.664 1 91.88 57 GLN B CA 1
ATOM 2921 C C . GLN B 1 57 ? 1.934 17.141 -5.805 1 91.88 57 GLN B C 1
ATOM 2923 O O . GLN B 1 57 ? 2.775 17.859 -6.344 1 91.88 57 GLN B O 1
ATOM 2928 N N . ALA B 1 58 ? 2.152 15.938 -5.309 1 94.81 58 ALA B N 1
ATOM 2929 C CA . ALA B 1 58 ? 3.502 15.383 -5.371 1 94.81 58 ALA B CA 1
ATOM 2930 C C . ALA B 1 58 ? 3.973 15.242 -6.816 1 94.81 58 ALA B C 1
ATOM 2932 O O . ALA B 1 58 ? 5.113 15.578 -7.137 1 94.81 58 ALA B O 1
ATOM 2933 N N . VAL B 1 59 ? 3.129 14.812 -7.656 1 94.94 59 VAL B N 1
ATOM 2934 C CA . VAL B 1 59 ? 3.531 14.578 -9.039 1 94.94 59 VAL B CA 1
ATOM 2935 C C . VAL B 1 59 ? 3.752 15.914 -9.742 1 94.94 59 VAL B C 1
ATOM 2937 O O . VAL B 1 59 ? 4.68 16.047 -10.547 1 94.94 59 VAL B O 1
ATOM 2940 N N . ARG B 1 60 ? 2.939 16.906 -9.484 1 90.88 60 ARG B N 1
ATOM 2941 C CA . ARG B 1 60 ? 3.133 18.25 -10.055 1 90.88 60 ARG B CA 1
ATOM 2942 C C . ARG B 1 60 ? 4.492 18.812 -9.656 1 90.88 60 ARG B C 1
ATOM 2944 O O . ARG B 1 60 ? 5.234 19.297 -10.508 1 90.88 60 ARG B O 1
ATOM 2951 N N . LEU B 1 61 ? 4.793 18.719 -8.43 1 90.25 61 LEU B N 1
ATOM 2952 C CA . LEU B 1 61 ? 6.066 19.219 -7.934 1 90.25 61 LEU B CA 1
ATOM 2953 C C . LEU B 1 61 ? 7.23 18.438 -8.531 1 90.25 61 LEU B C 1
ATOM 2955 O O . LEU B 1 61 ? 8.281 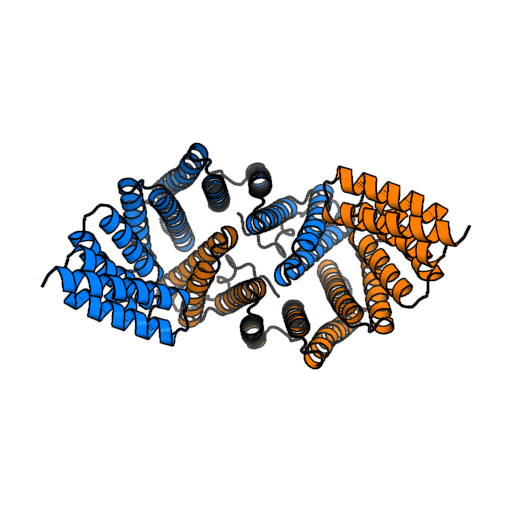19 -8.828 1 90.25 61 LEU B O 1
ATOM 2959 N N . SER B 1 62 ? 7.035 17.125 -8.672 1 95.06 62 SER B N 1
ATOM 2960 C CA . SER B 1 62 ? 8.078 16.297 -9.273 1 95.06 62 SER B CA 1
ATOM 2961 C C . SER B 1 62 ? 8.352 16.703 -10.711 1 95.06 62 SER B C 1
ATOM 2963 O O . SER B 1 62 ? 9.508 16.75 -11.141 1 95.06 62 SER B O 1
ATOM 2965 N N . HIS B 1 63 ? 7.324 17.031 -11.438 1 93.75 63 HIS B N 1
ATOM 2966 C CA . HIS B 1 63 ? 7.488 17.5 -12.812 1 93.75 63 HIS B CA 1
ATOM 2967 C C . HIS B 1 63 ? 8.164 18.875 -12.852 1 93.75 63 HIS B C 1
ATOM 2969 O O . HIS B 1 63 ? 9.062 19.109 -13.664 1 93.75 63 HIS B O 1
ATOM 2975 N N . GLN B 1 64 ? 7.754 19.734 -11.984 1 89.62 64 GLN B N 1
ATOM 2976 C CA . GLN B 1 64 ? 8.312 21.078 -11.93 1 89.62 64 GLN B CA 1
ATOM 2977 C C . GLN B 1 64 ? 9.812 21.031 -11.625 1 89.62 64 GLN B C 1
ATOM 2979 O O . GLN B 1 64 ? 10.57 21.875 -12.117 1 89.62 64 GLN B O 1
ATOM 2984 N N . SER B 1 65 ? 10.227 20.094 -10.891 1 91.31 65 SER B N 1
ATOM 2985 C CA . SER B 1 65 ? 11.633 19.984 -10.508 1 91.31 65 SER B CA 1
ATOM 2986 C C . SER B 1 65 ? 12.391 19.047 -11.445 1 91.31 65 SER B C 1
ATOM 2988 O O . SER B 1 65 ? 13.578 18.781 -11.227 1 91.31 65 SER B O 1
ATOM 2990 N N . ASP B 1 66 ? 11.773 18.453 -12.383 1 92.31 66 ASP B N 1
ATOM 2991 C CA . ASP B 1 66 ? 12.344 17.516 -13.352 1 92.31 66 ASP B CA 1
ATOM 2992 C C . ASP B 1 66 ? 13.07 16.375 -12.648 1 92.31 66 ASP B C 1
ATOM 2994 O O . ASP B 1 66 ? 14.18 16.016 -13.031 1 92.31 66 ASP B O 1
ATOM 2998 N N . ASN B 1 67 ? 12.516 15.992 -11.547 1 92.94 67 ASN B N 1
ATOM 2999 C CA . ASN B 1 67 ? 13.062 14.859 -10.812 1 92.94 67 ASN B CA 1
ATOM 3000 C C . ASN B 1 67 ? 12.484 13.539 -11.305 1 92.94 67 ASN B C 1
ATOM 3002 O O . ASN B 1 67 ? 11.438 13.102 -10.828 1 92.94 67 ASN B O 1
ATOM 3006 N N . LYS B 1 68 ? 13.164 12.875 -12.188 1 93.62 68 LYS B N 1
ATOM 3007 C CA . LYS B 1 68 ? 12.656 11.695 -12.875 1 93.62 68 LYS B CA 1
ATOM 3008 C C . LYS B 1 68 ? 12.352 10.57 -11.891 1 93.62 68 LYS B C 1
ATOM 3010 O O . LYS B 1 68 ? 11.336 9.883 -12.023 1 93.62 68 LYS B O 1
ATOM 3015 N N . LYS B 1 69 ? 13.219 10.406 -10.945 1 93.5 69 LYS B N 1
ATOM 3016 C CA . LYS B 1 69 ? 13.008 9.359 -9.945 1 93.5 69 LYS B CA 1
ATOM 3017 C C . LYS B 1 69 ? 11.727 9.602 -9.164 1 93.5 69 LYS B C 1
ATOM 3019 O O . LYS B 1 69 ? 10.953 8.672 -8.922 1 93.5 69 LYS B O 1
ATOM 3024 N N . ALA B 1 70 ? 11.516 10.859 -8.758 1 95 70 ALA B N 1
ATOM 3025 C CA . ALA B 1 70 ? 10.305 11.227 -8.016 1 95 70 ALA B CA 1
ATOM 3026 C C . ALA B 1 70 ? 9.062 11.055 -8.875 1 95 70 ALA B C 1
ATOM 3028 O O . ALA B 1 70 ? 8.023 10.609 -8.391 1 95 70 ALA B O 1
ATOM 3029 N N . ILE B 1 71 ? 9.148 11.414 -10.133 1 96.38 71 ILE B N 1
ATOM 3030 C CA . ILE B 1 71 ? 8.031 11.266 -11.062 1 96.38 71 ILE B CA 1
ATOM 3031 C C . ILE B 1 71 ? 7.629 9.797 -11.156 1 96.38 71 ILE B C 1
ATOM 3033 O O . ILE B 1 71 ? 6.461 9.453 -10.969 1 96.38 71 ILE B O 1
ATOM 3037 N N . ILE B 1 72 ? 8.586 8.93 -11.359 1 95.44 72 ILE B N 1
ATOM 3038 C CA . ILE B 1 72 ? 8.344 7.504 -11.523 1 95.44 72 ILE B CA 1
ATOM 3039 C C . ILE B 1 72 ? 7.734 6.93 -10.25 1 95.44 72 ILE B C 1
ATOM 3041 O O . ILE B 1 72 ? 6.73 6.219 -10.305 1 95.44 72 ILE B O 1
ATOM 3045 N N . TYR B 1 73 ? 8.266 7.301 -9.195 1 94.5 73 TYR B N 1
ATOM 3046 C CA . TYR B 1 73 ? 7.789 6.797 -7.91 1 94.5 73 TYR B CA 1
ATOM 3047 C C . TYR B 1 73 ? 6.363 7.254 -7.641 1 94.5 73 TYR B C 1
ATOM 3049 O O . TYR B 1 73 ? 5.523 6.465 -7.203 1 94.5 73 TYR B O 1
ATOM 3057 N N . THR B 1 74 ? 6.156 8.469 -7.82 1 97.31 74 THR B N 1
ATOM 3058 C CA . THR B 1 74 ? 4.832 9.016 -7.551 1 97.31 74 THR B CA 1
ATOM 3059 C C . THR B 1 74 ? 3.791 8.391 -8.477 1 97.31 74 THR B C 1
ATOM 3061 O O . THR B 1 74 ? 2.703 8.016 -8.039 1 97.31 74 THR B O 1
ATOM 3064 N N . TYR B 1 75 ? 4.137 8.273 -9.766 1 97.12 75 TYR B N 1
ATOM 3065 C CA . TYR B 1 75 ? 3.223 7.625 -10.695 1 97.12 75 TYR B CA 1
ATOM 3066 C C . TYR B 1 75 ? 2.936 6.191 -10.266 1 97.12 75 TYR B C 1
ATOM 3068 O O . TYR B 1 75 ? 1.797 5.727 -10.359 1 97.12 75 TYR B O 1
ATOM 3076 N N . ASP B 1 76 ? 3.938 5.531 -9.898 1 94.88 76 ASP B N 1
ATOM 3077 C CA . ASP B 1 76 ? 3.762 4.156 -9.438 1 94.88 76 ASP B CA 1
ATOM 3078 C C . ASP B 1 76 ? 2.803 4.094 -8.25 1 94.88 76 ASP B C 1
ATOM 3080 O O . ASP B 1 76 ? 1.88 3.279 -8.234 1 94.88 76 ASP B O 1
ATOM 3084 N N . LEU B 1 77 ? 2.982 4.965 -7.254 1 94.56 77 LEU B N 1
ATOM 3085 C CA . LEU B 1 77 ? 2.121 5 -6.078 1 94.56 77 LEU B CA 1
ATOM 3086 C C . LEU B 1 77 ? 0.695 5.379 -6.461 1 94.56 77 LEU B C 1
ATOM 3088 O O . LEU B 1 77 ? -0.264 4.793 -5.953 1 94.56 77 LEU B O 1
ATOM 3092 N N . MET B 1 78 ? 0.552 6.352 -7.336 1 96.19 78 MET B N 1
ATOM 3093 C CA . MET B 1 78 ? -0.765 6.762 -7.816 1 96.19 78 MET B CA 1
ATOM 3094 C C . MET B 1 78 ? -1.464 5.617 -8.539 1 96.19 78 MET B C 1
ATOM 3096 O O . MET B 1 78 ? -2.674 5.434 -8.398 1 96.19 78 MET B O 1
ATOM 3100 N N . ALA B 1 79 ? -0.688 4.898 -9.359 1 96 79 ALA B N 1
ATOM 3101 C CA . ALA B 1 79 ? -1.251 3.773 -10.102 1 96 79 ALA B CA 1
ATOM 3102 C C . ALA B 1 79 ? -1.733 2.678 -9.156 1 96 79 ALA B C 1
ATOM 3104 O O . ALA B 1 79 ? -2.822 2.129 -9.336 1 96 79 ALA B O 1
ATOM 3105 N N . ASN B 1 80 ? -0.966 2.371 -8.203 1 91.62 80 ASN B N 1
ATOM 3106 C CA . ASN B 1 80 ? -1.355 1.381 -7.203 1 91.62 80 ASN B CA 1
ATOM 3107 C C . ASN B 1 80 ? -2.613 1.807 -6.453 1 91.62 80 ASN B C 1
ATOM 3109 O O . ASN B 1 80 ? -3.51 0.993 -6.223 1 91.62 80 ASN B O 1
ATOM 3113 N N . LEU B 1 81 ? -2.678 3.07 -6.055 1 92.69 81 LEU B N 1
ATOM 3114 C CA . LEU B 1 81 ? -3.857 3.592 -5.371 1 92.69 81 LEU B CA 1
ATOM 3115 C C . LEU B 1 81 ? -5.09 3.498 -6.266 1 92.69 81 LEU B C 1
ATOM 3117 O O . LEU B 1 81 ? -6.164 3.102 -5.809 1 92.69 81 LEU B O 1
ATOM 3121 N N . ALA B 1 82 ? -4.918 3.887 -7.535 1 94.62 82 ALA B N 1
ATOM 3122 C CA . ALA B 1 82 ? -6.02 3.809 -8.492 1 94.62 82 ALA B CA 1
ATOM 3123 C C . ALA B 1 82 ? -6.504 2.371 -8.656 1 94.62 82 ALA B C 1
ATOM 3125 O O . ALA B 1 82 ? -7.707 2.119 -8.727 1 94.62 82 ALA B O 1
ATOM 3126 N N . PHE B 1 83 ? -5.602 1.493 -8.742 1 90.38 83 PHE B N 1
ATOM 3127 C CA . PHE B 1 83 ? -5.938 0.08 -8.875 1 90.38 83 PHE B CA 1
ATOM 3128 C C . PHE B 1 83 ? -6.695 -0.417 -7.652 1 90.38 83 PHE B C 1
ATOM 3130 O O . PHE B 1 83 ? -7.73 -1.072 -7.781 1 90.38 83 PHE B O 1
ATOM 3137 N N . LEU B 1 84 ? -6.211 -0.056 -6.496 1 86.31 84 LEU B N 1
ATOM 3138 C CA . LEU B 1 84 ? -6.848 -0.427 -5.238 1 86.31 84 LEU B CA 1
ATOM 3139 C C . LEU B 1 84 ? -8.273 0.11 -5.176 1 86.31 84 LEU B C 1
ATOM 3141 O O . LEU B 1 84 ? -9.172 -0.557 -4.648 1 86.31 84 LEU B O 1
ATOM 3145 N N . ARG B 1 85 ? -8.508 1.259 -5.75 1 89.62 85 ARG B N 1
ATOM 3146 C CA . ARG B 1 85 ? -9.805 1.92 -5.734 1 89.62 85 ARG B CA 1
ATOM 3147 C C . ARG B 1 85 ? -10.68 1.435 -6.887 1 89.62 85 ARG B C 1
ATOM 3149 O O . ARG B 1 85 ? -11.797 1.922 -7.07 1 89.62 85 ARG B O 1
ATOM 3156 N N . GLY B 1 86 ? -10.234 0.572 -7.727 1 90.56 86 GLY B N 1
ATOM 3157 C CA . GLY B 1 86 ? -10.992 0.022 -8.836 1 90.56 86 GLY B CA 1
ATOM 3158 C C . GLY B 1 86 ? -11 0.925 -10.062 1 90.56 86 GLY B C 1
ATOM 3159 O O . GLY B 1 86 ? -11.789 0.719 -10.984 1 90.56 86 GLY B O 1
ATOM 3160 N N . GLN B 1 87 ? -10.148 1.944 -10.008 1 93.81 87 GLN B N 1
ATOM 3161 C CA . GLN B 1 87 ? -10.023 2.84 -11.156 1 93.81 87 GLN B CA 1
ATOM 3162 C C . GLN B 1 87 ? -9.008 2.303 -12.164 1 93.81 87 GLN B C 1
ATOM 3164 O O . GLN B 1 87 ? -7.918 2.855 -12.312 1 93.81 87 GLN B O 1
ATOM 3169 N N . LEU B 1 88 ? -9.352 1.331 -12.891 1 95.62 88 LEU B N 1
ATOM 3170 C CA . LEU B 1 88 ? -8.453 0.519 -13.711 1 95.62 88 LEU B CA 1
ATOM 3171 C C . LEU B 1 88 ? -7.898 1.33 -14.875 1 95.62 88 LEU B C 1
ATOM 3173 O O . LEU B 1 88 ? -6.715 1.222 -15.203 1 95.62 88 LEU B O 1
ATOM 3177 N N . ASP B 1 89 ? -8.742 2.174 -15.516 1 96.44 89 ASP B N 1
ATOM 3178 C CA . ASP B 1 89 ? -8.273 2.996 -16.625 1 96.44 89 ASP B CA 1
ATOM 3179 C C . ASP B 1 89 ? -7.184 3.963 -16.172 1 96.44 89 ASP B C 1
ATOM 3181 O O . ASP B 1 89 ? -6.168 4.121 -16.859 1 96.44 89 ASP B O 1
ATOM 3185 N N . SER B 1 90 ? -7.418 4.57 -15.109 1 95.69 90 SER B N 1
ATOM 3186 C CA . SER B 1 90 ? -6.426 5.488 -14.562 1 95.69 90 SER B CA 1
ATOM 3187 C C . SER B 1 90 ? -5.141 4.758 -14.188 1 95.69 90 SER B C 1
ATOM 3189 O O . SER B 1 90 ? -4.043 5.25 -14.445 1 95.69 90 SER B O 1
ATOM 3191 N N . ALA B 1 91 ? -5.258 3.602 -13.508 1 96.5 91 ALA B N 1
ATOM 3192 C CA . ALA B 1 91 ? -4.098 2.797 -13.141 1 96.5 91 ALA B CA 1
ATOM 3193 C C . ALA B 1 91 ? -3.258 2.447 -14.359 1 96.5 91 ALA B C 1
ATOM 3195 O O . ALA B 1 91 ? -2.031 2.557 -14.336 1 96.5 91 ALA B O 1
ATOM 3196 N N . GLU B 1 92 ? -3.904 2.07 -15.414 1 97.44 92 GLU B N 1
ATOM 3197 C CA . GLU B 1 92 ? -3.23 1.73 -16.672 1 97.44 92 GLU B CA 1
ATOM 3198 C C . GLU B 1 92 ? -2.428 2.914 -17.203 1 97.44 92 GLU B C 1
ATOM 3200 O O . GLU B 1 92 ? -1.246 2.775 -17.516 1 97.44 92 GLU B O 1
ATOM 3205 N N . LYS B 1 93 ? -3.094 4.051 -17.297 1 97.81 93 LYS B N 1
ATOM 3206 C CA . LYS B 1 93 ? -2.447 5.246 -17.812 1 97.81 93 LYS B CA 1
ATOM 3207 C C . LYS B 1 93 ? -1.238 5.637 -16.969 1 97.81 93 LYS B C 1
ATOM 3209 O O . LYS B 1 93 ? -0.194 6.016 -17.5 1 97.81 93 LYS B O 1
ATOM 3214 N N . LEU B 1 94 ? -1.374 5.523 -15.734 1 97.56 94 LEU B N 1
ATOM 3215 C CA . LEU B 1 94 ? -0.332 5.93 -14.797 1 97.56 94 LEU B CA 1
ATOM 3216 C C . LEU B 1 94 ? 0.855 4.973 -14.859 1 97.56 94 LEU B C 1
ATOM 3218 O O . LEU B 1 94 ? 2.008 5.41 -14.859 1 97.56 94 LEU B O 1
ATOM 3222 N N . PHE B 1 95 ? 0.619 3.699 -14.938 1 96.56 95 PHE B N 1
ATOM 3223 C CA . PHE B 1 95 ? 1.719 2.752 -15.078 1 96.56 95 PHE B CA 1
ATOM 3224 C C . PHE B 1 95 ? 2.426 2.939 -16.422 1 96.56 95 PHE B C 1
ATOM 3226 O O . PHE B 1 95 ? 3.652 2.84 -16.5 1 96.56 95 PHE B O 1
ATOM 3233 N N . LYS B 1 96 ? 1.673 3.184 -17.438 1 97.19 96 LYS B N 1
ATOM 3234 C CA . LYS B 1 96 ? 2.279 3.441 -18.75 1 97.19 96 LYS B CA 1
ATOM 3235 C C . LYS B 1 96 ? 3.164 4.684 -18.703 1 97.19 96 LYS B C 1
ATOM 3237 O O . LYS B 1 96 ? 4.25 4.699 -19.281 1 97.19 96 LYS B O 1
ATOM 3242 N N . ALA B 1 97 ? 2.684 5.691 -18.062 1 96.69 97 ALA B N 1
ATOM 3243 C CA . ALA B 1 97 ? 3.482 6.906 -17.922 1 96.69 97 ALA B CA 1
ATOM 3244 C C . ALA B 1 97 ? 4.766 6.629 -17.141 1 96.69 97 ALA B C 1
ATOM 3246 O O . ALA B 1 97 ? 5.848 7.066 -17.547 1 96.69 97 ALA B O 1
ATOM 3247 N N . ALA B 1 98 ? 4.648 5.91 -16.016 1 96 98 ALA B N 1
ATOM 3248 C CA . ALA B 1 98 ? 5.832 5.547 -15.234 1 96 98 ALA B CA 1
ATOM 3249 C C . ALA B 1 98 ? 6.832 4.766 -16.078 1 96 98 ALA B C 1
ATOM 3251 O O . ALA B 1 98 ? 8.031 5.047 -16.062 1 96 98 ALA B O 1
ATOM 3252 N N . MET B 1 99 ? 6.359 3.877 -16.891 1 95.25 99 MET B N 1
ATOM 3253 C CA . MET B 1 99 ? 7.215 3.053 -17.734 1 95.25 99 MET B CA 1
ATOM 3254 C C . MET B 1 99 ? 7.914 3.906 -18.781 1 95.25 99 MET B C 1
ATOM 3256 O O . MET B 1 99 ? 9.094 3.699 -19.078 1 95.25 99 MET B O 1
ATOM 3260 N N . SER B 1 100 ? 7.188 4.816 -19.344 1 95.88 100 SER B N 1
ATOM 3261 C CA . SER B 1 100 ? 7.762 5.695 -20.359 1 95.88 100 SER B CA 1
ATOM 3262 C C . SER B 1 100 ? 8.93 6.492 -19.797 1 95.88 100 SER B C 1
ATOM 3264 O O . SER B 1 100 ? 9.953 6.668 -20.469 1 95.88 100 SER B O 1
ATOM 3266 N N . PHE B 1 101 ? 8.852 6.969 -18.609 1 95.06 101 PHE B N 1
ATOM 3267 C CA . PHE B 1 101 ? 9.93 7.711 -17.969 1 95.06 101 PHE B CA 1
ATOM 3268 C C . PHE B 1 101 ? 11.109 6.797 -17.672 1 95.06 101 PHE B C 1
ATOM 3270 O O . PHE B 1 101 ? 12.266 7.211 -17.797 1 95.06 101 PHE B O 1
ATOM 3277 N N . LEU B 1 102 ? 10.781 5.551 -17.266 1 93.44 102 LEU B N 1
ATOM 3278 C CA . LEU B 1 102 ? 11.852 4.586 -17.016 1 93.44 102 LEU B CA 1
ATOM 3279 C C . LEU B 1 102 ? 12.633 4.297 -18.297 1 93.44 102 LEU B C 1
ATOM 3281 O O . LEU B 1 102 ? 13.867 4.277 -18.281 1 93.44 102 LEU B O 1
ATOM 3285 N N . LEU B 1 103 ? 11.969 4.184 -19.359 1 94.56 103 LEU B N 1
ATOM 3286 C CA . LEU B 1 103 ? 12.562 3.783 -20.625 1 94.56 103 LEU B CA 1
ATOM 3287 C C . LEU B 1 103 ? 13.258 4.965 -21.297 1 94.56 103 LEU B C 1
ATOM 3289 O O . LEU B 1 103 ? 14.102 4.777 -22.172 1 94.56 103 LEU B O 1
ATOM 3293 N N . ALA B 1 104 ? 12.805 6.164 -21 1 92.06 104 ALA B N 1
ATOM 3294 C CA . ALA B 1 104 ? 13.445 7.359 -21.547 1 92.06 104 ALA B CA 1
ATOM 3295 C C . ALA B 1 104 ? 14.859 7.523 -21 1 92.06 104 ALA B C 1
ATOM 3297 O O . ALA B 1 104 ? 15.688 8.227 -21.594 1 92.06 104 ALA B O 1
ATOM 3298 N N . GLY B 1 105 ? 15.141 6.863 -19.922 1 87.44 105 GLY B N 1
ATOM 3299 C CA . GLY B 1 105 ? 16.5 6.855 -19.406 1 87.44 105 GLY B CA 1
ATOM 3300 C C . GLY B 1 105 ? 17.344 5.715 -19.953 1 87.44 105 GLY B C 1
ATOM 3301 O O . GLY B 1 105 ? 17.172 5.316 -21.109 1 87.44 105 GLY B O 1
ATOM 3302 N N . ASP B 1 106 ? 18.281 5.273 -19.188 1 88.25 106 ASP B N 1
ATOM 3303 C CA . ASP B 1 106 ? 19.234 4.27 -19.656 1 88.25 106 ASP B CA 1
ATOM 3304 C C . ASP B 1 106 ? 18.75 2.857 -19.328 1 88.25 106 ASP B C 1
ATOM 3306 O O . ASP B 1 106 ? 19.438 1.876 -19.625 1 88.25 106 ASP B O 1
ATOM 3310 N N . MET B 1 107 ? 17.562 2.814 -18.781 1 91.5 107 MET B N 1
ATOM 3311 C CA . MET B 1 107 ? 17.078 1.489 -18.406 1 91.5 107 MET B CA 1
ATOM 3312 C C . MET B 1 107 ? 16.672 0.691 -19.641 1 91.5 107 MET B C 1
ATOM 3314 O O . MET B 1 107 ? 15.977 1.205 -20.516 1 91.5 107 MET B O 1
ATOM 3318 N N . LYS B 1 108 ? 17.078 -0.511 -19.75 1 92.75 108 LYS B N 1
ATOM 3319 C CA . LYS B 1 108 ? 16.797 -1.38 -20.891 1 92.75 108 LYS B CA 1
ATOM 3320 C C . LYS B 1 108 ? 15.398 -1.985 -20.781 1 92.75 108 LYS B C 1
ATOM 3322 O O . LYS B 1 108 ? 14.859 -2.123 -19.688 1 92.75 108 LYS B O 1
ATOM 3327 N N . GLN B 1 109 ? 14.875 -2.467 -21.844 1 92.62 109 GLN B N 1
ATOM 3328 C CA . GLN B 1 109 ? 13.539 -3.045 -21.922 1 92.62 109 GLN B CA 1
ATOM 3329 C C . GLN B 1 109 ? 13.453 -4.363 -21.156 1 92.62 109 GLN B C 1
ATOM 3331 O O . GLN B 1 109 ? 12.383 -4.762 -20.719 1 92.62 109 GLN B O 1
ATOM 3336 N N . ASP B 1 110 ? 14.594 -5.016 -21.016 1 94.44 110 ASP B N 1
ATOM 3337 C CA . ASP B 1 110 ? 14.57 -6.309 -20.328 1 94.44 110 ASP B CA 1
ATOM 3338 C C . ASP B 1 110 ? 14.922 -6.16 -18.844 1 94.44 110 ASP B C 1
ATOM 3340 O O . ASP B 1 110 ? 15.133 -7.152 -18.156 1 94.44 110 ASP B O 1
ATOM 3344 N N . ASP B 1 111 ? 15.008 -4.926 -18.422 1 95.31 111 ASP B N 1
ATOM 3345 C CA . ASP B 1 111 ? 15.234 -4.707 -17 1 95.31 111 ASP B CA 1
ATOM 3346 C C . ASP B 1 111 ? 14.094 -5.285 -16.156 1 95.31 111 ASP B C 1
ATOM 3348 O O . ASP B 1 111 ? 12.93 -5.195 -16.547 1 95.31 111 ASP B O 1
ATOM 3352 N N . ASN B 1 112 ? 14.477 -5.902 -15.016 1 94.69 112 ASN B N 1
ATOM 3353 C CA . ASN B 1 112 ? 13.477 -6.52 -14.148 1 94.69 112 ASN B CA 1
ATOM 3354 C C . ASN B 1 112 ? 12.414 -5.512 -13.711 1 94.69 112 ASN B C 1
ATOM 3356 O O . ASN B 1 112 ? 11.25 -5.871 -13.539 1 94.69 112 ASN B O 1
ATOM 3360 N N . ALA B 1 113 ? 12.781 -4.227 -13.57 1 92.88 113 ALA B N 1
ATOM 3361 C CA . ALA B 1 113 ? 11.828 -3.184 -13.188 1 92.88 113 ALA B CA 1
ATOM 3362 C C . ALA B 1 113 ? 10.773 -2.98 -14.266 1 92.88 113 ALA B C 1
ATOM 3364 O O . ALA B 1 113 ? 9.594 -2.775 -13.961 1 92.88 113 ALA B O 1
ATOM 3365 N N . ILE B 1 114 ? 11.188 -3.01 -15.477 1 95.62 114 ILE B N 1
ATOM 3366 C CA . ILE B 1 114 ? 10.273 -2.854 -16.594 1 95.62 114 ILE B CA 1
ATOM 3367 C C . ILE B 1 114 ? 9.344 -4.062 -16.688 1 95.62 114 ILE B C 1
ATOM 3369 O O . ILE B 1 114 ? 8.141 -3.92 -16.938 1 95.62 114 ILE B O 1
ATOM 3373 N N . ILE B 1 115 ? 9.891 -5.211 -16.469 1 97.19 115 ILE B N 1
ATOM 3374 C CA . ILE B 1 115 ? 9.102 -6.438 -16.516 1 97.19 115 ILE B CA 1
ATOM 3375 C C . ILE B 1 115 ? 8.062 -6.43 -15.406 1 97.19 115 ILE B C 1
ATOM 3377 O O . ILE B 1 115 ? 6.906 -6.809 -15.617 1 97.19 115 ILE B O 1
ATOM 3381 N N . GLU B 1 116 ? 8.414 -6.027 -14.242 1 94.94 116 GLU B N 1
ATOM 3382 C CA . GLU B 1 116 ? 7.48 -5.945 -13.125 1 94.94 116 GLU B CA 1
ATOM 3383 C C . GLU B 1 116 ? 6.32 -5.004 -13.445 1 94.94 116 GLU B C 1
ATOM 3385 O O . GLU B 1 116 ? 5.164 -5.309 -13.148 1 94.94 116 GLU B O 1
ATOM 3390 N N . MET B 1 117 ? 6.617 -3.883 -14.023 1 93.88 117 MET B N 1
ATOM 3391 C CA . MET B 1 117 ? 5.566 -2.941 -14.406 1 93.88 117 MET B CA 1
ATOM 3392 C C . MET B 1 117 ? 4.676 -3.533 -15.492 1 93.88 117 MET B C 1
ATOM 3394 O O . MET B 1 117 ? 3.459 -3.338 -15.477 1 93.88 117 MET B O 1
ATOM 3398 N N . SER B 1 118 ? 5.301 -4.23 -16.406 1 97 118 SER B N 1
ATOM 3399 C CA . SER B 1 118 ? 4.547 -4.902 -17.453 1 97 118 SER B CA 1
ATOM 3400 C C . SER B 1 118 ? 3.604 -5.953 -16.875 1 97 118 SER B C 1
ATOM 3402 O O . SER B 1 118 ? 2.479 -6.113 -17.359 1 97 118 SER B O 1
ATOM 3404 N N . LEU B 1 119 ? 4.082 -6.617 -15.891 1 97.12 119 LEU B N 1
ATOM 3405 C CA . LEU B 1 119 ? 3.242 -7.613 -15.234 1 97.12 119 LEU B CA 1
ATOM 3406 C C . LEU B 1 119 ? 2.033 -6.957 -14.578 1 97.12 119 LEU B C 1
ATOM 3408 O O . LEU B 1 119 ? 0.918 -7.473 -14.656 1 97.12 119 LEU B O 1
ATOM 3412 N N . LYS B 1 120 ? 2.217 -5.832 -13.961 1 95.56 120 LYS B N 1
ATOM 3413 C CA . LYS B 1 120 ? 1.122 -5.074 -13.367 1 95.56 120 LYS B CA 1
ATOM 3414 C C . LYS B 1 120 ? 0.119 -4.629 -14.422 1 95.56 120 LYS B C 1
ATOM 3416 O O . LYS B 1 120 ? -1.093 -4.746 -14.227 1 95.56 120 LYS B O 1
ATOM 3421 N N . LEU B 1 121 ? 0.637 -4.172 -15.523 1 96.94 121 LEU B N 1
ATOM 3422 C CA . LEU B 1 121 ? -0.231 -3.758 -16.609 1 96.94 121 LEU B CA 1
ATOM 3423 C C . LEU B 1 121 ? -1.032 -4.938 -17.156 1 96.94 121 LEU B C 1
ATOM 3425 O O . LEU B 1 121 ? -2.23 -4.812 -17.422 1 96.94 121 LEU B O 1
ATOM 3429 N N . ALA B 1 122 ? -0.355 -6.078 -17.312 1 97.62 122 ALA B N 1
ATOM 3430 C CA . ALA B 1 122 ? -1.06 -7.277 -17.75 1 97.62 122 ALA B CA 1
ATOM 3431 C C . ALA B 1 122 ? -2.189 -7.645 -16.797 1 97.62 122 ALA B C 1
ATOM 3433 O O . ALA B 1 122 ? -3.287 -7.996 -17.234 1 97.62 122 ALA B O 1
ATOM 3434 N N . SER B 1 123 ? -1.981 -7.52 -15.555 1 96.31 123 SER B N 1
ATOM 3435 C CA . SER B 1 123 ? -2.986 -7.816 -14.539 1 96.31 123 SER B CA 1
ATOM 3436 C C . SER B 1 123 ? -4.152 -6.836 -14.609 1 96.31 123 SER B C 1
ATOM 3438 O O . SER B 1 123 ? -5.309 -7.219 -14.406 1 96.31 123 SER B O 1
ATOM 3440 N N . ILE B 1 124 ? -3.865 -5.609 -14.883 1 96.25 124 ILE B N 1
ATOM 3441 C CA . ILE B 1 124 ? -4.906 -4.598 -15.047 1 96.25 124 ILE B CA 1
ATOM 3442 C C . ILE B 1 124 ? -5.762 -4.926 -16.266 1 96.25 124 ILE B C 1
ATOM 3444 O O . ILE B 1 124 ? -6.992 -4.895 -16.188 1 96.25 124 ILE B O 1
ATOM 3448 N N . TYR B 1 125 ? -5.086 -5.273 -17.344 1 97.38 125 TYR B N 1
ATOM 3449 C CA . TYR B 1 125 ? -5.82 -5.648 -18.547 1 97.38 125 TYR B CA 1
ATOM 3450 C C . TYR B 1 125 ? -6.691 -6.871 -18.297 1 97.38 125 TYR B C 1
ATOM 3452 O O . TYR B 1 125 ? -7.816 -6.953 -18.797 1 97.38 125 TYR B O 1
ATOM 3460 N N . ALA B 1 126 ? -6.188 -7.809 -17.547 1 96.31 126 ALA B N 1
ATOM 3461 C CA . ALA B 1 126 ? -6.969 -8.984 -17.156 1 96.31 126 ALA B CA 1
ATOM 3462 C C . ALA B 1 126 ? -8.211 -8.578 -16.375 1 96.31 126 ALA B C 1
ATOM 3464 O O . ALA B 1 126 ? -9.312 -9.039 -16.656 1 96.31 126 ALA B O 1
ATOM 3465 N N . ALA B 1 127 ? -8.086 -7.656 -15.445 1 94.19 127 ALA B N 1
ATOM 3466 C CA . ALA B 1 127 ? -9.195 -7.188 -14.609 1 94.19 127 ALA B CA 1
ATOM 3467 C C . ALA B 1 127 ? -10.203 -6.395 -15.438 1 94.19 127 ALA B C 1
ATOM 3469 O O . ALA B 1 127 ? -11.398 -6.375 -15.117 1 94.19 127 ALA B O 1
ATOM 3470 N N . GLN B 1 128 ? -9.688 -5.805 -16.516 1 95.38 128 GLN B N 1
ATOM 3471 C CA . GLN B 1 128 ? -10.539 -5.035 -17.406 1 95.38 128 GLN B CA 1
ATOM 3472 C C . GLN B 1 128 ? -11.18 -5.934 -18.469 1 95.38 128 GLN B C 1
ATOM 3474 O O . GLN B 1 128 ? -11.914 -5.453 -19.328 1 95.38 128 GLN B O 1
ATOM 3479 N N . ASN B 1 129 ? -10.969 -7.141 -18.5 1 95.62 129 ASN B N 1
ATOM 3480 C CA . ASN B 1 129 ? -11.406 -8.117 -19.484 1 95.62 129 ASN B CA 1
ATOM 3481 C C . ASN B 1 129 ? -10.914 -7.758 -20.891 1 95.62 129 ASN B C 1
ATOM 3483 O O . ASN B 1 129 ? -11.609 -8.016 -21.875 1 95.62 129 ASN B O 1
ATOM 3487 N N . GLN B 1 130 ? -9.914 -7.031 -20.875 1 97.25 130 GLN B N 1
ATOM 3488 C CA . GLN B 1 130 ? -9.203 -6.832 -22.125 1 97.25 130 GLN B CA 1
ATOM 3489 C C . GLN B 1 130 ? -8.273 -8.008 -22.438 1 97.25 130 GLN B C 1
ATOM 3491 O O . GLN B 1 130 ? -7.055 -7.887 -22.328 1 97.25 130 GLN B O 1
ATOM 3496 N N . HIS B 1 131 ? -8.758 -9.047 -22.922 1 97.38 131 HIS B N 1
ATOM 3497 C CA . HIS B 1 131 ? -8.109 -10.352 -22.969 1 97.38 131 HIS B CA 1
ATOM 3498 C C . HIS B 1 131 ? -6.906 -10.336 -23.906 1 97.38 131 HIS B C 1
ATOM 3500 O O . HIS B 1 131 ? -5.844 -10.875 -23.578 1 97.38 131 HIS B O 1
ATOM 3506 N N . LYS B 1 132 ? -7.008 -9.68 -25.062 1 97.62 132 LYS B N 1
ATOM 3507 C CA . LYS B 1 132 ? -5.906 -9.641 -26.016 1 97.62 132 LYS B CA 1
ATOM 3508 C C . LYS B 1 132 ? -4.691 -8.93 -25.438 1 97.62 132 LYS B C 1
ATOM 3510 O O . LYS B 1 132 ? -3.564 -9.414 -25.547 1 97.62 132 LYS B O 1
ATOM 3515 N N . LEU B 1 133 ? -4.934 -7.859 -24.734 1 97.81 133 LEU B N 1
ATOM 3516 C CA . LEU B 1 133 ? -3.863 -7.082 -24.125 1 97.81 133 LEU B CA 1
ATOM 3517 C C . LEU B 1 133 ? -3.266 -7.824 -22.938 1 97.81 133 LEU B C 1
ATOM 3519 O O . LEU B 1 133 ? -2.051 -7.797 -22.734 1 97.81 133 LEU B O 1
ATOM 3523 N N . ALA B 1 134 ? -4.117 -8.445 -22.125 1 98.12 134 ALA B N 1
ATOM 3524 C CA . ALA B 1 134 ? -3.643 -9.227 -21 1 98.12 134 ALA B CA 1
ATOM 3525 C C . ALA B 1 134 ? -2.709 -10.344 -21.453 1 98.12 134 ALA B C 1
ATOM 3527 O O . ALA B 1 134 ? -1.598 -10.484 -20.938 1 98.12 134 ALA B O 1
ATOM 3528 N N . LEU B 1 135 ? -3.123 -11.07 -22.469 1 98.19 135 LEU B N 1
ATOM 3529 C CA . LEU B 1 135 ? -2.336 -12.18 -23 1 98.19 135 LEU B CA 1
ATOM 3530 C C . LEU B 1 135 ? -0.999 -11.68 -23.547 1 98.19 135 LEU B C 1
ATOM 3532 O O . LEU B 1 135 ? 0.051 -12.25 -23.234 1 98.19 135 LEU B O 1
ATOM 3536 N N . ALA B 1 136 ? -1.076 -10.617 -24.328 1 98.19 136 ALA B N 1
ATOM 3537 C CA . ALA B 1 136 ? 0.143 -10.039 -24.875 1 98.19 136 ALA B CA 1
ATOM 3538 C C . ALA B 1 136 ? 1.094 -9.586 -23.781 1 98.19 136 ALA B C 1
ATOM 3540 O O . ALA B 1 136 ? 2.311 -9.75 -23.891 1 98.19 136 ALA B O 1
ATOM 3541 N N . GLY B 1 137 ? 0.566 -9.008 -22.719 1 98.31 137 GLY B N 1
ATOM 3542 C CA . GLY B 1 137 ? 1.378 -8.555 -21.609 1 98.31 137 GLY B CA 1
ATOM 3543 C C . GLY B 1 137 ? 2.076 -9.68 -20.875 1 98.31 137 GLY B C 1
ATOM 3544 O O . GLY B 1 137 ? 3.283 -9.617 -20.625 1 98.31 137 GLY B O 1
ATOM 3545 N N . TYR B 1 138 ? 1.313 -10.703 -20.484 1 98.56 138 TYR B N 1
ATOM 3546 C CA . TYR B 1 138 ? 1.906 -11.844 -19.812 1 98.56 138 TYR B CA 1
ATOM 3547 C C . TYR B 1 138 ? 2.979 -12.5 -20.672 1 98.56 138 TYR B C 1
ATOM 3549 O O . TYR B 1 138 ? 4.062 -12.828 -20.188 1 98.56 138 TYR B O 1
ATOM 3557 N N . GLU B 1 139 ? 2.686 -12.633 -21.922 1 98.38 139 GLU B N 1
ATOM 3558 C CA . GLU B 1 139 ? 3.623 -13.266 -22.844 1 98.38 139 GLU B CA 1
ATOM 3559 C C . GLU B 1 139 ? 4.887 -12.43 -23 1 98.38 139 GLU B C 1
ATOM 3561 O O . GLU B 1 139 ? 5.992 -12.969 -23.078 1 98.38 139 GLU B O 1
ATOM 3566 N N . PHE B 1 140 ? 4.746 -11.164 -23.125 1 98.19 140 PHE B N 1
ATOM 3567 C CA . PHE B 1 140 ? 5.895 -10.273 -23.203 1 98.19 140 PHE B CA 1
ATOM 3568 C C . PHE B 1 140 ? 6.824 -10.492 -22.016 1 98.19 140 PHE B C 1
ATOM 3570 O O . PHE B 1 140 ? 8.039 -10.617 -22.188 1 98.19 140 PHE B O 1
ATOM 3577 N N . CYS B 1 141 ? 6.254 -10.516 -20.797 1 98.5 141 CYS B N 1
ATOM 3578 C CA . CYS B 1 141 ? 7.051 -10.703 -19.594 1 98.5 141 CYS B CA 1
ATOM 3579 C C . CYS B 1 141 ? 7.824 -12.016 -19.641 1 98.5 141 CYS B C 1
ATOM 3581 O O . CYS B 1 141 ? 9.039 -12.031 -19.422 1 98.5 141 CYS B O 1
ATOM 3583 N N . ILE B 1 142 ? 7.168 -13.07 -20 1 98.75 142 ILE B N 1
ATOM 3584 C CA . ILE B 1 142 ? 7.738 -14.414 -19.969 1 98.75 142 ILE B CA 1
ATOM 3585 C C . ILE B 1 142 ? 8.805 -14.547 -21.047 1 98.75 142 ILE B C 1
ATOM 3587 O O . ILE B 1 142 ? 9.922 -15.008 -20.781 1 98.75 142 ILE B O 1
ATOM 3591 N N . LEU B 1 143 ? 8.516 -14.086 -22.25 1 98.56 143 LEU B N 1
ATOM 3592 C CA . LEU B 1 143 ? 9.453 -14.195 -23.359 1 98.56 143 LEU B CA 1
ATOM 3593 C C . LEU B 1 143 ? 10.719 -13.391 -23.094 1 98.56 143 LEU B C 1
ATOM 3595 O O . LEU B 1 143 ? 11.828 -13.859 -23.344 1 98.56 143 LEU B O 1
ATOM 3599 N N . THR B 1 144 ? 10.539 -12.203 -22.625 1 98.38 144 THR B N 1
ATOM 3600 C CA . THR B 1 144 ? 11.672 -11.328 -22.344 1 98.38 144 THR B CA 1
ATOM 3601 C C . THR B 1 144 ? 12.578 -11.961 -21.281 1 98.38 144 THR B C 1
ATOM 3603 O O . THR B 1 144 ? 13.805 -11.945 -21.422 1 98.38 144 THR B O 1
ATOM 3606 N N . LEU B 1 145 ? 11.992 -12.508 -20.219 1 98.38 145 LEU B N 1
ATOM 3607 C CA . LEU B 1 145 ? 12.773 -13.117 -19.141 1 98.38 145 LEU B CA 1
ATOM 3608 C C . LEU B 1 145 ? 13.43 -14.406 -19.609 1 98.38 145 LEU B C 1
ATOM 3610 O O . LEU B 1 145 ? 14.57 -14.703 -19.234 1 98.38 145 LEU B O 1
ATOM 3614 N N . ASP B 1 146 ? 12.742 -15.18 -20.422 1 98.12 146 ASP B N 1
ATOM 3615 C CA . ASP B 1 146 ? 13.336 -16.375 -21 1 98.12 146 ASP B CA 1
ATOM 3616 C C . ASP B 1 146 ? 14.586 -16.047 -21.812 1 98.12 146 ASP B C 1
ATOM 3618 O O . ASP B 1 146 ? 15.609 -16.719 -21.703 1 98.12 146 ASP B O 1
ATOM 3622 N N . GLU B 1 147 ? 14.438 -15.031 -22.609 1 97.5 147 GLU B N 1
ATOM 3623 C CA . GLU B 1 147 ? 15.57 -14.594 -23.406 1 97.5 147 GLU B CA 1
ATOM 3624 C C . GLU B 1 147 ? 16.719 -14.109 -22.531 1 97.5 147 GLU B C 1
ATOM 3626 O O . GLU B 1 147 ? 17.891 -14.414 -22.781 1 97.5 147 GLU B O 1
ATOM 3631 N N . LYS B 1 148 ? 16.391 -13.359 -21.516 1 96.38 148 LYS B N 1
ATOM 3632 C CA . LYS B 1 148 ? 17.391 -12.852 -20.578 1 96.38 148 LYS B CA 1
ATOM 3633 C C . LYS B 1 148 ? 18.109 -13.992 -19.875 1 96.38 148 LYS B C 1
ATOM 3635 O O . LYS B 1 148 ? 19.344 -13.977 -19.734 1 96.38 148 LYS B O 1
ATOM 3640 N N . ILE B 1 149 ? 17.391 -15.008 -19.438 1 96.56 149 ILE B N 1
ATOM 3641 C CA . ILE B 1 149 ? 17.938 -16.156 -18.703 1 96.56 149 ILE B CA 1
ATOM 3642 C C . ILE B 1 149 ? 18.812 -16.984 -19.641 1 96.56 149 ILE B C 1
ATOM 3644 O O . ILE B 1 149 ? 19.844 -17.516 -19.219 1 96.56 149 ILE B O 1
ATOM 3648 N N . ALA B 1 150 ? 18.375 -17.094 -20.906 1 95.81 150 ALA B N 1
ATOM 3649 C CA . ALA B 1 150 ? 19.172 -17.812 -21.891 1 95.81 150 ALA B CA 1
ATOM 3650 C C . ALA B 1 150 ? 20.547 -17.172 -22.047 1 95.81 150 ALA B C 1
ATOM 3652 O O . ALA B 1 150 ? 21.547 -17.891 -22.219 1 95.81 150 ALA B O 1
ATOM 3653 N N . LYS B 1 151 ? 20.578 -15.867 -21.922 1 93.25 151 LYS B N 1
ATOM 3654 C CA . LYS B 1 151 ? 21.844 -15.141 -22.031 1 93.25 151 LYS B CA 1
ATOM 3655 C C . LYS B 1 151 ? 22.703 -15.359 -20.797 1 93.25 151 LYS B C 1
ATOM 3657 O O . LYS B 1 151 ? 23.922 -15.211 -20.844 1 93.25 151 LYS B O 1
ATOM 3662 N N . TYR B 1 152 ? 22.016 -15.617 -19.656 1 91.12 152 TYR B N 1
ATOM 3663 C CA . TYR B 1 152 ? 22.703 -15.797 -18.375 1 91.12 152 TYR B CA 1
ATOM 3664 C C . TYR B 1 152 ? 23.344 -17.172 -18.297 1 91.12 152 TYR B C 1
ATOM 3666 O O . TYR B 1 152 ? 24.25 -17.406 -17.484 1 91.12 152 TYR B O 1
ATOM 3674 N N . LYS B 1 153 ? 22.906 -18.234 -18.938 1 85.81 153 LYS B N 1
ATOM 3675 C CA . LYS B 1 153 ? 23.219 -19.656 -18.766 1 85.81 153 LYS B CA 1
ATOM 3676 C C . LYS B 1 153 ? 24.734 -19.891 -18.781 1 85.81 153 LYS B C 1
ATOM 3678 O O . LYS B 1 153 ? 25.25 -20.641 -17.953 1 85.81 153 LYS B O 1
ATOM 3683 N N . ASP B 1 154 ? 25.516 -19.172 -19.547 1 86.88 154 ASP B N 1
ATOM 3684 C CA . ASP B 1 154 ? 26.938 -19.469 -19.656 1 86.88 154 ASP B CA 1
ATOM 3685 C C . ASP B 1 154 ? 27.781 -18.391 -18.969 1 86.88 154 ASP B C 1
ATOM 3687 O O . ASP B 1 154 ? 29 -18.375 -19.125 1 86.88 154 ASP B O 1
ATOM 3691 N N . LEU B 1 155 ? 27.016 -17.609 -18.172 1 91.81 155 LEU B N 1
ATOM 3692 C CA . LEU B 1 155 ? 27.781 -16.547 -17.531 1 91.81 155 LEU B CA 1
ATOM 3693 C C . LEU B 1 155 ? 28.25 -17 -16.141 1 91.81 155 LEU B C 1
ATOM 3695 O O . LEU B 1 155 ? 27.453 -17.516 -15.352 1 91.81 155 LEU B O 1
ATOM 3699 N N . PRO B 1 156 ? 29.516 -16.859 -15.875 1 91.62 156 PRO B N 1
ATOM 3700 C CA . PRO B 1 156 ? 30.016 -17.25 -14.562 1 91.62 156 PRO B CA 1
ATOM 3701 C C . PRO B 1 156 ? 29.562 -16.297 -13.453 1 91.62 156 PRO B C 1
ATOM 3703 O O . PRO B 1 156 ? 29.078 -15.195 -13.742 1 91.62 156 PRO B O 1
ATOM 3706 N N . GLU B 1 157 ? 29.719 -16.688 -12.188 1 87.94 157 GLU B N 1
ATOM 3707 C CA . GLU B 1 157 ? 29.203 -15.984 -11.016 1 87.94 157 GLU B CA 1
ATOM 3708 C C . GLU B 1 157 ? 29.906 -14.633 -10.844 1 87.94 157 GLU B C 1
ATOM 3710 O O . GLU B 1 157 ? 29.328 -13.703 -10.266 1 87.94 157 GLU B O 1
ATOM 3715 N N . ASP B 1 158 ? 31.109 -14.484 -11.258 1 90.88 158 ASP B N 1
ATOM 3716 C CA . ASP B 1 158 ? 31.844 -13.227 -11.117 1 90.88 158 ASP B CA 1
ATOM 3717 C C . ASP B 1 158 ? 31.281 -12.148 -12.031 1 90.88 158 ASP B C 1
ATOM 3719 O O . ASP B 1 158 ? 31.453 -10.953 -11.773 1 90.88 158 ASP B O 1
ATOM 3723 N N . VAL B 1 159 ? 30.688 -12.672 -13.102 1 91.69 159 VAL B N 1
ATOM 3724 C CA . VAL B 1 159 ? 30.094 -11.734 -14.047 1 91.69 159 VAL B CA 1
ATOM 3725 C C . VAL B 1 159 ? 28.625 -11.469 -13.672 1 91.69 159 VAL B C 1
ATOM 3727 O O . VAL B 1 159 ? 28.172 -10.328 -13.727 1 91.69 159 VAL B O 1
ATOM 3730 N N . LEU B 1 160 ? 27.953 -12.523 -13.289 1 92 160 LEU B N 1
ATOM 3731 C CA . LEU B 1 160 ? 26.562 -12.438 -12.867 1 92 160 LEU B CA 1
ATOM 3732 C C . LEU B 1 160 ? 26.391 -12.977 -11.445 1 92 160 LEU B C 1
ATOM 3734 O O . LEU B 1 160 ? 26.344 -14.188 -11.234 1 92 160 LEU B O 1
ATOM 3738 N N . PRO B 1 161 ? 26.266 -12.023 -10.578 1 90.75 161 PRO B N 1
ATOM 3739 C CA . PRO B 1 161 ? 26.078 -12.461 -9.195 1 90.75 161 PRO B CA 1
ATOM 3740 C C . PRO B 1 161 ? 24.891 -13.406 -9.031 1 90.75 161 PRO B C 1
ATOM 3742 O O . PRO B 1 161 ? 23.875 -13.242 -9.703 1 90.75 161 PRO B O 1
ATOM 3745 N N . ALA B 1 162 ? 25.031 -14.383 -8.164 1 88.62 162 ALA B N 1
ATOM 3746 C CA . ALA B 1 162 ? 24.016 -15.398 -7.906 1 88.62 162 ALA B CA 1
ATOM 3747 C C . ALA B 1 162 ? 22.688 -14.75 -7.535 1 88.62 162 ALA B C 1
ATOM 3749 O O . ALA B 1 162 ? 21.625 -15.234 -7.926 1 88.62 162 ALA B O 1
ATOM 3750 N N . GLU B 1 163 ? 22.781 -13.68 -6.816 1 88.38 163 GLU B N 1
ATOM 3751 C CA . GLU B 1 163 ? 21.578 -12.969 -6.387 1 88.38 163 GLU B CA 1
ATOM 3752 C C . GLU B 1 163 ? 20.797 -12.438 -7.582 1 88.38 163 GLU B C 1
ATOM 3754 O O . GLU B 1 163 ? 19.578 -12.531 -7.621 1 88.38 163 GLU B O 1
ATOM 3759 N N . GLU B 1 164 ? 21.531 -11.922 -8.508 1 90.81 164 GLU B N 1
ATOM 3760 C CA . GLU B 1 164 ? 20.875 -11.383 -9.695 1 90.81 164 GLU B CA 1
ATOM 3761 C C . GLU B 1 164 ? 20.234 -12.492 -10.516 1 90.81 164 GLU B C 1
ATOM 3763 O O . GLU B 1 164 ? 19.125 -12.32 -11.039 1 90.81 164 GLU B O 1
ATOM 3768 N N . ARG B 1 165 ? 20.859 -13.547 -10.633 1 92.69 165 ARG B N 1
ATOM 3769 C CA . ARG B 1 165 ? 20.328 -14.711 -11.336 1 92.69 165 ARG B CA 1
ATOM 3770 C C . ARG B 1 165 ? 19.062 -15.219 -10.664 1 92.69 165 ARG B C 1
ATOM 3772 O O . ARG B 1 165 ? 18.031 -15.414 -11.32 1 92.69 165 ARG B O 1
ATOM 3779 N N . ALA B 1 166 ? 19.109 -15.438 -9.383 1 93.12 166 ALA B N 1
ATOM 3780 C CA . ALA B 1 166 ? 17.969 -15.93 -8.633 1 93.12 166 ALA B CA 1
ATOM 3781 C C . ALA B 1 166 ? 16.766 -14.977 -8.766 1 93.12 166 ALA B C 1
ATOM 3783 O O . ALA B 1 166 ? 15.641 -15.422 -8.953 1 93.12 166 ALA B O 1
ATOM 3784 N N . ASN B 1 167 ? 17.094 -13.703 -8.742 1 92.69 167 ASN B N 1
ATOM 3785 C CA . ASN B 1 167 ? 16.031 -12.695 -8.844 1 92.69 167 ASN B CA 1
ATOM 3786 C C . ASN B 1 167 ? 15.32 -12.766 -10.188 1 92.69 167 ASN B C 1
ATOM 3788 O O . ASN B 1 167 ? 14.102 -12.609 -10.258 1 92.69 167 ASN B O 1
ATOM 3792 N N . THR B 1 168 ? 16.094 -12.969 -11.164 1 95.62 168 THR B N 1
ATOM 3793 C CA . THR B 1 168 ? 15.523 -13.055 -12.5 1 95.62 168 THR B CA 1
ATOM 3794 C C . THR B 1 168 ? 14.656 -14.297 -12.641 1 95.62 168 THR B C 1
ATOM 3796 O O . THR B 1 168 ? 13.547 -14.234 -13.18 1 95.62 168 THR B O 1
ATOM 3799 N N . TYR B 1 169 ? 15.117 -15.383 -12.148 1 96.38 169 TYR B N 1
ATOM 3800 C CA . TYR B 1 169 ? 14.352 -16.625 -12.188 1 96.38 169 TYR B CA 1
ATOM 3801 C C . TYR B 1 169 ? 13.062 -16.484 -11.391 1 96.38 169 TYR B C 1
ATOM 3803 O O . TYR B 1 169 ? 11.992 -16.922 -11.844 1 96.38 169 TYR B O 1
ATOM 3811 N N . LEU B 1 170 ? 13.148 -15.922 -10.242 1 96.12 170 LEU B N 1
ATOM 3812 C CA . LEU B 1 170 ? 11.984 -15.773 -9.383 1 96.12 170 LEU B CA 1
ATOM 3813 C C . LEU B 1 170 ? 10.961 -14.828 -10.008 1 96.12 170 LEU B C 1
ATOM 3815 O O . LEU B 1 170 ? 9.758 -15.031 -9.867 1 96.12 170 LEU B O 1
ATOM 3819 N N . LEU B 1 171 ? 11.445 -13.781 -10.68 1 97.06 171 LEU B N 1
ATOM 3820 C CA . LEU B 1 171 ? 10.539 -12.898 -11.398 1 97.06 171 LEU B CA 1
ATOM 3821 C C . LEU B 1 171 ? 9.812 -13.648 -12.508 1 97.06 171 LEU B C 1
ATOM 3823 O O . LEU B 1 171 ? 8.609 -13.453 -12.719 1 97.06 171 LEU B O 1
ATOM 3827 N N . LEU B 1 172 ? 10.562 -14.516 -13.203 1 98.19 172 LEU B N 1
ATOM 3828 C CA . LEU B 1 172 ? 9.906 -15.367 -14.195 1 98.19 172 LEU B CA 1
ATOM 3829 C C . LEU B 1 172 ? 8.836 -16.234 -13.539 1 98.19 172 LEU B C 1
ATOM 3831 O O . LEU B 1 172 ? 7.727 -16.359 -14.062 1 98.19 172 LEU B O 1
ATOM 3835 N N . GLY B 1 173 ? 9.164 -16.828 -12.422 1 97.62 173 GLY B N 1
ATOM 3836 C CA . GLY B 1 173 ? 8.188 -17.609 -11.688 1 97.62 173 GLY B CA 1
ATOM 3837 C C . GLY B 1 173 ? 6.926 -16.828 -11.359 1 97.62 173 GLY B C 1
ATOM 3838 O O . GLY B 1 173 ? 5.82 -17.359 -11.492 1 97.62 173 GLY B O 1
ATOM 3839 N N . LEU B 1 174 ? 7.078 -15.602 -10.93 1 97 174 LEU B N 1
ATOM 3840 C CA . LEU B 1 174 ? 5.953 -14.734 -10.602 1 97 174 LEU B CA 1
ATOM 3841 C C . LEU B 1 174 ? 5.086 -14.484 -11.836 1 97 174 LEU B C 1
ATOM 3843 O O . LEU B 1 174 ? 3.857 -14.508 -11.75 1 97 174 LEU B O 1
ATOM 3847 N N . CYS B 1 175 ? 5.73 -14.203 -12.953 1 98.31 175 CYS B N 1
ATOM 3848 C CA . CYS B 1 175 ? 5.012 -13.969 -14.203 1 98.31 175 CYS B CA 1
ATOM 3849 C C . CYS B 1 175 ? 4.23 -15.211 -14.625 1 98.31 175 CYS B C 1
ATOM 3851 O O . CYS B 1 175 ? 3.062 -15.109 -15.008 1 98.31 175 CYS B O 1
ATOM 3853 N N . LEU B 1 176 ? 4.863 -16.328 -14.5 1 98.62 176 LEU B N 1
ATOM 3854 C CA . LEU B 1 176 ? 4.238 -17.594 -14.859 1 98.62 176 LEU B CA 1
ATOM 3855 C C . LEU B 1 176 ? 3.041 -17.891 -13.961 1 98.62 176 LEU B C 1
ATOM 3857 O O . LEU B 1 176 ? 1.977 -18.281 -14.445 1 98.62 176 LEU B O 1
ATOM 3861 N N . ASP B 1 177 ? 3.182 -17.703 -12.734 1 97.31 177 ASP B N 1
ATOM 3862 C CA . ASP B 1 177 ? 2.105 -17.922 -11.773 1 97.31 177 ASP B CA 1
ATOM 3863 C C . ASP B 1 177 ? 0.915 -17.016 -12.062 1 97.31 177 ASP B C 1
ATOM 3865 O O . ASP B 1 177 ? -0.232 -17.469 -12.078 1 97.31 177 ASP B O 1
ATOM 3869 N N . SER B 1 178 ? 1.228 -15.75 -12.32 1 97.38 178 SER B N 1
ATOM 3870 C CA . SER B 1 178 ? 0.174 -14.789 -12.625 1 97.38 178 SER B CA 1
ATOM 3871 C C . SER B 1 178 ? -0.552 -15.148 -13.914 1 97.38 178 SER B C 1
ATOM 3873 O O . SER B 1 178 ? -1.781 -15.078 -13.984 1 97.38 178 SER B O 1
ATOM 3875 N N . TYR B 1 179 ? 0.208 -15.516 -14.898 1 98.31 179 TYR B N 1
ATOM 3876 C CA . TYR B 1 179 ? -0.385 -15.914 -16.172 1 98.31 179 TYR B CA 1
ATOM 3877 C C . TYR B 1 179 ? -1.211 -17.188 -16.016 1 98.31 179 TYR B C 1
ATOM 3879 O O . TYR B 1 179 ? -2.311 -17.281 -16.578 1 98.31 179 TYR B O 1
ATOM 3887 N N . GLY B 1 180 ? -0.667 -18.141 -15.289 1 98.19 180 GLY B N 1
ATOM 3888 C CA . GLY B 1 180 ? -1.413 -19.359 -15.023 1 98.19 180 GLY B CA 1
ATOM 3889 C C . GLY B 1 180 ? -2.756 -19.094 -14.367 1 98.19 180 GLY B C 1
ATOM 3890 O O . GLY B 1 180 ? -3.766 -19.688 -14.75 1 98.19 180 GLY B O 1
ATOM 3891 N N . ARG B 1 181 ? -2.82 -18.281 -13.445 1 96.38 181 ARG B N 1
ATOM 3892 C CA . ARG B 1 181 ? -4.055 -17.922 -12.758 1 96.38 181 ARG B CA 1
ATOM 3893 C C . ARG B 1 181 ? -5.059 -17.297 -13.719 1 96.38 181 ARG B C 1
ATOM 3895 O O . ARG B 1 181 ? -6.254 -17.594 -13.656 1 96.38 181 ARG B O 1
ATOM 3902 N N . TYR B 1 182 ? -4.508 -16.391 -14.531 1 97.5 182 TYR B N 1
ATOM 3903 C CA . TYR B 1 182 ? -5.359 -15.766 -15.531 1 97.5 182 TYR B CA 1
ATOM 3904 C C . TYR B 1 182 ? -5.961 -16.797 -16.469 1 97.5 182 TYR B C 1
ATOM 3906 O O . TYR B 1 182 ? -7.16 -16.766 -16.766 1 97.5 182 TYR B O 1
ATOM 3914 N N . LEU B 1 183 ? -5.156 -17.703 -16.938 1 98.31 183 LEU B N 1
ATOM 3915 C CA . LEU B 1 183 ? -5.605 -18.734 -17.875 1 98.31 183 LEU B CA 1
ATOM 3916 C C . LEU B 1 183 ? -6.621 -19.656 -17.203 1 98.31 183 LEU B C 1
ATOM 3918 O O . LEU B 1 183 ? -7.621 -20.031 -17.812 1 98.31 183 LEU B O 1
ATOM 3922 N N . LEU B 1 184 ? -6.375 -20.016 -15.953 1 97.5 184 LEU B N 1
ATOM 3923 C CA . LEU B 1 184 ? -7.312 -20.828 -15.195 1 97.5 184 LEU B CA 1
ATOM 3924 C C . LEU B 1 184 ? -8.664 -20.141 -15.07 1 97.5 184 LEU B C 1
ATOM 3926 O O . LEU B 1 184 ? -9.703 -20.75 -15.32 1 97.5 184 LEU B O 1
ATOM 3930 N N . ALA B 1 185 ? -8.656 -18.875 -14.789 1 95.62 185 ALA B N 1
ATOM 3931 C CA . ALA B 1 185 ? -9.875 -18.094 -14.609 1 95.62 185 ALA B CA 1
ATOM 3932 C C . ALA B 1 185 ? -10.656 -17.984 -15.914 1 95.62 185 ALA B C 1
ATOM 3934 O O . ALA B 1 185 ? -11.883 -17.859 -15.906 1 95.62 185 ALA B O 1
ATOM 3935 N N . ASN B 1 186 ? -9.961 -18.078 -16.969 1 96.88 186 ASN B N 1
ATOM 3936 C CA . ASN B 1 186 ? -10.594 -17.953 -18.281 1 96.88 186 ASN B CA 1
ATOM 3937 C C . ASN B 1 186 ? -10.742 -19.328 -18.953 1 96.88 186 ASN B C 1
ATOM 3939 O O . ASN B 1 186 ? -10.859 -19.406 -20.172 1 96.88 186 ASN B O 1
ATOM 3943 N N . LYS B 1 187 ? -10.602 -20.406 -18.219 1 96.75 187 LYS B N 1
ATOM 3944 C CA . LYS B 1 187 ? -10.906 -21.781 -18.594 1 96.75 187 LYS B CA 1
ATOM 3945 C C . LYS B 1 187 ? -9.969 -22.266 -19.703 1 96.75 187 LYS B C 1
ATOM 3947 O O . LYS B 1 187 ? -10.359 -23.078 -20.547 1 96.75 187 LYS B O 1
ATOM 3952 N N . GLN B 1 188 ? -8.875 -21.656 -19.766 1 97.81 188 GLN B N 1
ATOM 3953 C CA . GLN B 1 188 ? -7.812 -22.156 -20.641 1 97.81 188 GLN B CA 1
ATOM 3954 C C . GLN B 1 188 ? -6.883 -23.094 -19.875 1 97.81 188 GLN B C 1
ATOM 3956 O O . GLN B 1 188 ? -5.73 -22.75 -19.594 1 97.81 188 GLN B O 1
ATOM 3961 N N . LEU B 1 189 ? -7.316 -24.266 -19.594 1 98.31 189 LEU B N 1
ATOM 3962 C CA . LEU B 1 189 ? -6.77 -25.172 -18.578 1 98.31 189 LEU B CA 1
ATOM 3963 C C . LEU B 1 189 ? -5.434 -25.75 -19.031 1 98.31 189 LEU B C 1
ATOM 3965 O O . LEU B 1 189 ? -4.469 -25.781 -18.266 1 98.31 189 LEU B O 1
ATOM 3969 N N . PRO B 1 190 ? -5.293 -26.188 -20.328 1 98.31 190 PRO B N 1
ATOM 3970 C CA . PRO B 1 190 ? -3.986 -26.719 -20.734 1 98.31 190 PRO B CA 1
ATOM 3971 C C . PRO B 1 190 ? -2.871 -25.688 -20.625 1 98.31 190 PRO B C 1
ATOM 3973 O O . PRO B 1 190 ? -1.757 -26.016 -20.219 1 98.31 190 PRO B O 1
ATOM 3976 N N . GLY B 1 191 ? -3.271 -24.469 -21.047 1 98.38 191 GLY B N 1
ATOM 3977 C CA . GLY B 1 191 ? -2.305 -23.406 -20.906 1 98.38 191 GLY B CA 1
ATOM 3978 C C . GLY B 1 191 ? -1.927 -23.125 -19.453 1 98.38 191 GLY B C 1
ATOM 3979 O O . GLY B 1 191 ? -0.751 -22.922 -19.141 1 98.38 191 GLY B O 1
ATOM 3980 N N . ALA B 1 192 ? -2.867 -23.094 -18.578 1 98.69 192 ALA B N 1
ATOM 3981 C CA . ALA B 1 192 ? -2.625 -22.891 -17.156 1 98.69 192 ALA B CA 1
ATOM 3982 C C . ALA B 1 192 ? -1.701 -23.969 -16.594 1 98.69 192 ALA B C 1
ATOM 3984 O O . ALA B 1 192 ? -0.788 -23.672 -15.82 1 98.69 192 ALA B O 1
ATOM 3985 N N . GLN B 1 193 ? -1.938 -25.203 -16.984 1 98.75 193 GLN B N 1
ATOM 3986 C CA . GLN B 1 193 ? -1.103 -26.312 -16.547 1 98.75 193 GLN B CA 1
ATOM 3987 C C . GLN B 1 193 ? 0.361 -26.078 -16.906 1 98.75 193 GLN B C 1
ATOM 3989 O O . GLN B 1 193 ? 1.248 -26.25 -16.078 1 98.75 193 GLN B O 1
ATOM 3994 N N . ARG B 1 194 ? 0.565 -25.688 -18.156 1 98.75 194 ARG B N 1
ATOM 3995 C CA . ARG B 1 194 ? 1.93 -25.453 -18.625 1 98.75 194 ARG B CA 1
ATOM 3996 C C . ARG B 1 194 ? 2.598 -24.344 -17.812 1 98.75 194 ARG B C 1
ATOM 3998 O O . ARG B 1 194 ? 3.771 -24.453 -17.453 1 98.75 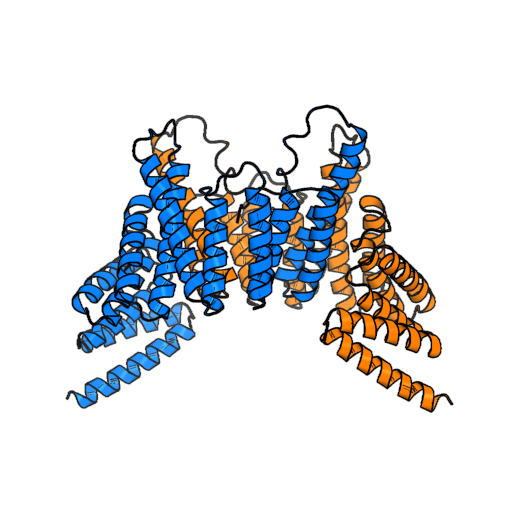194 ARG B O 1
ATOM 4005 N N . MET B 1 195 ? 1.899 -23.281 -17.516 1 98.75 195 MET B N 1
ATOM 4006 C CA . MET B 1 195 ? 2.445 -22.172 -16.734 1 98.75 195 MET B CA 1
ATOM 4007 C C . MET B 1 195 ? 2.791 -22.609 -15.32 1 98.75 195 MET B C 1
ATOM 4009 O O . MET B 1 195 ? 3.881 -22.328 -14.82 1 98.75 195 MET B O 1
ATOM 4013 N N . TYR B 1 196 ? 1.899 -23.344 -14.648 1 98.62 196 TYR B N 1
ATOM 4014 C CA . TYR B 1 196 ? 2.121 -23.766 -13.273 1 98.62 196 TYR B CA 1
ATOM 4015 C C . TYR B 1 196 ? 3.248 -24.797 -13.195 1 98.62 196 TYR B C 1
ATOM 4017 O O . TYR B 1 196 ? 4 -24.828 -12.219 1 98.62 196 TYR B O 1
ATOM 4025 N N . GLU B 1 197 ? 3.348 -25.656 -14.203 1 98.75 197 GLU B N 1
ATOM 4026 C CA . GLU B 1 197 ? 4.445 -26.625 -14.242 1 98.75 197 GLU B CA 1
ATOM 4027 C C . GLU B 1 197 ? 5.797 -25.906 -14.273 1 98.75 197 GLU B C 1
ATOM 4029 O O . GLU B 1 197 ? 6.715 -26.281 -13.539 1 98.75 197 GLU B O 1
ATOM 4034 N N . ARG B 1 198 ? 5.887 -24.938 -15.133 1 98.69 198 ARG B N 1
ATOM 4035 C CA . ARG B 1 198 ? 7.129 -24.188 -15.242 1 98.69 198 ARG B CA 1
ATOM 4036 C C . ARG B 1 198 ? 7.41 -23.406 -13.961 1 98.69 198 ARG B C 1
ATOM 4038 O O . ARG B 1 198 ? 8.547 -23.375 -13.477 1 98.69 198 ARG B O 1
ATOM 4045 N N . ALA B 1 199 ? 6.383 -22.719 -13.438 1 98.5 199 ALA B N 1
ATOM 4046 C CA . ALA B 1 199 ? 6.547 -21.984 -12.18 1 98.5 199 ALA B CA 1
ATOM 4047 C C . ALA B 1 199 ? 6.996 -22.906 -11.055 1 98.5 199 ALA B C 1
ATOM 4049 O O . ALA B 1 199 ? 7.871 -22.547 -10.266 1 98.5 199 ALA B O 1
ATOM 4050 N N . LEU B 1 200 ? 6.426 -24.094 -10.984 1 98.31 200 LEU B N 1
ATOM 4051 C CA . LEU B 1 200 ? 6.77 -25.078 -9.969 1 98.31 200 LEU B CA 1
ATOM 4052 C C . LEU B 1 200 ? 8.219 -25.531 -10.125 1 98.31 200 LEU B C 1
ATOM 4054 O O . LEU B 1 200 ? 8.938 -25.672 -9.133 1 98.31 200 LEU B O 1
ATOM 4058 N N . GLN B 1 201 ? 8.617 -25.781 -11.32 1 98.19 201 GLN B N 1
ATOM 4059 C CA . GLN B 1 201 ? 10 -26.188 -11.578 1 98.19 201 GLN B CA 1
ATOM 4060 C C . GLN B 1 201 ? 10.977 -25.109 -11.094 1 98.19 201 GLN B C 1
ATOM 4062 O O . GLN B 1 201 ? 11.977 -25.438 -10.453 1 98.19 201 GLN B O 1
ATOM 4067 N N . ILE B 1 202 ? 10.703 -23.906 -11.398 1 97.06 202 ILE B N 1
ATOM 4068 C CA . ILE B 1 202 ? 11.555 -22.797 -10.984 1 97.06 202 ILE B CA 1
ATOM 4069 C C . ILE B 1 202 ? 11.609 -22.719 -9.461 1 97.06 202 ILE B C 1
ATOM 4071 O O . ILE B 1 202 ? 12.688 -22.594 -8.875 1 97.06 202 ILE B O 1
ATOM 4075 N N . SER B 1 203 ? 10.461 -22.828 -8.82 1 96.19 203 SER B N 1
ATOM 4076 C CA . SER B 1 203 ? 10.414 -22.766 -7.363 1 96.19 203 SER B CA 1
ATOM 4077 C C . SER B 1 203 ? 11.211 -23.906 -6.734 1 96.19 203 SER B C 1
ATOM 4079 O O . SER B 1 203 ? 11.992 -23.672 -5.805 1 96.19 203 SER B O 1
ATOM 4081 N N . LYS B 1 204 ? 11.125 -25.078 -7.27 1 96.5 204 LYS B N 1
ATOM 4082 C CA . LYS B 1 204 ? 11.875 -26.234 -6.77 1 96.5 204 LYS B CA 1
ATOM 4083 C C . LYS B 1 204 ? 13.383 -26.016 -6.918 1 96.5 204 LYS B C 1
ATOM 4085 O O . LYS B 1 204 ? 14.148 -26.281 -5.992 1 96.5 204 LYS B O 1
ATOM 4090 N N . GLU B 1 205 ? 13.719 -25.469 -8.016 1 94.44 205 GLU B N 1
ATOM 4091 C CA . GLU B 1 205 ? 15.133 -25.312 -8.328 1 94.44 205 GLU B CA 1
ATOM 4092 C C . GLU B 1 205 ? 15.758 -24.172 -7.539 1 94.44 205 GLU B C 1
ATOM 4094 O O . GLU B 1 205 ? 16.891 -24.281 -7.074 1 94.44 205 GLU B O 1
ATOM 4099 N N . VAL B 1 206 ? 15.023 -23.109 -7.441 1 93.38 206 VAL B N 1
ATOM 4100 C CA . VAL B 1 206 ? 15.602 -21.906 -6.855 1 93.38 206 VAL B CA 1
ATOM 4101 C C . VAL B 1 206 ? 15.375 -21.906 -5.348 1 93.38 206 VAL B C 1
ATOM 4103 O O . VAL B 1 206 ? 16.25 -21.484 -4.582 1 93.38 206 VAL B O 1
ATOM 4106 N N . GLN B 1 207 ? 14.227 -22.391 -4.918 1 91.44 207 GLN B N 1
ATOM 4107 C CA . GLN B 1 207 ? 13.852 -22.234 -3.516 1 91.44 207 GLN B CA 1
ATOM 4108 C C . GLN B 1 207 ? 13.812 -23.578 -2.799 1 91.44 207 GLN B C 1
ATOM 4110 O O . GLN B 1 207 ? 13.883 -23.641 -1.569 1 91.44 207 GLN B O 1
ATOM 4115 N N . GLY B 1 208 ? 13.633 -24.656 -3.531 1 93.06 208 GLY B N 1
ATOM 4116 C CA . GLY B 1 208 ? 13.578 -25.969 -2.932 1 93.06 208 GLY B CA 1
ATOM 4117 C C . GLY B 1 208 ? 12.172 -26.531 -2.844 1 93.06 208 GLY B C 1
ATOM 4118 O O . GLY B 1 208 ? 11.195 -25.797 -2.961 1 93.06 208 GLY B O 1
ATOM 4119 N N . GLU B 1 209 ? 12.062 -27.75 -2.541 1 94.19 209 GLU B N 1
ATOM 4120 C CA . GLU B 1 209 ? 10.805 -28.484 -2.582 1 94.19 209 GLU B CA 1
ATOM 4121 C C . GLU B 1 209 ? 9.938 -28.172 -1.365 1 94.19 209 GLU B C 1
ATOM 4123 O O . GLU B 1 209 ? 8.711 -28.203 -1.45 1 94.19 209 GLU B O 1
ATOM 4128 N N . THR B 1 210 ? 10.562 -27.875 -0.276 1 92.31 210 THR B N 1
ATOM 4129 C CA . THR B 1 210 ? 9.828 -27.688 0.969 1 92.31 210 THR B CA 1
ATOM 4130 C C . THR B 1 210 ? 9.414 -26.234 1.136 1 92.31 210 THR B C 1
ATOM 4132 O O . THR B 1 210 ? 8.734 -25.875 2.102 1 92.31 210 THR B O 1
ATOM 4135 N N . HIS B 1 211 ? 9.844 -25.422 0.223 1 90.56 211 HIS B N 1
ATOM 4136 C CA . HIS B 1 211 ? 9.523 -24 0.339 1 90.56 211 HIS B CA 1
ATOM 4137 C C . HIS B 1 211 ? 8.016 -23.766 0.265 1 90.56 211 HIS B C 1
ATOM 4139 O O . HIS B 1 211 ? 7.324 -24.406 -0.532 1 90.56 211 HIS B O 1
ATOM 4145 N N . PRO B 1 212 ? 7.508 -22.828 1.012 1 89.75 212 PRO B N 1
ATOM 4146 C CA . PRO B 1 212 ? 6.062 -22.594 1.063 1 89.75 212 PRO B CA 1
ATOM 4147 C C . PRO B 1 212 ? 5.465 -22.297 -0.309 1 89.75 212 PRO B C 1
ATOM 4149 O O . PRO B 1 212 ? 4.371 -22.766 -0.626 1 89.75 212 PRO B O 1
ATOM 4152 N N . GLN B 1 213 ? 6.199 -21.578 -1.047 1 91.5 213 GLN B N 1
ATOM 4153 C CA . GLN B 1 213 ? 5.684 -21.234 -2.369 1 91.5 213 GLN B CA 1
ATOM 4154 C C . GLN B 1 213 ? 5.625 -22.453 -3.271 1 91.5 213 GLN B C 1
ATOM 4156 O O . GLN B 1 213 ? 4.754 -22.562 -4.137 1 91.5 213 GLN B O 1
ATOM 4161 N N . THR B 1 214 ? 6.555 -23.312 -3.105 1 95.62 214 THR B N 1
ATOM 4162 C CA . THR B 1 214 ? 6.543 -24.562 -3.875 1 95.62 214 THR B CA 1
ATOM 4163 C C . THR B 1 214 ? 5.301 -25.375 -3.551 1 95.62 214 THR B C 1
ATOM 4165 O O . THR B 1 214 ? 4.645 -25.906 -4.453 1 95.62 214 THR B O 1
ATOM 4168 N N . VAL B 1 215 ? 4.91 -25.391 -2.307 1 95.56 215 VAL B N 1
ATOM 4169 C CA . VAL B 1 215 ? 3.723 -26.094 -1.853 1 95.56 215 VAL B CA 1
ATOM 4170 C C . VAL B 1 215 ? 2.477 -25.5 -2.492 1 95.56 215 VAL B C 1
ATOM 4172 O O . VAL B 1 215 ? 1.618 -26.219 -3.002 1 95.56 215 VAL B O 1
ATOM 4175 N N . VAL B 1 216 ? 2.395 -24.203 -2.531 1 95 216 VAL B N 1
ATOM 4176 C CA . VAL B 1 216 ? 1.248 -23.5 -3.096 1 95 216 VAL B CA 1
ATOM 4177 C C . VAL B 1 216 ? 1.141 -23.797 -4.59 1 95 216 VAL B C 1
ATOM 4179 O O . VAL B 1 216 ? 0.051 -24.078 -5.098 1 95 216 VAL B O 1
ATOM 4182 N N . LEU B 1 217 ? 2.293 -23.766 -5.25 1 97.25 217 LEU B N 1
ATOM 4183 C CA . LEU B 1 217 ? 2.297 -24 -6.691 1 97.25 217 LEU B CA 1
ATOM 4184 C C . LEU B 1 217 ? 1.892 -25.438 -7.012 1 97.25 217 LEU B C 1
ATOM 4186 O O . LEU B 1 217 ? 1.176 -25.688 -7.984 1 97.25 217 LEU B O 1
ATOM 4190 N N . MET B 1 218 ? 2.332 -26.375 -6.203 1 98 218 MET B N 1
ATOM 4191 C CA . MET B 1 218 ? 1.935 -27.766 -6.379 1 98 218 MET B CA 1
ATOM 4192 C C . MET B 1 218 ? 0.427 -27.922 -6.223 1 98 218 MET B C 1
ATOM 4194 O O . MET B 1 218 ? -0.211 -28.641 -6.996 1 98 218 MET B O 1
ATOM 4198 N N . ASN B 1 219 ? -0.108 -27.297 -5.242 1 97.69 219 ASN B N 1
ATOM 4199 C CA . ASN B 1 219 ? -1.546 -27.312 -5 1 97.69 219 ASN B CA 1
ATOM 4200 C C . ASN B 1 219 ? -2.318 -26.672 -6.152 1 97.69 219 ASN B C 1
ATOM 4202 O O . ASN B 1 219 ? -3.357 -27.188 -6.566 1 97.69 219 ASN B O 1
ATOM 4206 N N . ASP B 1 220 ? -1.832 -25.578 -6.699 1 97.38 220 ASP B N 1
ATOM 4207 C CA . ASP B 1 220 ? -2.488 -24.891 -7.812 1 97.38 220 ASP B CA 1
ATOM 4208 C C . ASP B 1 220 ? -2.451 -25.75 -9.078 1 97.38 220 ASP B C 1
ATOM 4210 O O . ASP B 1 220 ? -3.436 -25.812 -9.82 1 97.38 220 ASP B O 1
ATOM 4214 N N . LEU B 1 221 ? -1.299 -26.359 -9.297 1 98.62 221 LEU B N 1
ATOM 4215 C CA . LEU B 1 221 ? -1.195 -27.266 -10.438 1 98.62 221 LEU B CA 1
ATOM 4216 C C . LEU B 1 221 ? -2.203 -28.391 -10.32 1 98.62 221 LEU B C 1
ATOM 4218 O O . LEU B 1 221 ? -2.859 -28.75 -11.297 1 98.62 221 LEU B O 1
ATOM 4222 N N . ALA B 1 222 ? -2.33 -28.922 -9.094 1 98.69 222 ALA B N 1
ATOM 4223 C CA . ALA B 1 222 ? -3.301 -30 -8.859 1 98.69 222 ALA B CA 1
ATOM 4224 C C . ALA B 1 222 ? -4.719 -29.531 -9.188 1 98.69 222 ALA B C 1
ATOM 4226 O O . ALA B 1 222 ? -5.508 -30.281 -9.766 1 98.69 222 ALA B O 1
ATOM 4227 N N . THR B 1 223 ? -5.043 -28.328 -8.836 1 98 223 THR B N 1
ATOM 4228 C CA . THR B 1 223 ? -6.355 -27.75 -9.102 1 98 223 THR B CA 1
ATOM 4229 C C . THR B 1 223 ? -6.625 -27.688 -10.602 1 98 223 THR B C 1
ATOM 4231 O O . THR B 1 223 ? -7.715 -28.047 -11.055 1 98 223 THR B O 1
ATOM 4234 N N . VAL B 1 224 ? -5.664 -27.297 -11.367 1 98.62 224 VAL B N 1
ATOM 4235 C CA . VAL B 1 224 ? -5.801 -27.188 -12.812 1 98.62 224 VAL B CA 1
ATOM 4236 C C . VAL B 1 224 ? -5.961 -28.562 -13.438 1 98.62 224 VAL B C 1
ATOM 4238 O O . VAL B 1 224 ? -6.777 -28.75 -14.336 1 98.62 224 VAL B O 1
ATOM 4241 N N . LEU B 1 225 ? -5.191 -29.516 -12.969 1 98.69 225 LEU B N 1
ATOM 4242 C CA . LEU B 1 225 ? -5.285 -30.891 -13.461 1 98.69 225 LEU B CA 1
ATOM 4243 C C . LEU B 1 225 ? -6.656 -31.484 -13.141 1 98.69 225 LEU B C 1
ATOM 4245 O O . LEU B 1 225 ? -7.266 -32.125 -13.992 1 98.69 225 LEU B O 1
ATOM 4249 N N . ASP B 1 226 ? -7.133 -31.203 -12.008 1 98.38 226 ASP B N 1
ATOM 4250 C CA . ASP B 1 226 ? -8.453 -31.688 -11.602 1 98.38 226 ASP B CA 1
ATOM 4251 C C . ASP B 1 226 ? -9.539 -31.109 -12.508 1 98.38 226 ASP B C 1
ATOM 4253 O O . ASP B 1 226 ? -10.453 -31.828 -12.922 1 98.38 226 ASP B O 1
ATOM 4257 N N . ALA B 1 227 ? -9.422 -29.844 -12.828 1 97.56 227 ALA B N 1
ATOM 4258 C CA . ALA B 1 227 ? -10.398 -29.172 -13.68 1 97.56 227 ALA B CA 1
ATOM 4259 C C . ALA B 1 227 ? -10.406 -29.766 -15.086 1 97.56 227 ALA B C 1
ATOM 4261 O O . ALA B 1 227 ? -11.406 -29.672 -15.805 1 97.56 227 ALA B O 1
ATOM 4262 N N . GLN B 1 228 ? -9.367 -30.391 -15.453 1 98.12 228 GLN B N 1
ATOM 4263 C CA . GLN B 1 228 ? -9.258 -31.016 -16.766 1 98.12 228 GLN B CA 1
ATOM 4264 C C . GLN B 1 228 ? -9.734 -32.469 -16.734 1 98.12 228 GLN B C 1
ATOM 4266 O O . GLN B 1 228 ? -9.742 -33.156 -17.766 1 98.12 228 GLN B O 1
ATOM 4271 N N . GLY B 1 229 ? -10.07 -32.969 -15.539 1 97.56 229 GLY B N 1
ATOM 4272 C CA . GLY B 1 229 ? -10.508 -34.344 -15.375 1 97.56 229 GLY B CA 1
ATOM 4273 C C . GLY B 1 229 ? -9.359 -35.344 -15.195 1 97.56 229 GLY B C 1
ATOM 4274 O O . GLY B 1 229 ? -9.562 -36.562 -15.25 1 97.56 229 GLY B O 1
ATOM 4275 N N . LEU B 1 230 ? -8.195 -34.812 -15.055 1 98.06 230 LEU B N 1
ATOM 4276 C CA . LEU B 1 230 ? -7.023 -35.656 -14.812 1 98.06 230 LEU B CA 1
ATOM 4277 C C . LEU B 1 230 ? -6.844 -35.938 -13.328 1 98.06 230 LEU B C 1
ATOM 4279 O O . LEU B 1 230 ? -5.836 -35.531 -12.734 1 98.06 230 LEU B O 1
ATOM 4283 N N . TYR B 1 231 ? -7.688 -36.656 -12.68 1 98.06 231 TYR B N 1
ATOM 4284 C CA . TYR B 1 231 ? -7.852 -36.812 -11.242 1 98.06 231 TYR B CA 1
ATOM 4285 C C . TYR B 1 231 ? -6.664 -37.531 -10.617 1 98.06 231 TYR B C 1
ATOM 4287 O O . TYR B 1 231 ? -6.238 -37.188 -9.508 1 98.06 231 TYR B O 1
ATOM 4295 N N . ASP B 1 232 ? -6.117 -38.469 -11.328 1 98 232 ASP B N 1
ATOM 4296 C CA . ASP B 1 232 ? -4.984 -39.219 -10.781 1 98 232 ASP B CA 1
ATOM 4297 C C . ASP B 1 232 ? -3.752 -38.312 -10.664 1 98 232 ASP B C 1
ATOM 4299 O O . ASP B 1 232 ? -3.074 -38.312 -9.633 1 98 232 ASP B O 1
ATOM 4303 N N . GLU B 1 233 ? -3.5 -37.656 -11.719 1 98.25 233 GLU B N 1
ATOM 4304 C CA . GLU B 1 233 ? -2.371 -36.719 -11.695 1 98.25 233 GLU B CA 1
ATOM 4305 C C . GLU B 1 233 ? -2.576 -35.625 -10.656 1 98.25 233 GLU B C 1
ATOM 4307 O O . GLU B 1 233 ? -1.646 -35.281 -9.93 1 98.25 233 GLU B O 1
ATOM 4312 N N . ALA B 1 234 ? -3.768 -35.094 -10.602 1 98.75 234 ALA B N 1
ATOM 4313 C CA . ALA B 1 234 ? -4.113 -34.062 -9.602 1 98.75 234 ALA B CA 1
ATOM 4314 C C . ALA B 1 234 ? -3.854 -34.594 -8.188 1 98.75 234 ALA B C 1
ATOM 4316 O O . ALA B 1 234 ? -3.25 -33.875 -7.367 1 98.75 234 ALA B O 1
ATOM 4317 N N . TYR B 1 235 ? -4.262 -35.812 -7.949 1 98.56 235 TYR B N 1
ATOM 4318 C CA . TYR B 1 235 ? -4.102 -36.438 -6.641 1 98.56 235 TYR B CA 1
ATOM 4319 C C . TYR B 1 235 ? -2.631 -36.562 -6.262 1 98.56 235 TYR B C 1
ATOM 4321 O O . TYR B 1 235 ? -2.258 -36.281 -5.117 1 98.56 235 TYR B O 1
ATOM 4329 N N . THR B 1 236 ? -1.825 -36.969 -7.219 1 98.5 236 THR B N 1
ATOM 4330 C CA . THR B 1 236 ? -0.396 -37.125 -6.973 1 98.5 236 THR B CA 1
ATOM 4331 C C . THR B 1 236 ? 0.221 -35.812 -6.512 1 98.5 236 THR B C 1
ATOM 4333 O O . THR B 1 236 ? 0.966 -35.781 -5.527 1 98.5 236 THR B O 1
ATOM 4336 N N . HIS B 1 237 ? -0.107 -34.719 -7.164 1 98.5 237 HIS B N 1
ATOM 4337 C CA . HIS B 1 237 ? 0.467 -33.406 -6.84 1 98.5 237 HIS B CA 1
ATOM 4338 C C . HIS B 1 237 ? -0.081 -32.875 -5.52 1 98.5 237 HIS B C 1
ATOM 4340 O O . HIS B 1 237 ? 0.679 -32.406 -4.68 1 98.5 237 HIS B O 1
ATOM 4346 N N . VAL B 1 238 ? -1.366 -33 -5.297 1 98.62 238 VAL B N 1
ATOM 4347 C CA . VAL B 1 238 ? -1.968 -32.406 -4.105 1 98.62 238 VAL B CA 1
ATOM 4348 C C . VAL B 1 238 ? -1.6 -33.219 -2.875 1 98.62 238 VAL B C 1
ATOM 4350 O O . VAL B 1 238 ? -1.439 -32.688 -1.78 1 98.62 238 VAL B O 1
ATOM 4353 N N . LYS B 1 239 ? -1.496 -34.5 -3.035 1 98.44 239 LYS B N 1
ATOM 4354 C CA . LYS B 1 239 ? -1.058 -35.375 -1.932 1 98.44 239 LYS B CA 1
ATOM 4355 C C . LYS B 1 239 ? 0.346 -34.969 -1.471 1 98.44 239 LYS B C 1
ATOM 4357 O O . LYS B 1 239 ? 0.594 -34.844 -0.271 1 98.44 239 LYS B O 1
ATOM 4362 N N . ARG B 1 240 ? 1.196 -34.875 -2.438 1 98.31 240 ARG B N 1
ATOM 4363 C CA . ARG B 1 240 ? 2.551 -34.438 -2.104 1 98.31 240 ARG B CA 1
ATOM 4364 C C . ARG B 1 240 ? 2.543 -33.062 -1.429 1 98.31 240 ARG B C 1
ATOM 4366 O O . ARG B 1 240 ? 3.248 -32.844 -0.441 1 98.31 240 ARG B O 1
ATOM 4373 N N . ALA B 1 241 ? 1.778 -32.094 -2.004 1 98.31 241 ALA B N 1
ATOM 4374 C CA . ALA B 1 241 ? 1.648 -30.781 -1.401 1 98.31 241 ALA B CA 1
ATOM 4375 C C . ALA B 1 241 ? 1.153 -30.875 0.039 1 98.31 241 ALA B C 1
ATOM 4377 O O . ALA B 1 241 ? 1.647 -30.172 0.921 1 98.31 241 ALA B O 1
ATOM 4378 N N . SER B 1 242 ? 0.18 -31.75 0.293 1 98.31 242 SER B N 1
ATOM 4379 C CA . SER B 1 242 ? -0.388 -31.938 1.624 1 98.31 242 SER B CA 1
ATOM 4380 C C . SER B 1 242 ? 0.65 -32.469 2.598 1 98.31 242 SER B C 1
ATOM 4382 O O . SER B 1 242 ? 0.74 -32.031 3.738 1 98.31 242 SER B O 1
ATOM 4384 N N . GLU B 1 243 ? 1.456 -33.406 2.141 1 97.94 243 GLU B N 1
ATOM 4385 C CA . GLU B 1 243 ? 2.52 -33.969 2.965 1 97.94 243 GLU B CA 1
ATOM 4386 C C . GLU B 1 243 ? 3.553 -32.906 3.336 1 97.94 243 GLU B C 1
ATOM 4388 O O . GLU B 1 243 ? 3.957 -32.812 4.496 1 97.94 243 GLU B O 1
ATOM 4393 N N . LEU B 1 244 ? 3.912 -32.156 2.369 1 97.38 244 LEU B N 1
ATOM 4394 C CA . LEU B 1 244 ? 4.902 -31.109 2.598 1 97.38 244 LEU B CA 1
ATOM 4395 C C . LEU B 1 244 ? 4.34 -30.016 3.506 1 97.38 244 LEU B C 1
ATOM 4397 O O . LEU B 1 244 ? 5.055 -29.484 4.363 1 97.38 244 LEU B O 1
ATOM 4401 N N . ALA B 1 245 ? 3.084 -29.672 3.271 1 96.62 245 ALA B N 1
ATOM 4402 C CA . ALA B 1 245 ? 2.438 -28.672 4.113 1 96.62 245 ALA B CA 1
ATOM 4403 C C . ALA B 1 245 ? 2.416 -29.109 5.574 1 96.62 245 ALA B C 1
ATOM 4405 O O . ALA B 1 245 ? 2.658 -28.297 6.473 1 96.62 245 ALA B O 1
ATOM 4406 N N . LYS B 1 246 ? 2.148 -30.344 5.797 1 96.44 246 LYS B N 1
ATOM 4407 C CA . LYS B 1 246 ? 2.145 -30.891 7.148 1 96.44 246 LYS B CA 1
ATOM 4408 C C . LYS B 1 246 ? 3.547 -30.891 7.75 1 96.44 246 LYS B C 1
ATOM 4410 O O . LYS B 1 246 ? 3.734 -30.453 8.891 1 96.44 246 LYS B O 1
ATOM 4415 N N . GLN B 1 247 ? 4.477 -31.281 6.988 1 95.12 247 GLN B N 1
ATOM 4416 C CA . GLN B 1 247 ? 5.863 -31.375 7.434 1 95.12 247 GLN B CA 1
ATOM 4417 C C . GLN B 1 247 ? 6.414 -30.016 7.828 1 95.12 247 GLN B C 1
ATOM 4419 O O . GLN B 1 247 ? 7.18 -29.906 8.789 1 95.12 247 GLN B O 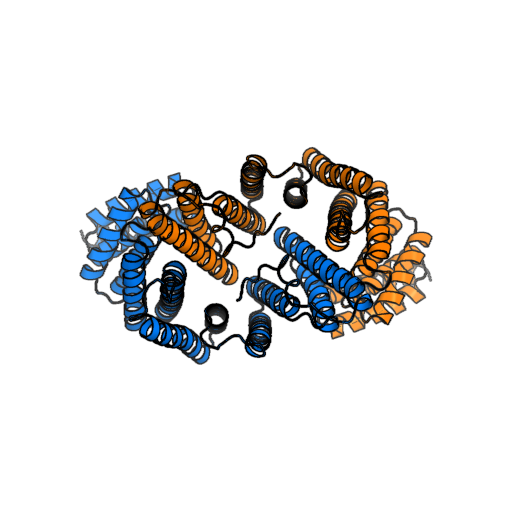1
ATOM 4424 N N . THR B 1 248 ? 6.031 -29.016 7.121 1 90.81 248 THR B N 1
ATOM 4425 C CA . THR B 1 248 ? 6.621 -27.703 7.324 1 90.81 248 THR B CA 1
ATOM 4426 C C . THR B 1 248 ? 5.68 -26.812 8.125 1 90.81 248 THR B C 1
ATOM 4428 O O . THR B 1 248 ? 5.945 -25.609 8.289 1 90.81 248 THR B O 1
ATOM 4431 N N . GLU B 1 249 ? 4.527 -27.344 8.555 1 89.56 249 GLU B N 1
ATOM 4432 C CA . GLU B 1 249 ? 3.512 -26.562 9.25 1 89.56 249 GLU B CA 1
ATOM 4433 C C . GLU B 1 249 ? 3.127 -25.328 8.453 1 89.56 249 GLU B C 1
ATOM 4435 O O . GLU B 1 249 ? 3.176 -24.203 8.961 1 89.56 249 GLU B O 1
ATOM 4440 N N . HIS B 1 250 ? 2.85 -25.516 7.207 1 89.81 250 HIS B N 1
ATOM 4441 C CA . HIS B 1 250 ? 2.498 -24.453 6.27 1 89.81 250 HIS B CA 1
ATOM 4442 C C . HIS B 1 250 ? 1.249 -23.703 6.727 1 89.81 250 HIS B C 1
ATOM 4444 O O . HIS B 1 250 ? 0.288 -24.328 7.191 1 89.81 250 HIS B O 1
ATOM 4450 N N . PRO B 1 251 ? 1.208 -22.453 6.555 1 84.06 251 PRO B N 1
ATOM 4451 C CA . PRO B 1 251 ? 0.046 -21.688 7.004 1 84.06 251 PRO B CA 1
ATOM 4452 C C . PRO B 1 251 ? -1.229 -22.031 6.246 1 84.06 251 PRO B C 1
ATOM 4454 O O . PRO B 1 251 ? -2.33 -21.922 6.793 1 84.06 251 PRO B O 1
ATOM 4457 N N . GLU B 1 252 ? -1.058 -22.562 5.094 1 89.19 252 GLU B N 1
ATOM 4458 C CA . GLU B 1 252 ? -2.221 -22.859 4.266 1 89.19 252 GLU B CA 1
ATOM 4459 C C . GLU B 1 252 ? -2.479 -24.359 4.203 1 89.19 252 GLU B C 1
ATOM 4461 O O . GLU B 1 252 ? -3.059 -24.859 3.234 1 89.19 252 GLU B O 1
ATOM 4466 N N . GLU B 1 253 ? -2.051 -25 5.203 1 94.62 253 GLU B N 1
ATOM 4467 C CA . GLU B 1 253 ? -2.24 -26.453 5.195 1 94.62 253 GLU B CA 1
ATOM 4468 C C . GLU B 1 253 ? -3.713 -26.812 5.039 1 94.62 253 GLU B C 1
ATOM 4470 O O . GLU B 1 253 ? -4.059 -27.719 4.293 1 94.62 253 GLU B O 1
ATOM 4475 N N . HIS B 1 254 ? -4.637 -26.094 5.754 1 95.38 254 HIS B N 1
ATOM 4476 C CA . HIS B 1 254 ? -6.062 -26.406 5.688 1 95.38 254 HIS B CA 1
ATOM 4477 C C . HIS B 1 254 ? -6.605 -26.203 4.277 1 95.38 254 HIS B C 1
ATOM 4479 O O . HIS B 1 254 ? -7.508 -26.922 3.846 1 95.38 254 HIS B O 1
ATOM 4485 N N . MET B 1 255 ? -6.062 -25.328 3.502 1 93.94 255 MET B N 1
ATOM 4486 C CA . MET B 1 255 ? -6.48 -25.094 2.123 1 93.94 255 MET B CA 1
ATOM 4487 C C . MET B 1 255 ? -6.012 -26.219 1.212 1 93.94 255 MET B C 1
ATOM 4489 O O . MET B 1 255 ? -6.742 -26.656 0.316 1 93.94 255 MET B O 1
ATOM 4493 N N . VAL B 1 256 ? -4.793 -26.641 1.472 1 97.31 256 VAL B N 1
ATOM 4494 C CA . VAL B 1 256 ? -4.262 -27.75 0.7 1 97.31 256 VAL B CA 1
ATOM 4495 C C . VAL B 1 256 ? -5.09 -29.016 0.974 1 97.31 256 VAL B C 1
ATOM 4497 O O . VAL B 1 256 ? -5.441 -29.75 0.047 1 97.31 256 VAL B O 1
ATOM 4500 N N . LEU B 1 257 ? -5.453 -29.219 2.215 1 98.06 257 LEU B N 1
ATOM 4501 C CA . LEU B 1 257 ? -6.285 -30.359 2.598 1 98.06 257 LEU B CA 1
ATOM 4502 C C . LEU B 1 257 ? -7.66 -30.266 1.942 1 98.06 257 LEU B C 1
ATOM 4504 O O . LEU B 1 257 ? -8.195 -31.281 1.484 1 98.06 257 LEU B O 1
ATOM 4508 N N . ASN B 1 258 ? -8.195 -29.125 1.931 1 97.12 258 ASN B N 1
ATOM 4509 C CA . ASN B 1 258 ? -9.484 -28.922 1.271 1 97.12 258 ASN B CA 1
ATOM 4510 C C . ASN B 1 258 ? -9.43 -29.312 -0.202 1 97.12 258 ASN B C 1
ATOM 4512 O O . ASN B 1 258 ? -10.336 -29.969 -0.711 1 97.12 258 ASN B O 1
ATOM 4516 N N . ASN B 1 259 ? -8.383 -28.891 -0.856 1 97 259 ASN B N 1
ATOM 4517 C CA . ASN B 1 259 ? -8.219 -29.25 -2.262 1 97 259 ASN B CA 1
ATOM 4518 C C . ASN B 1 259 ? -8.039 -30.75 -2.445 1 97 259 ASN B C 1
ATOM 4520 O O . ASN B 1 259 ? -8.609 -31.344 -3.361 1 97 259 ASN B O 1
ATOM 4524 N N . LEU B 1 260 ? -7.25 -31.359 -1.524 1 98.5 260 LEU B N 1
ATOM 4525 C CA . LEU B 1 260 ? -7.047 -32.812 -1.555 1 98.5 260 LEU B CA 1
ATOM 4526 C C . LEU B 1 260 ? -8.375 -33.531 -1.416 1 98.5 260 LEU B C 1
ATOM 4528 O O . LEU B 1 260 ? -8.656 -34.469 -2.178 1 98.5 260 LEU B O 1
ATOM 4532 N N . ALA B 1 261 ? -9.172 -33.062 -0.515 1 98.12 261 ALA B N 1
ATOM 4533 C CA . ALA B 1 261 ? -10.477 -33.688 -0.3 1 98.12 261 ALA B CA 1
ATOM 4534 C C . ALA B 1 261 ? -11.359 -33.531 -1.534 1 98.12 261 ALA B C 1
ATOM 4536 O O . ALA B 1 261 ? -12.055 -34.469 -1.924 1 98.12 261 ALA B O 1
ATOM 4537 N N . GLY B 1 262 ? -11.344 -32.406 -2.127 1 96.88 262 GLY B N 1
ATOM 4538 C CA . GLY B 1 262 ? -12.102 -32.188 -3.352 1 96.88 262 GLY B CA 1
ATOM 4539 C C . GLY B 1 262 ? -11.695 -33.125 -4.473 1 96.88 262 GLY B C 1
ATOM 4540 O O . GLY B 1 262 ? -12.555 -33.688 -5.176 1 96.88 262 GLY B O 1
ATOM 4541 N N . ILE B 1 263 ? -10.461 -33.281 -4.625 1 98.06 263 ILE B N 1
ATOM 4542 C CA . ILE B 1 263 ? -9.945 -34.156 -5.676 1 98.06 263 ILE B CA 1
ATOM 4543 C C . ILE B 1 263 ? -10.305 -35.625 -5.359 1 98.06 263 ILE B C 1
ATOM 4545 O O . ILE B 1 263 ? -10.641 -36.375 -6.258 1 98.06 263 ILE B O 1
ATOM 4549 N N . LEU B 1 264 ? -10.258 -35.969 -4.098 1 97.75 264 LEU B N 1
ATOM 4550 C CA . LEU B 1 264 ? -10.68 -37.312 -3.672 1 97.75 264 LEU B CA 1
ATOM 4551 C C . LEU B 1 264 ? -12.148 -37.531 -4.004 1 97.75 264 LEU B C 1
ATOM 4553 O O . LEU B 1 264 ? -12.531 -38.656 -4.383 1 97.75 264 LEU B O 1
ATOM 4557 N N . MET B 1 265 ? -12.938 -36.531 -3.922 1 95.81 265 MET B N 1
ATOM 4558 C CA . MET B 1 265 ? -14.344 -36.594 -4.316 1 95.81 265 MET B CA 1
ATOM 4559 C C . MET B 1 265 ? -14.477 -36.938 -5.797 1 95.81 265 MET B C 1
ATOM 4561 O O . MET B 1 265 ? -15.297 -37.781 -6.176 1 95.81 265 MET B O 1
ATOM 4565 N N . HIS B 1 266 ? -13.727 -36.312 -6.566 1 95.75 266 HIS B N 1
ATOM 4566 C CA . HIS B 1 266 ? -13.781 -36.531 -8.008 1 95.75 266 HIS B CA 1
ATOM 4567 C C . HIS B 1 266 ? -13.266 -37.938 -8.375 1 95.75 266 HIS B C 1
ATOM 4569 O O . HIS B 1 266 ? -13.719 -38.531 -9.352 1 95.75 266 HIS B O 1
ATOM 4575 N N . LYS B 1 267 ? -12.375 -38.438 -7.512 1 95.88 267 LYS B N 1
ATOM 4576 C CA . LYS B 1 267 ? -11.867 -39.781 -7.684 1 95.88 267 LYS B CA 1
ATOM 4577 C C . LYS B 1 267 ? -12.828 -40.812 -7.082 1 95.88 267 LYS B C 1
ATOM 4579 O O . LYS B 1 267 ? -12.555 -42 -7.113 1 95.88 267 LYS B O 1
ATOM 4584 N N . GLU B 1 268 ? -13.914 -40.312 -6.426 1 93.88 268 GLU B N 1
ATOM 4585 C CA . GLU B 1 268 ? -14.977 -41.125 -5.824 1 93.88 268 GLU B CA 1
ATOM 4586 C C . GLU B 1 268 ? -14.469 -41.906 -4.617 1 93.88 268 GLU B C 1
ATOM 4588 O O . GLU B 1 268 ? -14.945 -43 -4.34 1 93.88 268 GLU B O 1
ATOM 4593 N N . ASP B 1 269 ? -13.414 -41.406 -4.109 1 95.19 269 ASP B N 1
ATOM 4594 C CA . ASP B 1 269 ? -12.984 -41.938 -2.809 1 95.19 269 ASP B CA 1
ATOM 4595 C C . ASP B 1 269 ? -13.625 -41.125 -1.674 1 95.19 269 ASP B C 1
ATOM 4597 O O . ASP B 1 269 ? -12.938 -40.375 -0.965 1 95.19 269 ASP B O 1
ATOM 4601 N N . PHE B 1 270 ? -14.883 -41.375 -1.434 1 94.94 270 PHE B N 1
ATOM 4602 C CA . PHE B 1 270 ? -15.727 -40.562 -0.568 1 94.94 270 PHE B CA 1
ATOM 4603 C C . PHE B 1 270 ? -15.312 -40.719 0.89 1 94.94 270 PHE B C 1
ATOM 4605 O O . PHE B 1 270 ? -15.367 -39.75 1.659 1 94.94 270 PHE B O 1
ATOM 4612 N N . LEU B 1 271 ? -14.898 -41.875 1.232 1 94.88 271 LEU B N 1
ATOM 4613 C CA . LEU B 1 271 ? -14.508 -42.094 2.617 1 94.88 271 LEU B CA 1
ATOM 4614 C C . LEU B 1 271 ? -13.281 -41.281 2.99 1 94.88 271 LEU B C 1
ATOM 4616 O O . LEU B 1 271 ? -13.289 -40.594 4.012 1 94.88 271 LEU B O 1
ATOM 4620 N N . GLN B 1 272 ? -12.297 -41.406 2.182 1 96.88 272 GLN B N 1
ATOM 4621 C CA . GLN B 1 272 ? -11.094 -40.625 2.451 1 96.88 272 GLN B CA 1
ATOM 4622 C C . GLN B 1 272 ? -11.367 -39.125 2.344 1 96.88 272 GLN B C 1
ATOM 4624 O O . GLN B 1 272 ? -10.805 -38.312 3.1 1 96.88 272 GLN B O 1
ATOM 4629 N N . ALA B 1 273 ? -12.141 -38.719 1.384 1 97.38 273 ALA B N 1
ATOM 4630 C CA . ALA B 1 273 ? -12.508 -37.312 1.226 1 97.38 273 ALA B CA 1
ATOM 4631 C C . ALA B 1 273 ? -13.125 -36.75 2.508 1 97.38 273 ALA B C 1
ATOM 4633 O O . ALA B 1 273 ? -12.773 -35.656 2.947 1 97.38 273 ALA B O 1
ATOM 4634 N N . LYS B 1 274 ? -14.016 -37.531 3.061 1 96.69 274 LYS B N 1
ATOM 4635 C CA . LYS B 1 274 ? -14.688 -37.094 4.289 1 96.69 274 LYS B CA 1
ATOM 4636 C C . LYS B 1 274 ? -13.688 -36.875 5.418 1 96.69 274 LYS B C 1
ATOM 4638 O O . LYS B 1 274 ? -13.766 -35.875 6.137 1 96.69 274 LYS B O 1
ATOM 4643 N N . GLU B 1 275 ? -12.766 -37.844 5.527 1 97.75 275 GLU B N 1
ATOM 4644 C CA . GLU B 1 275 ? -11.75 -37.719 6.57 1 97.75 275 GLU B CA 1
ATOM 4645 C C . GLU B 1 275 ? -10.883 -36.5 6.379 1 97.75 275 GLU B C 1
ATOM 4647 O O . GLU B 1 275 ? -10.586 -35.781 7.34 1 97.75 275 GLU B O 1
ATOM 4652 N N . VAL B 1 276 ? -10.516 -36.25 5.188 1 98.25 276 VAL B N 1
ATOM 4653 C CA . VAL B 1 276 ? -9.633 -35.125 4.887 1 98.25 276 VAL B CA 1
ATOM 4654 C C . VAL B 1 276 ? -10.383 -33.812 5.066 1 98.25 276 VAL B C 1
ATOM 4656 O O . VAL B 1 276 ? -9.828 -32.844 5.586 1 98.25 276 VAL B O 1
ATOM 4659 N N . TYR B 1 277 ? -11.641 -33.75 4.672 1 97.56 277 TYR B N 1
ATOM 4660 C CA . TYR B 1 277 ? -12.461 -32.562 4.902 1 97.56 277 TYR B CA 1
ATOM 4661 C C . TYR B 1 277 ? -12.562 -32.25 6.391 1 97.56 277 TYR B C 1
ATOM 4663 O O . TYR B 1 277 ? -12.5 -31.094 6.793 1 97.56 277 TYR B O 1
ATOM 4671 N N . ARG B 1 278 ? -12.695 -33.281 7.148 1 97.56 278 ARG B N 1
ATOM 4672 C CA . ARG B 1 278 ? -12.805 -33.094 8.594 1 97.56 278 ARG B CA 1
ATOM 4673 C C . ARG B 1 278 ? -11.523 -32.5 9.164 1 97.56 278 ARG B C 1
ATOM 4675 O O . ARG B 1 278 ? -11.57 -31.609 10.023 1 97.56 278 ARG B O 1
ATOM 4682 N N . LYS B 1 279 ? -10.438 -33.062 8.711 1 97.69 279 LYS B N 1
ATOM 4683 C CA . LYS B 1 279 ? -9.156 -32.531 9.141 1 97.69 279 LYS B CA 1
ATOM 4684 C C . LYS B 1 279 ? -9.016 -31.062 8.727 1 97.69 279 LYS B C 1
ATOM 4686 O O . LYS B 1 279 ? -8.562 -30.234 9.508 1 97.69 279 LYS B O 1
ATOM 4691 N N . ALA B 1 280 ? -9.336 -30.766 7.484 1 97.81 280 ALA B N 1
ATOM 4692 C CA . ALA B 1 280 ? -9.273 -29.406 6.977 1 97.81 280 ALA B CA 1
ATOM 4693 C C . ALA B 1 280 ? -10.18 -28.469 7.785 1 97.81 280 ALA B C 1
ATOM 4695 O O . ALA B 1 280 ? -9.797 -27.344 8.102 1 97.81 280 ALA B O 1
ATOM 4696 N N . LEU B 1 281 ? -11.383 -28.969 8.148 1 97.38 281 LEU B N 1
ATOM 4697 C CA . LEU B 1 281 ? -12.344 -28.188 8.922 1 97.38 281 LEU B CA 1
ATOM 4698 C C . LEU B 1 281 ? -11.797 -27.859 10.305 1 97.38 281 LEU B C 1
ATOM 4700 O O . LEU B 1 281 ? -11.914 -26.719 10.773 1 97.38 281 LEU B O 1
ATOM 4704 N N . ASN B 1 282 ? -11.219 -28.812 10.938 1 97.31 282 ASN B N 1
ATOM 4705 C CA . ASN B 1 282 ? -10.633 -28.609 12.258 1 97.31 282 ASN B CA 1
ATOM 4706 C C . ASN B 1 282 ? -9.531 -27.562 12.219 1 97.31 282 ASN B C 1
ATOM 4708 O O . ASN B 1 282 ? -9.469 -26.688 13.102 1 97.31 282 ASN B O 1
ATOM 4712 N N . GLN B 1 283 ? -8.719 -27.672 11.234 1 96.44 283 GLN B N 1
ATOM 4713 C CA . GLN B 1 283 ? -7.625 -26.703 11.125 1 96.44 283 GLN B CA 1
ATOM 4714 C C . GLN B 1 283 ? -8.148 -25.312 10.828 1 96.44 283 GLN B C 1
ATOM 4716 O O . GLN B 1 283 ? -7.637 -24.312 11.352 1 96.44 283 GLN B O 1
ATOM 4721 N N . ALA B 1 284 ? -9.117 -25.219 9.93 1 95.25 284 ALA B N 1
ATOM 4722 C CA . ALA B 1 284 ? -9.727 -23.922 9.609 1 95.25 284 ALA B CA 1
ATOM 4723 C C . ALA B 1 284 ? -10.352 -23.297 10.844 1 95.25 284 ALA B C 1
ATOM 4725 O O . ALA B 1 284 ? -10.266 -22.078 11.039 1 95.25 284 ALA B O 1
ATOM 4726 N N . GLN B 1 285 ? -10.977 -24.125 11.648 1 95.31 285 GLN B N 1
ATOM 4727 C CA . GLN B 1 285 ? -11.586 -23.656 12.898 1 95.31 285 GLN B CA 1
ATOM 4728 C C . GLN B 1 285 ? -10.531 -23.125 13.859 1 95.31 285 GLN B C 1
ATOM 4730 O O . GLN B 1 285 ? -10.711 -22.062 14.461 1 95.31 285 GLN B O 1
ATOM 4735 N N . LEU B 1 286 ? -9.477 -23.844 13.961 1 93.38 286 LEU B N 1
ATOM 4736 C CA . LEU B 1 286 ? -8.398 -23.438 14.852 1 93.38 286 LEU B CA 1
ATOM 4737 C C . LEU B 1 286 ? -7.793 -22.109 14.398 1 93.38 286 LEU B C 1
ATOM 4739 O O . LEU B 1 286 ? -7.363 -21.312 15.227 1 93.38 286 LEU B O 1
ATOM 4743 N N . LYS B 1 287 ? -7.805 -21.906 13.133 1 86.94 287 LYS B N 1
ATOM 4744 C CA . LYS B 1 287 ? -7.18 -20.703 12.578 1 86.94 287 LYS B CA 1
ATOM 4745 C C . LYS B 1 287 ? -8.18 -19.547 12.484 1 86.94 287 LYS B C 1
ATOM 4747 O O . LYS B 1 287 ? -7.805 -18.422 12.156 1 86.94 287 LYS B O 1
ATOM 4752 N N . GLY B 1 288 ? -9.375 -19.875 12.711 1 87.38 288 GLY B N 1
ATOM 4753 C CA . GLY B 1 288 ? -10.422 -18.859 12.656 1 87.38 288 GLY B CA 1
ATOM 4754 C C . GLY B 1 288 ? -10.75 -18.422 11.234 1 87.38 288 GLY B C 1
ATOM 4755 O O . GLY B 1 288 ? -11.18 -17.281 11.016 1 87.38 288 GLY B O 1
ATOM 4756 N N . ASP B 1 289 ? -10.422 -19.219 10.281 1 88.06 289 ASP B N 1
ATOM 4757 C CA . ASP B 1 289 ? -10.734 -18.938 8.883 1 88.06 289 ASP B CA 1
ATOM 4758 C C . ASP B 1 289 ? -12.188 -19.297 8.57 1 88.06 289 ASP B C 1
ATOM 4760 O O . ASP B 1 289 ? -12.477 -20.359 8.039 1 88.06 289 ASP B O 1
ATOM 4764 N N . THR B 1 290 ? -13.07 -18.375 8.711 1 89.88 290 THR B N 1
ATOM 4765 C CA . THR B 1 290 ? -14.508 -18.609 8.625 1 89.88 290 THR B CA 1
ATOM 4766 C C . THR B 1 290 ? -14.922 -18.938 7.191 1 89.88 290 THR B C 1
ATOM 4768 O O . THR B 1 290 ? -15.805 -19.766 6.973 1 89.88 290 THR B O 1
ATOM 4771 N N . ALA B 1 291 ? -14.258 -18.312 6.285 1 86.69 291 ALA B N 1
ATOM 4772 C CA . ALA B 1 291 ? -14.609 -18.531 4.887 1 86.69 291 ALA B CA 1
ATOM 4773 C C . ALA B 1 291 ? -14.32 -19.969 4.477 1 86.69 291 ALA B C 1
ATOM 4775 O O . ALA B 1 291 ? -15.156 -20.625 3.842 1 86.69 291 ALA B O 1
ATOM 4776 N N . SER B 1 292 ? -13.188 -20.422 4.883 1 90.75 292 SER B N 1
ATOM 4777 C CA . SER B 1 292 ? -12.828 -21.797 4.574 1 90.75 292 SER B CA 1
ATOM 4778 C C . SER B 1 292 ? -13.727 -22.781 5.312 1 90.75 292 SER B C 1
ATOM 4780 O O . SER B 1 292 ? -14.125 -23.812 4.754 1 90.75 292 SER B O 1
ATOM 4782 N N . MET B 1 293 ? -14.055 -22.438 6.543 1 93.94 293 MET B N 1
ATOM 4783 C CA . MET B 1 293 ? -14.93 -23.312 7.332 1 93.94 293 MET B CA 1
ATOM 4784 C C . MET B 1 293 ? -16.266 -23.5 6.633 1 93.94 293 MET B C 1
ATOM 4786 O O . MET B 1 293 ? -16.75 -24.641 6.504 1 93.94 293 MET B O 1
ATOM 4790 N N . GLN B 1 294 ? -16.797 -22.422 6.203 1 95 294 GLN B N 1
ATOM 4791 C CA . GLN B 1 294 ? -18.109 -22.469 5.551 1 95 294 GLN B CA 1
ATOM 4792 C C . GLN B 1 294 ? -18.047 -23.281 4.258 1 95 294 GLN B C 1
ATOM 4794 O O . GLN B 1 294 ? -18.922 -24.109 3.99 1 95 294 GLN B O 1
ATOM 4799 N N . HIS B 1 295 ? -17.062 -23.047 3.566 1 93.69 295 HIS B N 1
ATOM 4800 C CA . HIS B 1 295 ? -16.891 -23.766 2.301 1 93.69 295 HIS B CA 1
ATOM 4801 C C . HIS B 1 295 ? -16.75 -25.266 2.523 1 93.69 295 HIS B C 1
ATOM 4803 O O . HIS B 1 295 ? -17.391 -26.062 1.823 1 93.69 295 HIS B O 1
ATOM 4809 N N . ILE B 1 296 ? -15.984 -25.656 3.498 1 95.75 296 ILE B N 1
ATOM 4810 C CA . ILE B 1 296 ? -15.727 -27.062 3.777 1 95.75 296 ILE B CA 1
ATOM 4811 C C . ILE B 1 296 ? -17 -27.734 4.277 1 95.75 296 ILE B C 1
ATOM 4813 O O . ILE B 1 296 ? -17.297 -28.891 3.922 1 95.75 296 ILE B O 1
ATOM 4817 N N . GLN B 1 297 ? -17.734 -27 5.012 1 95.69 297 GLN B N 1
ATOM 4818 C CA . GLN B 1 297 ? -19 -27.531 5.508 1 95.69 297 GLN B CA 1
ATOM 4819 C C . GLN B 1 297 ? -19.969 -27.797 4.367 1 95.69 297 GLN B C 1
ATOM 4821 O O . GLN B 1 297 ? -20.688 -28.797 4.367 1 95.69 297 GLN B O 1
ATOM 4826 N N . GLU B 1 298 ? -19.984 -26.938 3.506 1 95.5 298 GLU B N 1
ATOM 4827 C CA . GLU B 1 298 ? -20.828 -27.125 2.33 1 95.5 298 GLU B CA 1
ATOM 4828 C C . GLU B 1 298 ? -20.391 -28.344 1.532 1 95.5 298 GLU B C 1
ATOM 4830 O O . GLU B 1 298 ? -21.219 -29.109 1.029 1 95.5 298 GLU B O 1
ATOM 4835 N N . GLU B 1 299 ? -19.109 -28.5 1.41 1 93.75 299 GLU B N 1
ATOM 4836 C CA . GLU B 1 299 ? -18.578 -29.656 0.684 1 93.75 299 GLU B CA 1
ATOM 4837 C C . GLU B 1 299 ? -18.891 -30.969 1.406 1 93.75 299 GLU B C 1
ATOM 4839 O O . GLU B 1 299 ? -19.188 -31.969 0.769 1 93.75 299 GLU B O 1
ATOM 4844 N N . LEU B 1 300 ? -18.859 -30.891 2.715 1 94.56 300 LEU B N 1
ATOM 4845 C CA . LEU B 1 300 ? -19.188 -32.062 3.516 1 94.56 300 LEU B CA 1
ATOM 4846 C C . LEU B 1 300 ? -20.672 -32.438 3.373 1 94.56 300 LEU B C 1
ATOM 4848 O O . LEU B 1 300 ? -21.016 -33.625 3.328 1 94.56 300 LEU B O 1
ATOM 4852 N N . ALA B 1 301 ? -21.469 -31.406 3.268 1 93.69 301 ALA B N 1
ATOM 4853 C CA . ALA B 1 301 ? -22.906 -31.641 3.061 1 93.69 301 ALA B CA 1
ATOM 4854 C C . ALA B 1 301 ? -23.156 -32.281 1.703 1 93.69 301 ALA B C 1
ATOM 4856 O O . ALA B 1 301 ? -23.984 -33.188 1.59 1 93.69 301 ALA B O 1
ATOM 4857 N N . GLU B 1 302 ? -22.516 -31.812 0.776 1 91.06 302 GLU B N 1
ATOM 4858 C CA . GLU B 1 302 ? -22.641 -32.375 -0.559 1 91.06 302 GLU B CA 1
ATOM 4859 C C . GLU B 1 302 ? -22.188 -33.844 -0.578 1 91.06 302 GLU B C 1
ATOM 4861 O O . GLU B 1 302 ? -22.781 -34.688 -1.261 1 91.06 302 GLU B O 1
ATOM 4866 N N . LEU B 1 303 ? -21.109 -34.094 0.063 1 92.94 303 LEU B N 1
ATOM 4867 C CA . LEU B 1 303 ? -20.578 -35.469 0.164 1 92.94 303 LEU B CA 1
ATOM 4868 C C . LEU B 1 303 ? -21.594 -36.406 0.821 1 92.94 303 LEU B C 1
ATOM 4870 O O . LEU B 1 303 ? -21.766 -37.531 0.388 1 92.94 303 LEU B O 1
ATOM 4874 N N . ALA B 1 304 ? -22.234 -35.844 1.779 1 90.81 304 ALA B N 1
ATOM 4875 C CA . ALA B 1 304 ? -23.234 -36.625 2.48 1 90.81 304 ALA B CA 1
ATOM 4876 C C . ALA B 1 304 ? -24.422 -36.969 1.563 1 90.81 304 ALA B C 1
ATOM 4878 O O . ALA B 1 304 ? -24.953 -38.062 1.618 1 90.81 304 ALA B O 1
ATOM 4879 N N . ARG B 1 305 ? -24.75 -36.125 0.758 1 89.12 305 ARG B N 1
ATOM 4880 C CA . ARG B 1 305 ? -25.844 -36.312 -0.184 1 89.12 305 ARG B CA 1
ATOM 4881 C C . ARG B 1 305 ? -25.453 -37.375 -1.236 1 89.12 305 ARG B C 1
ATOM 4883 O O . ARG B 1 305 ? -26.281 -38.188 -1.621 1 89.12 305 ARG B O 1
ATOM 4890 N N . ARG B 1 306 ? -24.266 -37.344 -1.676 1 85.81 306 ARG B N 1
ATOM 4891 C CA . ARG B 1 306 ? -23.797 -38.25 -2.717 1 85.81 306 ARG B CA 1
ATOM 4892 C C . ARG B 1 306 ? -23.656 -39.656 -2.182 1 85.81 306 ARG B C 1
ATOM 4894 O O . ARG B 1 306 ? -23.891 -40.625 -2.908 1 85.81 306 ARG B O 1
ATOM 4901 N N . ARG B 1 307 ? -23.297 -39.781 -1.038 1 82.06 307 ARG B N 1
ATOM 4902 C CA . ARG B 1 307 ? -23.141 -41.125 -0.423 1 82.06 307 ARG B CA 1
ATOM 4903 C C . ARG B 1 307 ? -24.5 -41.781 -0.206 1 82.06 307 ARG B C 1
ATOM 4905 O O . ARG B 1 307 ? -24.625 -43 -0.304 1 82.06 307 ARG B O 1
ATOM 4912 N N . LYS B 1 308 ? -25.5 -40.969 0.094 1 76.94 308 LYS B N 1
ATOM 4913 C CA . LYS B 1 308 ? -26.844 -41.5 0.276 1 76.94 308 LYS B CA 1
ATOM 4914 C C . LYS B 1 308 ? -27.406 -42.031 -1.038 1 76.94 308 LYS B C 1
ATOM 4916 O O . LYS B 1 308 ? -28.094 -43.062 -1.055 1 76.94 308 LYS B O 1
ATOM 4921 N N . HIS B 1 309 ? -27 -41.375 -2.059 1 70.12 309 HIS B N 1
ATOM 4922 C CA . HIS B 1 309 ? -27.516 -41.812 -3.352 1 70.12 309 HIS B CA 1
ATOM 4923 C C . HIS B 1 309 ? -26.719 -43 -3.889 1 70.12 309 HIS B C 1
ATOM 4925 O O . HIS B 1 309 ? -27.172 -43.719 -4.793 1 70.12 309 HIS B O 1
ATOM 4931 N N . SER B 1 310 ? -25.531 -43.219 -3.5 1 61.91 310 SER B N 1
ATOM 4932 C CA . SER B 1 310 ? -24.719 -44.344 -3.969 1 61.91 310 SER B CA 1
ATOM 4933 C C . SER B 1 310 ? -25.031 -45.594 -3.172 1 61.91 310 SER B C 1
ATOM 4935 O O . SER B 1 310 ? -24.75 -46.719 -3.635 1 61.91 310 SER B O 1
ATOM 4937 N N . ASN B 1 311 ? -25.516 -45.562 -1.966 1 51.72 311 ASN B N 1
ATOM 4938 C CA . ASN B 1 311 ? -26 -46.75 -1.271 1 51.72 311 ASN B CA 1
ATOM 4939 C C . ASN B 1 311 ? -27.438 -47.094 -1.649 1 51.72 311 ASN B C 1
ATOM 4941 O O . ASN B 1 311 ? -28.266 -46.188 -1.8 1 51.72 311 ASN B O 1
#

Radius of gyration: 27.59 Å; Cα contacts (8 Å, |Δi|>4): 792; chains: 2; bounding box: 71×86×52 Å

Organism: NCBI:txid2587831